Protein AF-A0A936U2J5-F1 (afdb_monomer_lite)

Structure (mmCIF, N/CA/C/O backbone):
data_AF-A0A936U2J5-F1
#
_entry.id   AF-A0A936U2J5-F1
#
loop_
_atom_site.group_PDB
_atom_site.id
_atom_site.type_symbol
_atom_site.label_atom_id
_atom_site.label_alt_id
_atom_site.label_comp_id
_atom_site.label_asym_id
_atom_site.label_entity_id
_atom_site.label_seq_id
_atom_site.pdbx_PDB_ins_code
_atom_site.Cartn_x
_atom_site.Cartn_y
_atom_site.Cartn_z
_atom_site.occupancy
_atom_site.B_iso_or_equiv
_atom_site.auth_seq_id
_atom_site.auth_comp_id
_atom_site.auth_asym_id
_atom_site.auth_atom_id
_atom_site.pdbx_PDB_model_num
ATOM 1 N N . MET A 1 1 ? 7.258 -0.743 5.551 1.00 61.66 1 MET A N 1
ATOM 2 C CA . MET A 1 1 ? 6.603 -1.350 4.375 1.00 61.66 1 MET A CA 1
ATOM 3 C C . MET A 1 1 ? 5.078 -1.242 4.466 1.00 61.66 1 MET A C 1
ATOM 5 O O . MET A 1 1 ? 4.486 -0.438 3.789 1.00 61.66 1 MET A O 1
ATOM 9 N N . LEU A 1 2 ? 4.370 -1.919 5.357 1.00 78.00 2 LEU A N 1
ATOM 10 C CA . LEU A 1 2 ? 2.898 -1.901 5.252 1.00 78.00 2 LEU A CA 1
ATOM 11 C C . LEU A 1 2 ? 2.200 -0.564 5.620 1.00 78.00 2 LEU A C 1
ATOM 13 O O . LEU A 1 2 ? 1.021 -0.391 5.336 1.00 78.00 2 LEU A O 1
ATOM 17 N N . ARG A 1 3 ? 2.942 0.425 6.136 1.00 79.19 3 ARG A N 1
ATOM 18 C CA . ARG A 1 3 ? 2.444 1.774 6.451 1.00 79.19 3 ARG A CA 1
ATOM 19 C C . ARG A 1 3 ? 1.804 2.507 5.264 1.00 79.19 3 ARG A C 1
ATOM 21 O O . ARG A 1 3 ? 0.824 3.202 5.474 1.00 79.19 3 ARG A O 1
ATOM 28 N N . ALA A 1 4 ? 2.287 2.332 4.033 1.00 77.31 4 ALA A N 1
ATOM 29 C CA . ALA A 1 4 ? 1.689 2.993 2.863 1.00 77.31 4 ALA A CA 1
ATOM 30 C C . ALA A 1 4 ? 0.232 2.555 2.614 1.00 77.31 4 ALA A C 1
ATOM 32 O O . ALA A 1 4 ? -0.601 3.350 2.179 1.00 77.31 4 ALA A O 1
ATOM 33 N N . LEU A 1 5 ? -0.087 1.295 2.933 1.00 83.44 5 LEU A N 1
ATOM 34 C CA . LEU A 1 5 ? -1.456 0.787 2.906 1.00 83.44 5 LEU A CA 1
ATOM 35 C C . LEU A 1 5 ? -2.307 1.474 3.982 1.00 83.44 5 LEU A C 1
ATOM 37 O O . LEU A 1 5 ? -3.429 1.887 3.708 1.00 83.44 5 LEU A O 1
ATOM 41 N N . GLU A 1 6 ? -1.757 1.665 5.183 1.00 88.31 6 GLU A N 1
ATOM 42 C CA . GLU A 1 6 ? -2.421 2.425 6.245 1.00 88.31 6 GLU A CA 1
ATOM 43 C C . GLU A 1 6 ? -2.659 3.882 5.805 1.00 88.31 6 GLU A C 1
ATOM 45 O O . GLU A 1 6 ? -3.770 4.381 5.948 1.00 88.31 6 GLU A O 1
ATOM 50 N N . THR A 1 7 ? -1.665 4.550 5.203 1.00 85.38 7 THR A N 1
ATOM 51 C CA . THR A 1 7 ? -1.770 5.917 4.648 1.00 85.38 7 THR A CA 1
ATOM 52 C C . THR A 1 7 ? -2.916 6.057 3.647 1.00 85.38 7 THR A C 1
ATOM 54 O O . THR A 1 7 ? -3.620 7.063 3.663 1.00 85.38 7 THR A O 1
ATOM 57 N N . ARG A 1 8 ? -3.146 5.041 2.808 1.00 83.62 8 ARG A N 1
ATOM 58 C CA . ARG A 1 8 ? -4.253 5.025 1.837 1.00 83.62 8 ARG A CA 1
ATOM 59 C C . ARG A 1 8 ? -5.622 4.822 2.489 1.00 83.62 8 ARG A C 1
ATOM 61 O O . ARG A 1 8 ? -6.599 5.395 2.024 1.00 83.62 8 ARG A O 1
ATOM 68 N N . LEU A 1 9 ? -5.696 4.018 3.546 1.00 89.12 9 LEU A N 1
ATOM 69 C CA . LEU A 1 9 ? -6.964 3.589 4.147 1.00 89.12 9 LEU A CA 1
ATOM 70 C C . LEU A 1 9 ? -7.451 4.498 5.288 1.00 89.12 9 LEU A C 1
ATOM 72 O O . LEU A 1 9 ? -8.656 4.630 5.501 1.00 89.12 9 LEU A O 1
ATOM 76 N N . ILE A 1 10 ? -6.542 5.156 6.013 1.00 91.81 10 ILE A N 1
ATOM 77 C CA . ILE A 1 10 ? -6.892 6.048 7.130 1.00 91.81 10 ILE A CA 1
ATOM 78 C C . ILE A 1 10 ? -7.828 7.200 6.740 1.00 91.81 10 ILE A C 1
ATOM 80 O O . ILE A 1 10 ? -8.755 7.450 7.512 1.00 91.81 10 ILE A O 1
ATOM 84 N N . PRO A 1 11 ? -7.669 7.882 5.589 1.00 92.00 11 PRO A N 1
ATOM 85 C CA . PRO A 1 11 ? -8.572 8.964 5.203 1.00 92.00 11 PRO A CA 1
ATOM 86 C C . PRO A 1 11 ? -10.046 8.542 5.141 1.00 92.00 11 PRO A C 1
ATOM 88 O O . PRO A 1 11 ? -10.913 9.299 5.570 1.00 92.00 11 PRO A O 1
ATOM 91 N N . ALA A 1 12 ? -10.341 7.316 4.693 1.00 91.94 12 ALA A N 1
ATOM 92 C CA . ALA A 1 12 ? -11.707 6.793 4.672 1.00 91.94 12 ALA A CA 1
ATOM 93 C C . ALA A 1 12 ? -12.268 6.604 6.092 1.00 91.94 12 ALA A C 1
ATOM 95 O O . ALA A 1 12 ? -13.398 6.999 6.385 1.00 91.94 12 ALA A O 1
ATOM 96 N N . VAL A 1 13 ? -11.450 6.072 7.007 1.00 93.88 13 VAL A N 1
ATOM 97 C CA . VAL A 1 13 ? -11.816 5.919 8.425 1.00 93.88 13 VAL A CA 1
ATOM 98 C C . VAL A 1 13 ? -12.013 7.287 9.090 1.00 93.88 13 VAL A C 1
ATOM 100 O O . VAL A 1 13 ? -12.988 7.492 9.810 1.00 93.88 13 VAL A O 1
ATOM 103 N N . GLN A 1 14 ? -11.130 8.249 8.819 1.00 94.56 14 GLN A N 1
ATOM 104 C CA . GLN A 1 14 ? -11.243 9.621 9.317 1.00 94.56 14 GLN A CA 1
ATOM 105 C C . GLN A 1 14 ? -12.514 10.305 8.812 1.00 94.56 14 GLN A C 1
ATOM 107 O O . GLN A 1 14 ? -13.239 10.886 9.614 1.00 94.56 14 GLN A O 1
ATOM 112 N N . ALA A 1 15 ? -12.827 10.195 7.520 1.00 92.31 15 ALA A N 1
ATOM 113 C CA . ALA A 1 15 ? -14.041 10.767 6.943 1.00 92.31 15 ALA A CA 1
ATOM 114 C C . ALA A 1 15 ? -15.308 10.186 7.590 1.00 92.31 15 ALA A C 1
ATOM 116 O O . ALA A 1 15 ? -16.239 10.920 7.919 1.00 92.31 15 ALA A O 1
ATOM 117 N N . ALA A 1 16 ? -15.324 8.876 7.846 1.00 93.12 16 ALA A N 1
ATOM 118 C CA . A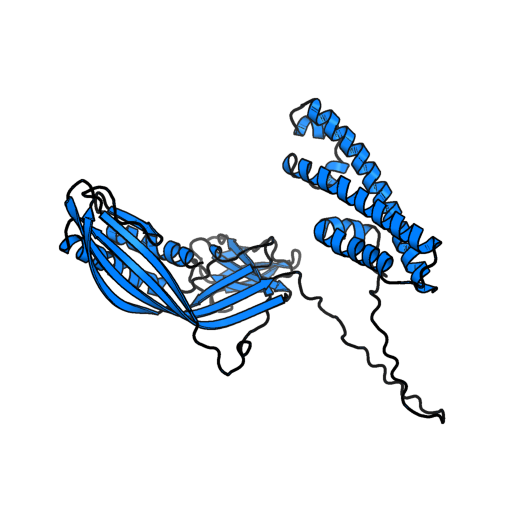LA A 1 16 ? -16.466 8.213 8.459 1.00 93.12 16 ALA A CA 1
ATOM 119 C C . ALA A 1 16 ? -16.661 8.550 9.942 1.00 93.12 16 ALA A C 1
ATOM 121 O O . ALA A 1 16 ? -17.785 8.445 10.437 1.00 93.12 16 ALA A O 1
ATOM 122 N N . LEU A 1 17 ? -15.600 8.934 10.657 1.00 93.06 17 LEU A N 1
ATOM 123 C CA . LEU A 1 17 ? -15.629 9.175 12.102 1.00 93.06 17 LEU A CA 1
ATOM 124 C C . LEU A 1 17 ? -15.472 10.653 12.507 1.00 93.06 17 LEU A C 1
ATOM 126 O O . LEU A 1 17 ? -15.708 10.987 13.667 1.00 93.06 17 LEU A O 1
ATOM 130 N N . GLY A 1 18 ? -15.103 11.538 11.576 1.00 78.06 18 GLY A N 1
ATOM 131 C CA . GLY A 1 18 ? -14.568 12.886 11.827 1.00 78.06 18 GLY A CA 1
ATOM 132 C C . GLY A 1 18 ? -15.481 13.885 12.545 1.00 78.06 18 GLY A C 1
ATOM 133 O O . GLY A 1 18 ? -15.035 14.971 12.893 1.00 78.06 18 GLY A O 1
ATOM 134 N N . ALA A 1 19 ? -16.737 13.525 12.809 1.00 79.25 19 ALA A N 1
ATOM 135 C CA . ALA A 1 19 ? -17.663 14.334 13.598 1.00 79.25 19 ALA A CA 1
ATOM 136 C C . ALA A 1 19 ? -17.594 14.059 15.118 1.00 79.25 19 ALA A C 1
ATOM 138 O O . ALA A 1 19 ? -18.282 14.729 15.886 1.00 79.25 19 ALA A O 1
ATOM 139 N N . GLU A 1 20 ? -16.818 13.072 15.582 1.00 84.12 20 GLU A N 1
ATOM 140 C CA . GLU A 1 20 ? -16.783 12.709 17.005 1.00 84.12 20 GLU A CA 1
ATOM 141 C C . GLU A 1 20 ? -15.757 13.506 17.815 1.00 84.12 20 GLU A C 1
ATOM 143 O O . GLU A 1 20 ? -14.547 13.396 17.625 1.00 84.12 20 GLU A O 1
ATOM 148 N N . SER A 1 21 ? -16.244 14.261 18.801 1.00 81.50 21 SER A N 1
ATOM 149 C CA . SER A 1 21 ? -15.398 14.986 19.750 1.00 81.50 21 SER A CA 1
ATOM 150 C C . SER A 1 21 ? -14.511 14.036 20.563 1.00 81.50 21 SER A C 1
ATOM 152 O O . SER A 1 21 ? -14.977 13.014 21.072 1.00 81.50 21 SER A O 1
ATOM 154 N N . GLY A 1 22 ? -13.233 14.396 20.712 1.00 84.12 22 GLY A N 1
ATOM 155 C CA . GLY A 1 22 ? -12.261 13.634 21.506 1.00 84.12 22 GLY A CA 1
ATOM 156 C C . GLY A 1 22 ? -11.799 12.317 20.871 1.00 84.12 22 GLY A C 1
ATOM 157 O O . GLY A 1 22 ? -11.138 11.527 21.545 1.00 84.12 22 GLY A O 1
ATOM 158 N N . LEU A 1 23 ? -12.143 12.067 19.602 1.00 91.62 23 LEU A N 1
ATOM 159 C CA . LEU A 1 23 ? -11.671 10.918 18.838 1.00 91.62 23 LEU A CA 1
ATOM 160 C C . LEU A 1 23 ? -10.401 11.252 18.058 1.00 91.62 23 LEU A C 1
ATOM 162 O O . LEU A 1 23 ? -10.350 12.218 17.303 1.00 91.62 23 LEU A O 1
ATOM 166 N N . THR A 1 24 ? -9.402 10.384 18.186 1.00 92.62 24 THR A N 1
ATOM 167 C CA . THR A 1 24 ? -8.207 10.391 17.338 1.00 92.62 24 THR A CA 1
ATOM 168 C C . THR A 1 24 ? -8.192 9.144 16.458 1.00 92.62 24 THR A C 1
ATOM 170 O O . THR A 1 24 ? -8.465 8.048 16.945 1.00 92.62 24 THR A O 1
ATOM 173 N N . VAL A 1 25 ? -7.843 9.293 15.179 1.00 93.25 25 VAL A N 1
ATOM 174 C CA . VAL A 1 25 ? -7.602 8.171 14.255 1.00 93.25 25 VAL A CA 1
ATOM 175 C C . VAL A 1 25 ? -6.116 8.139 13.899 1.00 93.25 25 VAL A C 1
ATOM 177 O O . VAL A 1 25 ? -5.580 9.163 13.477 1.00 93.25 25 VAL A O 1
ATOM 180 N N . GLN A 1 26 ? -5.449 6.998 14.089 1.00 92.31 26 GLN A N 1
ATOM 181 C CA . GLN A 1 26 ? -3.988 6.872 13.973 1.00 92.31 26 GLN A CA 1
ATOM 182 C C . GLN A 1 26 ? -3.540 5.629 13.193 1.00 92.31 26 GLN A C 1
ATOM 184 O O . GLN A 1 26 ? -4.261 4.635 13.099 1.00 92.31 26 GLN A O 1
ATOM 189 N N . HIS A 1 27 ? -2.310 5.689 12.680 1.00 90.38 27 HIS A N 1
ATOM 190 C CA . HIS A 1 27 ? -1.595 4.568 12.062 1.00 90.38 27 HIS A CA 1
ATOM 191 C C . HIS A 1 27 ? -0.941 3.653 13.103 1.00 90.38 27 HIS A C 1
ATOM 193 O O . HIS A 1 27 ? -0.571 4.107 14.187 1.00 90.38 27 HIS A O 1
ATOM 199 N N . GLY A 1 28 ? -0.676 2.409 12.700 1.00 80.19 28 GLY A N 1
ATOM 200 C CA . GLY A 1 28 ? 0.221 1.487 13.390 1.00 80.19 28 GLY A CA 1
ATOM 201 C C . GLY A 1 28 ? -0.322 0.887 14.691 1.00 80.19 28 GLY A C 1
ATOM 202 O O . GLY A 1 28 ? -1.467 1.133 15.084 1.00 80.19 28 GLY A O 1
ATOM 203 N N . PRO A 1 29 ? 0.494 0.062 15.371 1.00 78.94 29 PRO A N 1
ATOM 204 C CA . PRO A 1 29 ? 0.170 -0.369 16.716 1.00 78.94 29 PRO A CA 1
ATOM 205 C C . PRO A 1 29 ? 0.333 0.843 17.636 1.00 78.94 29 PRO A C 1
ATOM 207 O O . PRO A 1 29 ? 1.451 1.304 17.864 1.00 78.94 29 PRO A O 1
ATOM 210 N N . ALA A 1 30 ? -0.772 1.379 18.149 1.00 81.38 30 ALA A N 1
ATOM 211 C CA . ALA A 1 30 ? -0.722 2.429 19.158 1.00 81.38 30 ALA A CA 1
ATOM 212 C C . ALA A 1 30 ? -0.971 1.849 20.547 1.00 81.38 30 ALA A C 1
ATOM 214 O O . ALA A 1 30 ? -1.666 0.843 20.716 1.00 81.38 30 ALA A O 1
ATOM 215 N N . LEU A 1 31 ? -0.404 2.519 21.547 1.00 83.69 31 LEU A N 1
ATOM 216 C CA . LEU A 1 31 ? -0.754 2.254 22.930 1.00 83.69 31 LEU A CA 1
ATOM 217 C C . LEU A 1 31 ? -2.197 2.713 23.198 1.00 83.69 31 LEU A C 1
ATOM 219 O O . LEU A 1 31 ? -2.652 3.689 22.590 1.00 83.69 31 LEU A O 1
ATOM 223 N N . PRO A 1 32 ? -2.900 2.051 24.130 1.00 83.62 32 PRO A N 1
ATOM 224 C CA . PRO A 1 32 ? -4.188 2.521 24.611 1.00 83.62 32 PRO A CA 1
ATOM 225 C C . PRO A 1 32 ? -4.098 3.984 25.086 1.00 83.62 32 PRO A C 1
ATOM 227 O O . PRO A 1 32 ? -3.075 4.383 25.657 1.00 83.62 32 PRO A O 1
ATOM 230 N N . PRO A 1 33 ? -5.142 4.806 24.878 1.00 85.12 33 PRO A N 1
ATOM 231 C CA . PRO A 1 33 ? -5.169 6.173 25.384 1.00 85.12 33 PRO 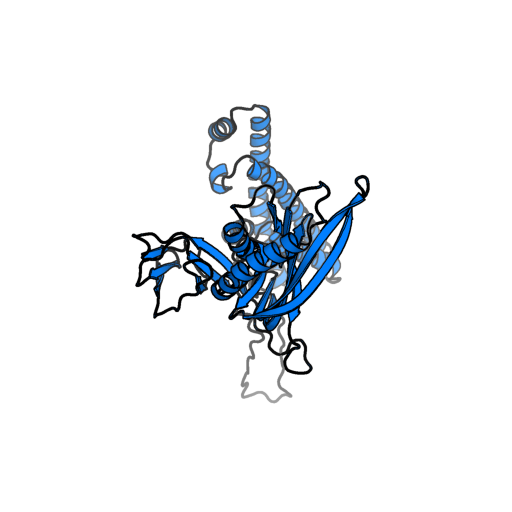A CA 1
ATOM 232 C C . PRO A 1 33 ? -4.962 6.210 26.903 1.00 85.12 33 PRO A C 1
ATOM 234 O O . PRO A 1 33 ? -5.636 5.508 27.652 1.00 85.12 33 PRO A O 1
ATOM 237 N N . THR A 1 34 ? -4.048 7.065 27.364 1.00 78.62 34 THR A N 1
ATOM 238 C CA . THR A 1 34 ? -3.687 7.195 28.788 1.00 78.62 34 THR A CA 1
ATOM 239 C C . THR A 1 34 ? -4.592 8.157 29.557 1.00 78.62 34 THR A C 1
ATOM 241 O O . THR A 1 34 ? -4.623 8.137 30.786 1.00 78.62 34 THR A O 1
ATOM 244 N N . THR A 1 35 ? -5.343 9.005 28.852 1.00 75.44 35 THR A N 1
ATOM 245 C CA . THR A 1 35 ? -6.268 9.976 29.443 1.00 75.44 35 THR A CA 1
ATOM 246 C C . THR A 1 35 ? -7.697 9.451 29.389 1.00 75.44 35 THR A C 1
ATOM 248 O O . THR A 1 35 ? -8.185 9.040 28.335 1.00 75.44 35 THR A O 1
ATOM 251 N N . ALA A 1 36 ? -8.389 9.491 30.529 1.00 68.31 36 ALA A N 1
ATOM 252 C CA . ALA A 1 36 ? -9.800 9.131 30.598 1.00 68.31 36 ALA A CA 1
ATOM 253 C C . ALA A 1 36 ? -10.637 10.034 29.672 1.00 68.31 36 ALA A C 1
ATOM 255 O O . ALA A 1 36 ? -10.463 11.250 29.661 1.00 68.31 36 ALA A O 1
ATOM 256 N N . GLY A 1 37 ? -11.548 9.434 28.903 1.00 72.19 37 GLY A N 1
ATOM 257 C CA . GLY A 1 37 ? -12.419 10.149 27.961 1.00 72.19 37 GLY A CA 1
ATOM 258 C C . GLY A 1 37 ? -11.856 10.308 26.544 1.00 72.19 37 GLY A C 1
ATOM 259 O O . GLY A 1 37 ? -12.614 10.665 25.644 1.00 72.19 37 GLY A O 1
ATOM 260 N N . THR A 1 38 ? -10.581 9.986 26.310 1.00 83.56 38 THR A N 1
ATOM 261 C CA . THR A 1 38 ? -10.006 9.977 24.958 1.00 83.56 38 THR A CA 1
ATOM 262 C C . THR A 1 38 ? -10.451 8.729 24.201 1.00 83.56 38 THR A C 1
ATOM 264 O O . THR A 1 38 ? -10.247 7.603 24.660 1.00 83.56 38 THR A O 1
ATOM 267 N N . LYS A 1 39 ? -11.037 8.928 23.017 1.00 91.81 39 LYS A N 1
ATOM 268 C CA . LYS A 1 39 ? -11.366 7.851 22.081 1.00 91.81 39 LYS A CA 1
ATOM 269 C C . LYS A 1 39 ? -10.232 7.702 21.076 1.00 91.81 39 LYS A C 1
ATOM 271 O O . LYS A 1 39 ? -9.684 8.691 20.585 1.00 91.81 39 LYS A O 1
ATOM 276 N N . LEU A 1 40 ? -9.911 6.465 20.732 1.00 93.62 40 LEU A N 1
ATOM 277 C CA . LEU A 1 40 ? -8.856 6.160 19.774 1.00 93.62 40 LEU A CA 1
ATOM 278 C C . LEU A 1 40 ? -9.346 5.106 18.791 1.00 93.62 40 LEU A C 1
ATOM 280 O O . LEU A 1 40 ? -9.939 4.118 19.205 1.00 93.62 40 LEU A O 1
ATOM 284 N N . VAL A 1 41 ? -9.075 5.295 17.506 1.00 95.25 41 VAL A N 1
ATOM 285 C CA . VAL A 1 41 ? -9.170 4.244 16.493 1.00 95.25 41 VAL A CA 1
ATOM 286 C C . VAL A 1 41 ? -7.818 4.113 15.804 1.00 95.25 41 VAL A C 1
ATOM 288 O O . VAL A 1 41 ? -7.266 5.098 15.320 1.00 95.25 41 VAL A O 1
ATOM 291 N N . THR A 1 42 ? -7.276 2.902 15.749 1.00 95.19 42 THR A N 1
ATOM 292 C CA . THR A 1 42 ? -6.021 2.609 15.048 1.00 95.19 42 THR A CA 1
ATOM 293 C C . THR A 1 42 ? -6.251 1.633 13.920 1.00 95.19 42 THR A C 1
ATOM 295 O O . THR A 1 42 ? -6.951 0.635 14.108 1.00 95.19 42 THR A O 1
ATOM 298 N N . LEU A 1 43 ? -5.586 1.875 12.795 1.00 95.06 43 LEU A N 1
ATOM 299 C CA . LEU A 1 43 ? -5.460 0.918 11.708 1.00 95.06 43 LEU A CA 1
ATOM 300 C C . LEU A 1 43 ? -3.992 0.525 11.549 1.00 95.06 43 LEU A C 1
ATOM 302 O O . LEU A 1 43 ? -3.137 1.375 11.301 1.00 95.06 43 LEU A O 1
ATOM 306 N N . TRP A 1 44 ? -3.720 -0.772 11.659 1.00 93.50 44 TRP A N 1
ATOM 307 C CA . TRP A 1 44 ? -2.373 -1.323 11.600 1.00 93.50 44 TRP A CA 1
ATOM 308 C C . TRP A 1 44 ? -2.295 -2.501 10.636 1.00 93.50 44 TRP A C 1
ATOM 310 O O . TRP A 1 44 ? -3.048 -3.462 10.768 1.00 93.50 44 TRP A O 1
ATOM 320 N N . ALA A 1 45 ? -1.340 -2.472 9.713 1.00 91.62 45 ALA A N 1
ATOM 321 C CA . ALA A 1 45 ? -0.980 -3.622 8.906 1.00 91.62 45 ALA A CA 1
ATOM 322 C C . ALA A 1 45 ? 0.109 -4.460 9.603 1.00 91.62 45 ALA A C 1
ATOM 324 O O . ALA A 1 45 ? 1.276 -4.070 9.698 1.00 91.62 45 ALA A O 1
ATOM 325 N N . ARG A 1 46 ? -0.302 -5.624 10.113 1.00 90.38 46 ARG A N 1
ATOM 326 C CA . ARG A 1 46 ? 0.452 -6.481 11.040 1.00 90.38 46 ARG A CA 1
ATOM 327 C C . ARG A 1 46 ? 1.487 -7.349 10.356 1.00 90.38 46 ARG A C 1
ATOM 329 O O . ARG A 1 46 ? 2.597 -7.496 10.860 1.00 90.38 46 ARG A O 1
ATOM 336 N N . ALA A 1 47 ? 1.098 -7.956 9.246 1.00 90.25 47 ALA A N 1
ATOM 337 C CA . ALA A 1 47 ? 1.886 -8.987 8.600 1.00 90.25 47 ALA A CA 1
ATOM 338 C C . ALA A 1 47 ? 1.619 -9.014 7.098 1.00 90.25 47 ALA A C 1
ATOM 340 O O . ALA A 1 47 ? 0.522 -8.698 6.643 1.00 90.25 47 ALA A O 1
ATOM 341 N N . LEU A 1 48 ? 2.640 -9.423 6.352 1.00 89.62 48 LEU A N 1
ATOM 342 C CA . LEU A 1 48 ? 2.562 -9.801 4.950 1.00 89.62 48 LEU A CA 1
ATOM 343 C C . LEU A 1 48 ? 2.981 -11.264 4.857 1.00 89.62 48 LEU A C 1
ATOM 345 O O . LEU A 1 48 ? 4.054 -11.632 5.333 1.00 89.62 48 LEU A O 1
ATOM 349 N N . THR A 1 49 ? 2.147 -12.088 4.240 1.00 90.62 49 THR A N 1
ATOM 350 C CA . THR A 1 49 ? 2.433 -13.500 3.990 1.00 90.62 49 THR A CA 1
ATOM 351 C C . THR A 1 49 ? 2.252 -13.766 2.507 1.00 90.62 49 THR A C 1
ATOM 353 O O . THR A 1 49 ? 1.218 -13.416 1.940 1.00 90.62 49 THR A O 1
ATOM 356 N N . LEU A 1 50 ? 3.263 -14.356 1.880 1.00 88.56 50 LEU A N 1
ATOM 357 C CA . LEU A 1 50 ? 3.193 -14.819 0.498 1.00 88.56 50 LEU A CA 1
ATOM 358 C C . LEU A 1 50 ? 2.890 -16.312 0.501 1.00 88.56 50 LEU A C 1
ATOM 360 O O . LEU A 1 50 ? 3.390 -17.041 1.361 1.00 88.56 50 LEU A O 1
ATOM 364 N N . ASP A 1 51 ? 2.098 -16.750 -0.467 1.00 87.88 51 ASP A N 1
ATOM 365 C CA . ASP A 1 51 ? 1.909 -18.170 -0.718 1.00 87.88 51 ASP A CA 1
ATOM 366 C C . ASP A 1 51 ? 3.257 -18.795 -1.134 1.00 87.88 51 ASP A C 1
ATOM 368 O O . ASP A 1 51 ? 4.121 -18.112 -1.712 1.00 87.88 51 ASP A O 1
ATOM 372 N N . PRO A 1 52 ? 3.476 -20.083 -0.815 1.00 83.75 52 PRO A N 1
ATOM 373 C CA . PRO A 1 52 ? 4.686 -20.776 -1.229 1.00 83.75 52 PRO A CA 1
ATOM 374 C C . PRO A 1 52 ? 4.837 -20.749 -2.762 1.00 83.75 52 PRO A C 1
ATOM 376 O O . PRO A 1 52 ? 3.837 -20.653 -3.479 1.00 83.75 52 PRO A O 1
ATOM 379 N N . PRO A 1 53 ? 6.081 -20.805 -3.274 1.00 81.69 53 PRO A N 1
ATOM 380 C CA . PRO A 1 53 ? 6.320 -20.895 -4.710 1.00 81.69 53 PRO A CA 1
ATOM 381 C C . PRO A 1 53 ? 5.682 -22.156 -5.294 1.00 81.69 53 PRO A C 1
ATOM 383 O O . PRO A 1 53 ? 5.479 -23.150 -4.597 1.00 81.69 53 PRO A O 1
ATOM 386 N N . GLU A 1 54 ? 5.408 -22.126 -6.595 1.00 75.44 54 GLU A N 1
ATOM 387 C CA . GLU A 1 54 ? 5.063 -23.342 -7.322 1.00 75.44 54 GLU A CA 1
ATOM 388 C C . GLU A 1 54 ? 6.330 -24.201 -7.503 1.00 75.44 54 GLU A C 1
ATOM 390 O O . GLU A 1 54 ? 7.264 -23.818 -8.214 1.00 75.44 54 GLU A O 1
ATOM 395 N N . GLY A 1 55 ? 6.354 -25.364 -6.843 1.00 77.00 55 GLY A N 1
ATOM 396 C CA . GLY A 1 55 ? 7.462 -26.325 -6.870 1.00 77.00 55 GLY A CA 1
ATOM 397 C C . GLY A 1 55 ? 8.428 -26.217 -5.684 1.00 77.00 55 GLY A C 1
ATOM 398 O O . GLY A 1 55 ? 8.268 -25.382 -4.797 1.00 77.00 55 GLY A O 1
ATOM 399 N N . ASP A 1 56 ? 9.439 -27.090 -5.674 1.00 73.31 56 ASP A N 1
ATOM 400 C CA . ASP A 1 56 ? 10.409 -27.198 -4.571 1.00 73.31 56 ASP A CA 1
ATOM 401 C C . ASP A 1 56 ? 11.533 -26.151 -4.646 1.00 73.31 56 ASP A C 1
ATOM 403 O O . ASP A 1 56 ? 12.225 -25.899 -3.658 1.00 73.31 56 ASP A O 1
ATOM 407 N N . ASP A 1 57 ? 11.724 -25.527 -5.812 1.00 75.88 57 ASP A N 1
ATOM 408 C CA . ASP A 1 57 ? 12.733 -24.490 -6.004 1.00 75.88 57 ASP A CA 1
ATOM 409 C C . ASP A 1 57 ? 12.177 -23.115 -5.584 1.00 75.88 57 ASP A C 1
ATOM 411 O O . ASP A 1 57 ? 11.274 -22.581 -6.236 1.00 75.88 57 ASP A O 1
ATOM 415 N N . PRO A 1 58 ? 12.732 -22.475 -4.537 1.00 69.62 58 PRO A N 1
ATOM 416 C CA . PRO A 1 58 ? 12.273 -21.168 -4.076 1.00 69.62 58 PRO A CA 1
ATOM 417 C C . PRO A 1 58 ? 12.498 -20.029 -5.086 1.00 69.62 58 PRO A C 1
ATOM 419 O O . PRO A 1 58 ? 11.940 -18.934 -4.907 1.00 69.62 58 PRO A O 1
ATOM 422 N N . SER A 1 59 ? 13.323 -20.265 -6.111 1.00 75.06 59 SER A N 1
ATOM 423 C CA . SER A 1 59 ? 13.591 -19.348 -7.218 1.00 75.06 59 SER A CA 1
ATOM 424 C C . SER A 1 59 ? 12.708 -19.583 -8.449 1.00 75.06 59 SER A C 1
ATOM 426 O O . SER A 1 59 ? 12.631 -18.700 -9.305 1.00 75.06 59 SER A O 1
ATOM 428 N N . SER A 1 60 ? 11.971 -20.699 -8.491 1.00 74.06 60 SER A N 1
ATOM 429 C CA . SER A 1 60 ? 10.979 -20.985 -9.530 1.00 74.06 60 SER A CA 1
ATOM 430 C C . SER A 1 60 ? 9.939 -19.860 -9.605 1.00 74.06 60 SER A C 1
ATOM 432 O O . SER A 1 60 ? 9.380 -19.437 -8.590 1.00 74.06 60 SER A O 1
ATOM 434 N N . GLY A 1 61 ? 9.716 -19.332 -10.811 1.00 74.06 61 GLY A N 1
ATOM 435 C CA . GLY A 1 61 ? 8.762 -18.247 -11.070 1.00 74.06 61 GLY A CA 1
ATOM 436 C C . GLY A 1 61 ? 9.290 -16.823 -10.851 1.00 74.06 61 GLY A C 1
ATOM 437 O O . GLY A 1 61 ? 8.538 -15.870 -11.059 1.00 74.06 61 GLY A O 1
ATOM 438 N N . ARG A 1 62 ? 10.565 -16.645 -10.474 1.00 86.38 62 ARG A N 1
ATOM 439 C CA . ARG A 1 62 ? 11.190 -15.314 -10.416 1.00 86.38 62 ARG A CA 1
ATOM 440 C C . ARG A 1 62 ? 11.540 -14.808 -11.817 1.00 86.38 62 ARG A C 1
ATOM 442 O O . ARG A 1 62 ? 12.209 -15.493 -12.584 1.00 86.38 62 ARG A O 1
ATOM 449 N N . GLY A 1 63 ? 11.102 -13.594 -12.129 1.00 85.88 63 GLY A N 1
ATOM 450 C CA . GLY A 1 63 ? 11.452 -12.853 -13.336 1.00 85.88 63 GLY A CA 1
ATOM 451 C C . GLY A 1 63 ? 12.685 -11.961 -13.166 1.00 85.88 63 GLY A C 1
ATOM 452 O O . GLY A 1 63 ? 13.190 -11.758 -12.059 1.00 85.88 63 GLY A O 1
ATOM 453 N N . GLU A 1 64 ? 13.135 -11.403 -14.289 1.00 88.25 64 GLU A N 1
ATOM 454 C CA . GLU A 1 64 ? 14.229 -10.430 -14.370 1.00 88.25 64 GLU A CA 1
ATOM 455 C C . GLU A 1 64 ? 13.902 -9.153 -13.579 1.00 88.25 64 GLU A C 1
ATOM 457 O O . GLU A 1 64 ? 12.810 -8.595 -13.708 1.00 88.25 64 GLU A O 1
ATOM 462 N N . ALA A 1 65 ? 14.864 -8.656 -12.797 1.00 88.50 65 ALA A N 1
ATOM 463 C CA . ALA A 1 65 ? 14.760 -7.343 -12.172 1.00 88.50 65 ALA A CA 1
ATOM 464 C C . ALA A 1 65 ? 15.253 -6.237 -13.105 1.00 88.50 65 ALA A C 1
ATOM 466 O O . ALA A 1 65 ? 16.281 -6.355 -13.771 1.00 88.50 65 ALA A O 1
ATOM 467 N N . ARG A 1 66 ? 14.544 -5.109 -13.095 1.00 87.50 66 ARG A N 1
ATOM 468 C CA . ARG A 1 66 ? 14.924 -3.902 -13.834 1.00 87.50 66 ARG A CA 1
ATOM 469 C C . ARG A 1 66 ? 14.937 -2.698 -12.915 1.00 87.50 66 ARG A C 1
ATOM 471 O O . ARG A 1 66 ? 14.100 -2.582 -12.016 1.00 87.50 66 ARG A O 1
ATOM 478 N N . LEU A 1 67 ? 15.868 -1.779 -13.162 1.00 84.56 67 LEU A N 1
ATOM 479 C CA . LEU A 1 67 ? 15.843 -0.475 -12.502 1.00 84.56 67 LEU A CA 1
ATOM 480 C C . LEU A 1 67 ? 14.538 0.232 -12.865 1.00 84.56 67 LEU A C 1
ATOM 482 O O . LEU A 1 67 ? 14.095 0.166 -14.011 1.00 84.56 67 LEU A O 1
ATOM 486 N N . SER A 1 68 ? 13.915 0.912 -11.907 1.00 84.19 68 SER A N 1
ATOM 487 C CA . SER A 1 68 ? 12.626 1.562 -12.142 1.00 84.19 68 SER A CA 1
ATOM 488 C C . SER A 1 68 ? 12.567 2.965 -11.552 1.00 84.19 68 SER A C 1
ATOM 490 O O . SER A 1 68 ? 13.323 3.334 -10.650 1.00 84.19 68 SER A O 1
ATOM 492 N N . ALA A 1 69 ? 11.673 3.771 -12.111 1.00 80.25 69 ALA A N 1
ATOM 493 C CA . ALA A 1 69 ? 11.326 5.094 -11.639 1.00 80.25 69 ALA A CA 1
ATOM 494 C C . ALA A 1 69 ? 9.810 5.244 -11.632 1.00 80.25 69 ALA A C 1
ATOM 496 O O . ALA A 1 69 ? 9.139 4.877 -12.592 1.00 80.25 69 ALA A O 1
ATOM 497 N N . THR A 1 70 ? 9.292 5.861 -10.577 1.00 83.00 70 THR A N 1
ATOM 498 C CA . THR A 1 70 ? 7.911 6.341 -10.562 1.00 83.00 70 THR A CA 1
ATOM 499 C C . THR A 1 70 ? 7.910 7.855 -10.660 1.00 83.00 70 THR A C 1
ATOM 501 O O . THR A 1 70 ? 8.582 8.522 -9.865 1.00 83.00 70 THR A O 1
ATOM 504 N N . LEU A 1 71 ? 7.162 8.392 -11.620 1.00 83.94 71 LEU A N 1
ATOM 505 C CA . LEU A 1 71 ? 6.943 9.821 -11.796 1.00 83.94 71 LEU A CA 1
ATOM 506 C C . LEU A 1 71 ? 5.484 10.158 -11.507 1.00 83.94 71 LEU A C 1
ATOM 508 O O . LEU A 1 71 ? 4.583 9.583 -12.107 1.00 83.94 71 LEU A O 1
ATOM 512 N N . THR A 1 72 ? 5.260 11.141 -10.641 1.00 87.50 72 THR A N 1
ATOM 513 C CA . THR A 1 72 ? 3.934 11.735 -10.437 1.00 87.50 72 THR A CA 1
ATOM 514 C C . THR A 1 72 ? 3.887 13.082 -11.139 1.00 87.50 72 THR A C 1
ATOM 516 O O . THR A 1 72 ? 4.745 13.948 -10.914 1.00 87.50 72 THR A O 1
ATOM 519 N N . ARG A 1 73 ? 2.918 13.249 -12.037 1.00 88.75 73 ARG A N 1
ATOM 520 C CA . ARG A 1 73 ? 2.791 14.419 -12.907 1.00 88.75 73 ARG A CA 1
ATOM 521 C C . ARG A 1 73 ? 1.321 14.737 -13.148 1.00 88.75 73 ARG A C 1
ATOM 523 O O . ARG A 1 73 ? 0.510 13.841 -13.347 1.00 88.75 73 ARG A O 1
ATOM 530 N N . THR A 1 74 ? 0.981 16.018 -13.139 1.00 92.19 74 THR A N 1
ATOM 531 C CA . THR A 1 74 ? -0.370 16.470 -13.482 1.00 92.19 74 THR A CA 1
ATOM 532 C C . THR A 1 74 ? -0.490 16.576 -15.001 1.00 92.19 74 THR A C 1
ATOM 534 O O . THR A 1 74 ? 0.339 17.265 -15.603 1.00 92.19 74 THR A O 1
ATOM 537 N N . PRO A 1 75 ? -1.485 15.926 -15.627 1.00 92.56 75 PRO A N 1
ATOM 538 C CA . PRO A 1 75 ? -1.740 16.090 -17.051 1.00 92.56 75 PRO A CA 1
ATOM 539 C C . PRO A 1 75 ? -2.079 17.550 -17.389 1.00 92.56 75 PRO A C 1
ATOM 541 O O . PRO A 1 75 ? -2.819 18.226 -16.673 1.00 92.56 75 PRO A O 1
ATOM 544 N N . SER A 1 76 ? -1.503 18.048 -18.476 1.00 91.56 76 SER A N 1
ATOM 545 C CA . SER A 1 76 ? -1.726 19.367 -19.054 1.00 91.56 76 SER A CA 1
ATOM 546 C C . SER A 1 76 ? -2.837 19.321 -20.114 1.00 91.56 76 SER A C 1
ATOM 548 O O . SER A 1 76 ? -3.532 18.314 -20.277 1.00 91.56 76 SER A O 1
ATOM 550 N N . ASN A 1 77 ? -3.063 20.447 -20.801 1.00 90.12 77 ASN A N 1
ATOM 551 C CA . ASN A 1 77 ? -4.049 20.570 -21.880 1.00 90.12 77 ASN A CA 1
ATOM 552 C C . ASN A 1 77 ? -5.462 20.098 -21.474 1.00 90.12 77 ASN A C 1
ATOM 554 O O . ASN A 1 77 ? -6.067 19.226 -22.096 1.00 90.12 77 ASN A O 1
ATOM 558 N N . GLY A 1 78 ? -5.958 20.625 -20.348 1.00 87.69 78 GLY A N 1
ATOM 559 C CA . GLY A 1 78 ? -7.268 20.246 -19.809 1.00 87.69 78 GLY A CA 1
ATOM 560 C C . GLY A 1 78 ? -7.354 18.790 -19.340 1.00 87.69 78 GLY A C 1
ATOM 561 O O . GLY A 1 78 ? -8.446 18.233 -19.314 1.00 87.69 78 GLY A O 1
ATOM 562 N N . GLY A 1 79 ? -6.222 18.168 -19.003 1.00 89.75 79 GLY A N 1
ATOM 563 C CA . GLY A 1 79 ? -6.164 16.794 -18.512 1.00 89.75 79 GLY A CA 1
ATOM 564 C C . GLY A 1 79 ? -5.876 15.742 -19.589 1.00 89.75 79 GLY A C 1
ATOM 565 O O . GLY A 1 79 ? -5.974 14.553 -19.297 1.00 89.75 79 GLY A O 1
ATOM 566 N N . LYS A 1 80 ? -5.581 16.145 -20.833 1.00 94.00 80 LYS A N 1
ATOM 567 C CA . LYS A 1 80 ? -5.429 15.222 -21.972 1.00 94.00 80 LYS A CA 1
ATOM 568 C C . LYS A 1 80 ? -3.998 14.825 -22.291 1.00 94.00 80 LYS A C 1
ATOM 570 O O . LYS A 1 80 ? -3.801 13.722 -22.786 1.00 94.00 80 LYS A O 1
ATOM 575 N N . ASP A 1 81 ? -3.022 15.668 -21.985 1.00 93.75 81 ASP A N 1
ATOM 576 C CA . ASP A 1 81 ? -1.636 15.416 -22.376 1.00 93.75 81 ASP A CA 1
ATOM 577 C C . ASP A 1 81 ? -0.745 15.313 -21.142 1.00 93.75 81 ASP A C 1
ATOM 579 O O . ASP A 1 81 ? -0.905 16.049 -20.175 1.00 93.75 81 ASP A O 1
ATOM 583 N N . LEU A 1 82 ? 0.218 14.401 -21.152 1.00 94.19 82 LEU A N 1
ATOM 584 C CA . LEU A 1 82 ? 1.156 14.217 -20.053 1.00 94.19 82 LEU A CA 1
ATOM 585 C C . LEU A 1 82 ? 2.554 13.981 -20.614 1.00 94.19 82 LEU A C 1
ATOM 587 O O . LEU A 1 82 ? 2.842 12.931 -21.184 1.00 94.19 82 LEU A O 1
ATOM 591 N N . THR A 1 83 ? 3.434 14.962 -20.436 1.00 92.44 83 THR A N 1
ATOM 592 C CA . THR A 1 83 ? 4.838 14.869 -20.848 1.00 92.44 83 THR A CA 1
ATOM 593 C C . THR A 1 83 ? 5.701 14.367 -19.696 1.00 92.44 83 THR A C 1
ATOM 595 O O . THR A 1 83 ? 5.648 14.895 -18.581 1.00 92.44 83 THR A O 1
ATOM 598 N N . LEU A 1 84 ? 6.533 13.367 -19.973 1.00 89.69 84 LEU A N 1
ATOM 599 C CA . LEU A 1 84 ? 7.428 12.739 -19.008 1.00 89.69 84 LEU A CA 1
ATOM 600 C C . LEU A 1 84 ? 8.873 13.156 -19.287 1.00 89.69 84 LEU A C 1
ATOM 602 O O . LEU A 1 84 ? 9.661 12.389 -19.829 1.00 89.69 84 LEU A O 1
ATOM 606 N N . SER A 1 85 ? 9.229 14.388 -18.928 1.00 86.19 85 SER A N 1
ATOM 607 C CA . SER A 1 85 ? 10.592 14.899 -19.119 1.00 86.19 85 SER A CA 1
ATOM 608 C C . SER A 1 85 ? 11.627 14.093 -18.324 1.00 86.19 85 SER A C 1
ATOM 610 O O . SER A 1 85 ? 11.423 13.829 -17.136 1.00 86.19 85 SER A O 1
ATOM 612 N N . GLY A 1 86 ? 12.747 13.749 -18.965 1.00 80.12 86 GLY A N 1
ATOM 613 C CA . GLY A 1 86 ? 13.805 12.917 -18.384 1.00 80.12 86 GLY A CA 1
ATOM 614 C C . GLY A 1 86 ? 13.515 11.417 -18.468 1.00 80.12 86 GLY A C 1
ATOM 615 O O . GLY A 1 86 ? 14.069 10.649 -17.686 1.00 80.12 86 GLY A O 1
ATOM 616 N N . SER A 1 87 ? 12.632 10.998 -19.381 1.00 81.69 87 SER A N 1
ATOM 617 C CA . SER A 1 87 ? 12.297 9.583 -19.601 1.00 81.69 87 SER A CA 1
ATOM 618 C C . SER A 1 87 ? 13.000 8.965 -20.811 1.00 81.69 87 SER A C 1
ATOM 620 O O . SER A 1 87 ? 12.760 7.801 -21.135 1.00 81.69 87 SER A O 1
ATOM 622 N N . ALA A 1 88 ? 13.898 9.721 -21.446 1.00 82.50 88 ALA A N 1
ATOM 623 C CA . ALA A 1 88 ? 14.736 9.262 -22.544 1.00 82.50 88 ALA A CA 1
ATOM 624 C C . ALA A 1 88 ? 15.453 7.939 -22.221 1.00 82.50 88 ALA A C 1
ATOM 626 O O . ALA A 1 88 ? 16.124 7.807 -21.197 1.00 82.50 88 ALA A O 1
ATOM 627 N N . GLY A 1 89 ? 15.307 6.951 -23.109 1.00 78.44 89 GLY A N 1
ATOM 628 C CA . GLY A 1 89 ? 15.910 5.621 -22.952 1.00 78.44 89 GLY A CA 1
ATOM 629 C C . GLY A 1 89 ? 15.214 4.708 -21.935 1.00 78.44 89 GLY A C 1
ATOM 630 O O . GLY A 1 89 ? 15.670 3.587 -21.720 1.00 78.44 89 GLY A O 1
ATOM 631 N N . LEU A 1 90 ? 14.109 5.150 -21.326 1.00 85.88 90 LEU A N 1
ATOM 632 C CA . LEU A 1 90 ? 13.295 4.337 -20.425 1.00 85.88 90 LEU A CA 1
ATOM 633 C C . LEU A 1 90 ? 12.060 3.812 -21.142 1.00 85.88 90 LEU A C 1
ATOM 635 O O . LEU A 1 90 ? 11.536 4.420 -22.073 1.00 85.88 90 LEU A O 1
ATOM 639 N N . THR A 1 91 ? 11.571 2.669 -20.682 1.00 89.00 91 THR A N 1
ATOM 640 C CA . THR A 1 91 ? 10.323 2.084 -21.167 1.00 89.00 91 THR A CA 1
ATOM 641 C C . THR A 1 91 ? 9.209 2.437 -20.201 1.00 89.00 91 THR A C 1
ATOM 643 O O . THR A 1 91 ? 9.330 2.180 -19.006 1.00 89.00 91 THR A O 1
ATOM 646 N N . MET A 1 92 ? 8.123 3.021 -20.703 1.00 89.06 92 MET A N 1
ATOM 647 C CA . MET A 1 92 ? 6.923 3.203 -19.898 1.00 89.06 92 MET A CA 1
ATOM 648 C C . MET A 1 92 ? 6.191 1.873 -19.773 1.00 89.06 92 MET A C 1
ATOM 650 O O . MET A 1 92 ? 5.825 1.275 -20.782 1.00 89.06 92 MET A O 1
ATOM 654 N N . THR A 1 93 ? 5.987 1.410 -18.543 1.00 87.75 93 THR A N 1
ATOM 655 C CA . THR A 1 93 ? 5.348 0.115 -18.286 1.00 87.75 93 THR A CA 1
ATOM 656 C C . THR A 1 93 ? 3.936 0.262 -17.754 1.00 87.75 93 THR A C 1
ATOM 658 O O . THR A 1 93 ? 3.084 -0.558 -18.076 1.00 87.75 93 THR A O 1
ATOM 661 N N . GLU A 1 94 ? 3.674 1.285 -16.936 1.00 88.94 94 GLU A N 1
ATOM 662 C CA . GLU A 1 94 ? 2.382 1.444 -16.266 1.00 88.94 94 GLU A CA 1
ATOM 663 C C . GLU A 1 94 ? 1.992 2.908 -16.125 1.00 88.94 94 GLU A C 1
ATOM 665 O O . GLU A 1 94 ? 2.845 3.779 -15.944 1.00 88.94 94 GLU A O 1
ATOM 670 N N . LEU A 1 95 ? 0.685 3.152 -16.150 1.00 90.62 95 LEU A N 1
ATOM 671 C CA . LEU A 1 95 ? 0.086 4.461 -15.956 1.00 90.62 95 LEU A CA 1
ATOM 672 C C . LEU A 1 95 ? -1.134 4.335 -15.045 1.00 90.62 95 LEU A C 1
ATOM 674 O O . LEU A 1 95 ? -2.071 3.609 -15.366 1.00 90.62 95 LEU A O 1
ATOM 678 N N . GLU A 1 96 ? -1.141 5.068 -13.938 1.00 90.00 96 GLU A N 1
ATOM 679 C CA . GLU A 1 96 ? -2.291 5.206 -13.049 1.00 90.00 96 GLU A CA 1
ATOM 680 C C . GLU A 1 96 ? -2.861 6.625 -13.144 1.00 90.00 96 GLU A C 1
ATOM 682 O O . GLU A 1 96 ? -2.127 7.607 -12.993 1.00 90.00 96 GLU A O 1
ATOM 687 N N . SER A 1 97 ? -4.169 6.755 -13.371 1.00 88.56 97 SER A N 1
ATOM 688 C CA . SER A 1 97 ? -4.846 8.055 -13.343 1.00 88.56 97 SER A CA 1
ATOM 689 C C . SER A 1 97 ? -6.357 7.905 -13.096 1.00 88.56 97 SER A C 1
ATOM 691 O O . SER A 1 97 ? -7.039 7.349 -13.951 1.00 88.56 97 SER A O 1
ATOM 693 N N . PRO A 1 98 ? -6.918 8.385 -11.970 1.00 82.81 98 PRO A N 1
ATOM 694 C CA . PRO A 1 98 ? -6.202 8.887 -10.796 1.00 82.81 98 PRO A CA 1
ATOM 695 C C . PRO A 1 98 ? -5.349 7.782 -10.140 1.00 82.81 98 PRO A C 1
ATOM 697 O O . PRO A 1 98 ? -5.431 6.611 -10.510 1.00 82.81 98 PRO A O 1
ATOM 700 N N . ALA A 1 99 ? -4.498 8.145 -9.178 1.00 75.88 99 ALA A N 1
ATOM 701 C CA . ALA A 1 99 ? -3.622 7.191 -8.491 1.00 75.88 99 ALA A CA 1
ATOM 702 C C . ALA A 1 99 ? -4.400 5.977 -7.936 1.00 75.88 99 ALA A C 1
ATOM 704 O O . ALA A 1 99 ? -5.410 6.141 -7.258 1.00 75.88 99 ALA A O 1
ATOM 705 N N . GLY A 1 100 ? -3.902 4.760 -8.176 1.00 73.50 100 GLY A N 1
ATOM 706 C CA . GLY A 1 100 ? -4.589 3.496 -7.872 1.00 73.50 100 GLY A CA 1
ATOM 707 C C . GLY A 1 100 ? -5.420 2.915 -9.025 1.00 73.50 100 GLY A C 1
ATOM 708 O O . GLY A 1 100 ? -5.667 1.709 -9.029 1.00 73.50 100 GLY A O 1
ATOM 709 N N . VAL A 1 101 ? -5.791 3.713 -10.033 1.00 81.69 101 VAL A N 1
ATOM 710 C CA . VAL A 1 101 ? -6.570 3.255 -11.197 1.00 81.69 101 VAL A CA 1
ATOM 711 C C . VAL A 1 101 ? -5.650 3.058 -12.396 1.00 81.69 101 VAL A C 1
ATOM 713 O O . VAL A 1 101 ? -5.252 4.026 -13.045 1.00 81.69 101 VAL A O 1
ATOM 716 N N . LEU A 1 102 ? -5.314 1.801 -12.693 1.00 87.06 102 LEU A N 1
ATOM 717 C CA . LEU A 1 102 ? -4.458 1.447 -13.826 1.00 87.06 102 LEU A CA 1
ATOM 718 C C . LEU A 1 102 ? -5.178 1.698 -15.159 1.00 87.06 102 LEU A C 1
ATOM 720 O O . LEU A 1 102 ? -6.309 1.251 -15.349 1.00 87.06 102 LEU A O 1
ATOM 724 N N . ARG A 1 103 ? -4.495 2.371 -16.085 1.00 90.56 103 ARG A N 1
ATOM 725 C CA . ARG A 1 103 ? -4.970 2.667 -17.438 1.00 90.56 103 ARG A CA 1
ATOM 726 C C . ARG A 1 103 ? -4.403 1.683 -18.451 1.00 90.56 103 ARG A C 1
ATOM 728 O O . ARG A 1 103 ? -3.220 1.342 -18.395 1.00 90.56 103 ARG A O 1
ATOM 735 N N . GLN A 1 104 ? -5.239 1.267 -19.393 1.00 91.00 104 GLN A N 1
ATOM 736 C CA . GLN A 1 104 ? -4.877 0.351 -20.465 1.00 91.00 104 GLN A CA 1
ATOM 737 C C . GLN A 1 104 ? -4.327 1.121 -21.677 1.00 91.00 104 GLN A C 1
ATOM 739 O O . GLN A 1 104 ? -5.009 2.006 -22.203 1.00 91.00 104 GLN A O 1
ATOM 744 N N . PRO A 1 105 ? -3.103 0.813 -22.143 1.00 92.56 105 PRO A N 1
ATOM 745 C CA . PRO A 1 105 ? -2.586 1.396 -23.376 1.00 92.56 105 PRO A CA 1
ATOM 746 C C . PRO A 1 105 ? -3.459 0.981 -24.568 1.00 92.56 105 PRO A C 1
ATOM 748 O O . PRO A 1 105 ? -3.905 -0.160 -24.648 1.00 92.56 105 PRO A O 1
ATOM 751 N N . GLY A 1 106 ? -3.695 1.901 -25.504 1.00 91.94 106 GLY A N 1
ATOM 752 C CA . GLY A 1 106 ? -4.533 1.679 -26.687 1.00 91.94 106 GLY A CA 1
ATOM 753 C C . GLY A 1 106 ? -6.019 1.965 -26.462 1.00 91.94 106 GLY A C 1
ATOM 754 O O . GLY A 1 106 ? -6.640 2.537 -27.358 1.00 91.94 106 GLY A O 1
ATOM 755 N N . ASP A 1 107 ? -6.542 1.676 -25.266 1.00 93.88 107 ASP A N 1
ATOM 756 C CA . ASP A 1 107 ? -7.954 1.890 -24.904 1.00 93.88 107 ASP A CA 1
ATOM 757 C C . ASP A 1 107 ? -8.188 3.196 -24.134 1.00 93.88 107 ASP A C 1
ATOM 759 O O . ASP A 1 107 ? -9.151 3.912 -24.404 1.00 93.88 107 ASP A O 1
ATOM 763 N N . ASP A 1 108 ? -7.308 3.529 -23.183 1.00 94.75 108 ASP A N 1
ATOM 764 C CA . ASP A 1 108 ? -7.420 4.739 -22.355 1.00 94.75 108 ASP A CA 1
ATOM 765 C C . ASP A 1 108 ? -6.514 5.877 -22.851 1.00 94.75 108 ASP A C 1
ATOM 767 O O . ASP A 1 108 ? -6.816 7.063 -22.663 1.00 94.75 108 ASP A O 1
ATOM 771 N N . TYR A 1 109 ? -5.385 5.527 -23.470 1.00 95.88 109 TYR A N 1
ATOM 772 C CA . TYR A 1 109 ? -4.381 6.483 -23.921 1.00 95.88 109 TYR A CA 1
ATOM 773 C C . TYR A 1 109 ? -3.499 5.940 -25.049 1.00 95.88 109 TYR A C 1
ATOM 775 O O . TYR A 1 109 ? -3.388 4.731 -25.262 1.00 95.88 109 TYR A O 1
ATOM 783 N N . LEU A 1 110 ? -2.805 6.862 -25.715 1.00 95.88 110 LEU A N 1
ATOM 784 C CA . LEU A 1 110 ? -1.706 6.599 -26.641 1.00 95.88 110 LEU A CA 1
ATOM 785 C C . LEU A 1 110 ? -0.389 7.119 -26.074 1.00 95.88 110 LEU A C 1
ATOM 787 O O . LEU A 1 110 ? -0.365 8.089 -25.314 1.00 95.88 110 LEU A O 1
ATOM 791 N N . THR A 1 111 ? 0.707 6.483 -26.469 1.00 93.12 111 THR A N 1
ATOM 792 C CA . THR A 1 111 ? 2.065 6.899 -26.125 1.00 93.12 111 THR A CA 1
ATOM 793 C C . THR A 1 111 ? 2.867 7.210 -27.373 1.00 93.12 111 THR A C 1
ATOM 795 O O . THR A 1 111 ? 2.869 6.456 -28.342 1.00 93.12 111 THR A O 1
ATOM 798 N N . GLU A 1 112 ? 3.597 8.315 -27.323 1.00 91.19 112 GLU A N 1
ATOM 799 C CA . GLU A 1 112 ? 4.525 8.739 -28.365 1.00 91.19 112 GLU A CA 1
ATOM 800 C C . GLU A 1 112 ? 5.853 9.107 -27.703 1.00 91.19 112 GLU A C 1
ATOM 802 O O . GLU A 1 112 ? 5.864 9.727 -26.641 1.00 91.19 112 GLU A O 1
ATOM 807 N N . GLN A 1 113 ? 6.980 8.741 -28.312 1.00 88.50 113 GLN A N 1
ATOM 808 C CA . GLN A 1 113 ? 8.275 9.282 -27.901 1.00 88.50 113 GLN A CA 1
ATOM 809 C C . GLN A 1 113 ? 8.583 10.530 -28.717 1.00 88.50 113 GLN A C 1
ATOM 811 O O . GLN A 1 113 ? 8.529 10.525 -29.949 1.00 88.50 113 GLN A O 1
ATOM 816 N N . HIS A 1 114 ? 8.931 11.607 -28.025 1.00 87.00 114 HIS A N 1
ATOM 817 C CA . HIS A 1 114 ? 9.360 12.838 -28.652 1.00 87.00 114 HIS A CA 1
ATOM 818 C C . HIS A 1 114 ? 10.720 12.616 -29.320 1.00 87.00 114 HIS A C 1
ATOM 820 O O . HIS A 1 114 ? 11.723 12.414 -28.642 1.00 87.00 114 HIS A O 1
ATOM 826 N N . LEU A 1 115 ? 10.772 12.673 -30.651 1.00 82.31 115 LEU A N 1
ATOM 827 C CA . LEU A 1 115 ? 11.959 12.286 -31.426 1.00 82.31 115 LEU A CA 1
ATOM 828 C C . LEU A 1 115 ? 13.234 13.058 -31.050 1.00 82.31 115 LEU A C 1
ATOM 830 O O . LEU A 1 115 ? 14.325 12.507 -31.146 1.00 82.31 115 LEU A O 1
ATOM 834 N N . SER A 1 116 ? 13.115 14.324 -30.633 1.00 83.06 116 SER A N 1
ATOM 835 C CA . SER A 1 116 ? 14.286 15.153 -30.314 1.00 83.06 116 SER A CA 1
ATOM 836 C C . SER A 1 116 ? 14.797 15.010 -28.880 1.00 83.06 116 SER A C 1
ATOM 838 O O . SER A 1 116 ? 15.975 15.264 -28.650 1.00 83.06 116 SER A O 1
ATOM 840 N N . SER A 1 117 ? 13.946 14.632 -27.919 1.00 85.44 117 SER A N 1
ATOM 841 C CA . SER A 1 117 ? 14.348 14.488 -26.510 1.00 85.44 117 SER A CA 1
ATOM 842 C C . SER A 1 117 ? 14.364 13.039 -26.033 1.00 85.44 117 SER A C 1
ATOM 844 O O . SER A 1 117 ? 14.983 12.747 -25.018 1.00 85.44 117 SER A O 1
ATOM 846 N N . GLY A 1 118 ? 13.707 12.127 -26.752 1.00 84.50 118 GLY A N 1
ATOM 847 C CA . GLY A 1 118 ? 13.472 10.746 -26.334 1.00 84.50 118 GLY A CA 1
ATOM 848 C C . GLY A 1 118 ? 12.418 10.602 -25.232 1.00 84.50 118 GLY A C 1
ATOM 849 O O . GLY A 1 118 ? 12.174 9.485 -24.783 1.00 84.50 118 GLY A O 1
ATOM 850 N N . ASP A 1 119 ? 11.799 11.698 -24.786 1.00 88.38 119 ASP A N 1
ATOM 851 C CA . ASP A 1 119 ? 10.820 11.669 -23.701 1.00 88.38 119 ASP A CA 1
ATOM 852 C C . ASP A 1 119 ? 9.475 11.105 -24.157 1.00 88.38 119 ASP A C 1
ATOM 854 O O . ASP A 1 119 ? 9.010 11.368 -25.265 1.00 88.38 119 ASP A O 1
ATOM 858 N N . TRP A 1 120 ? 8.795 10.402 -23.261 1.00 90.06 120 TRP A N 1
ATOM 859 C CA . TRP A 1 120 ? 7.427 9.957 -23.477 1.00 90.06 120 TRP A CA 1
ATOM 860 C C . TRP A 1 120 ? 6.419 11.106 -23.365 1.00 90.06 120 TRP A C 1
ATOM 862 O O . TRP A 1 120 ? 6.449 11.922 -22.439 1.00 90.06 120 TRP A O 1
ATOM 872 N N . VAL A 1 121 ? 5.463 11.104 -24.286 1.00 93.38 121 VAL A N 1
ATOM 873 C CA . VAL A 1 121 ? 4.231 11.886 -24.255 1.00 93.38 121 VAL A CA 1
ATOM 874 C C . VAL A 1 121 ? 3.068 10.906 -24.228 1.00 93.38 121 VAL A C 1
ATOM 876 O O . VAL A 1 121 ? 2.930 10.059 -25.110 1.00 93.38 121 VAL A O 1
ATOM 879 N N . VAL A 1 122 ? 2.230 11.025 -23.207 1.00 95.06 122 VAL A N 1
ATOM 880 C CA . VAL A 1 122 ? 0.996 10.255 -23.071 1.00 95.06 122 VAL A CA 1
ATOM 881 C C . VAL A 1 122 ? -0.178 11.149 -23.447 1.00 95.06 122 VAL A C 1
ATOM 883 O O . VAL A 1 122 ? -0.299 12.258 -22.926 1.00 95.06 122 VAL A O 1
ATOM 886 N N . ARG A 1 123 ? -1.048 10.662 -24.330 1.00 96.06 123 ARG A N 1
ATOM 887 C CA . ARG A 1 123 ? -2.274 11.344 -24.754 1.00 96.06 123 ARG A CA 1
ATOM 888 C C . ARG A 1 123 ? -3.481 10.524 -24.337 1.00 96.06 123 ARG A C 1
ATOM 890 O O . ARG A 1 123 ? -3.697 9.433 -24.859 1.00 96.06 123 ARG A O 1
ATOM 897 N N . PHE A 1 124 ? -4.270 11.041 -23.410 1.00 96.25 124 PHE A N 1
ATOM 898 C CA . PHE A 1 124 ? -5.490 10.394 -22.950 1.00 96.25 124 PHE A CA 1
ATOM 899 C C . PHE A 1 124 ? -6.654 10.680 -23.900 1.00 96.25 124 PHE A C 1
ATOM 901 O O . PHE A 1 124 ? -6.861 11.819 -24.330 1.00 96.25 124 PHE A O 1
ATOM 908 N N . TYR A 1 125 ? -7.483 9.670 -24.170 1.00 94.88 125 TYR A N 1
ATOM 909 C CA . TYR A 1 125 ? -8.711 9.884 -24.946 1.00 94.88 125 TYR A CA 1
ATOM 910 C C . TYR A 1 125 ? -9.767 10.658 -24.150 1.00 94.88 125 TYR A C 1
ATOM 912 O O . TYR A 1 125 ? -10.539 11.436 -24.717 1.00 94.88 125 TYR A O 1
ATOM 920 N N . GLN A 1 126 ? -9.770 10.486 -22.826 1.00 93.50 126 GLN A N 1
ATOM 921 C CA . GLN A 1 126 ? -10.608 11.232 -21.891 1.00 93.50 126 GLN A CA 1
ATOM 922 C C . GLN A 1 126 ? -9.751 12.102 -20.972 1.00 93.50 126 GLN A C 1
ATOM 924 O O . GLN A 1 126 ? -8.668 11.698 -20.555 1.00 93.50 126 GLN A O 1
ATOM 929 N N . ALA A 1 127 ? -10.244 13.296 -20.641 1.00 93.31 127 ALA A N 1
ATOM 930 C CA . ALA A 1 127 ? -9.557 14.194 -19.721 1.00 93.31 127 ALA A CA 1
ATOM 931 C C . ALA A 1 127 ? -9.423 13.550 -18.334 1.00 93.31 127 ALA A C 1
ATOM 933 O O . ALA A 1 127 ? -10.409 13.089 -17.757 1.00 93.31 127 ALA A O 1
ATOM 934 N N . GLN A 1 128 ? -8.203 13.531 -17.805 1.00 91.50 128 GLN A N 1
ATOM 935 C CA . GLN A 1 128 ? -7.908 12.990 -16.487 1.00 91.50 128 GLN A CA 1
ATOM 936 C C . GLN A 1 128 ? -8.006 14.063 -15.405 1.00 91.50 128 GLN A C 1
ATOM 938 O O . GLN A 1 128 ? -7.664 15.228 -15.620 1.00 91.50 128 GLN A O 1
ATOM 943 N N . VAL A 1 129 ? -8.439 13.646 -14.215 1.00 87.69 129 VAL A N 1
ATOM 944 C CA . VAL A 1 129 ? -8.551 14.510 -13.037 1.00 87.69 129 VAL A CA 1
ATOM 945 C C . VAL A 1 129 ? -7.433 14.178 -12.054 1.00 87.69 129 VAL A C 1
ATOM 947 O O . VAL A 1 129 ? -7.284 13.034 -11.626 1.00 87.69 129 VAL A O 1
ATOM 950 N N . GLY A 1 130 ? -6.678 15.201 -11.655 1.00 87.31 130 GLY A N 1
ATOM 951 C CA . GLY A 1 130 ? -5.601 15.073 -10.674 1.00 87.31 130 GLY A CA 1
ATOM 952 C C . GLY A 1 130 ? -4.284 14.567 -11.262 1.00 87.31 130 GLY A C 1
ATOM 953 O O . GLY A 1 130 ? -4.074 14.561 -12.472 1.00 87.31 130 GLY A O 1
ATOM 954 N N . ALA A 1 131 ? -3.357 14.195 -10.380 1.00 89.38 131 ALA A N 1
ATOM 955 C CA . ALA A 1 131 ? -2.045 13.716 -10.790 1.00 89.38 131 ALA A CA 1
ATOM 956 C C . ALA A 1 131 ? -2.116 12.278 -11.325 1.00 89.38 131 ALA A C 1
ATOM 958 O O . ALA A 1 131 ? -2.743 11.405 -10.723 1.00 89.38 131 ALA A O 1
ATOM 959 N N . ALA A 1 132 ? -1.424 12.038 -12.435 1.00 89.19 132 ALA A N 1
ATOM 960 C CA . ALA A 1 132 ? -1.140 10.713 -12.952 1.00 89.19 132 ALA A CA 1
ATOM 961 C C . ALA A 1 132 ? 0.194 10.208 -12.388 1.00 89.19 132 ALA A C 1
ATOM 963 O O . ALA A 1 132 ? 1.135 10.983 -12.177 1.00 89.19 132 ALA A O 1
ATOM 964 N N . ARG A 1 133 ? 0.278 8.901 -12.160 1.00 88.56 133 ARG A N 1
ATOM 965 C CA . ARG A 1 133 ? 1.491 8.218 -11.714 1.00 88.56 133 ARG A CA 1
ATOM 966 C C . ARG A 1 133 ? 1.957 7.284 -12.818 1.00 88.56 133 ARG A C 1
ATOM 968 O O . ARG A 1 133 ? 1.183 6.463 -13.293 1.00 88.56 133 ARG A O 1
ATOM 975 N N . VAL A 1 134 ? 3.209 7.420 -13.231 1.00 88.50 134 VAL A N 1
ATOM 976 C CA . VAL A 1 134 ? 3.791 6.640 -14.323 1.00 88.50 134 VAL A CA 1
ATOM 977 C C . VAL A 1 134 ? 4.964 5.834 -13.811 1.00 88.50 134 VAL A C 1
ATOM 979 O O . VAL A 1 134 ? 5.871 6.395 -13.194 1.00 88.50 134 VAL A O 1
ATOM 982 N N . THR A 1 135 ? 4.971 4.539 -14.109 1.00 87.19 135 THR A N 1
ATOM 983 C CA . THR A 1 135 ? 6.123 3.673 -13.872 1.00 87.19 135 THR A CA 1
ATOM 984 C C . THR A 1 135 ? 6.936 3.541 -15.153 1.00 87.19 135 THR A C 1
ATOM 986 O O . THR A 1 135 ? 6.422 3.173 -16.212 1.00 87.19 135 THR A O 1
ATOM 989 N N . LEU A 1 136 ? 8.223 3.845 -15.030 1.00 87.06 136 LEU A N 1
ATOM 990 C CA . LEU A 1 136 ? 9.234 3.721 -16.065 1.00 87.06 136 LEU A CA 1
ATOM 991 C C . LEU A 1 136 ? 10.246 2.652 -15.643 1.00 87.06 136 LEU A C 1
ATOM 993 O O . LEU A 1 136 ? 10.699 2.650 -14.497 1.00 87.06 136 LEU A O 1
ATOM 997 N N . THR A 1 137 ? 10.646 1.780 -16.562 1.00 87.31 137 THR A N 1
ATOM 998 C CA . THR A 1 137 ? 11.712 0.791 -16.355 1.00 87.31 137 THR A CA 1
ATOM 999 C C . THR A 1 137 ? 12.908 1.088 -17.246 1.00 87.31 137 THR A C 1
ATOM 1001 O O . THR A 1 137 ? 12.750 1.383 -18.431 1.00 87.31 137 THR A O 1
ATOM 1004 N N . GLY A 1 138 ? 14.101 0.985 -16.673 1.00 84.94 138 GLY A N 1
ATOM 1005 C CA . GLY A 1 138 ? 15.374 1.056 -17.374 1.00 84.94 138 GLY A CA 1
ATOM 1006 C C . GLY A 1 138 ? 15.937 -0.330 -17.687 1.00 84.94 138 GLY A C 1
ATOM 1007 O O . GLY A 1 138 ? 15.203 -1.285 -17.947 1.00 84.94 138 GLY A O 1
ATOM 1008 N N . ALA A 1 139 ? 17.265 -0.418 -17.664 1.00 84.88 139 ALA A N 1
ATOM 1009 C CA . ALA A 1 139 ? 18.005 -1.638 -17.946 1.00 84.88 139 ALA A CA 1
ATOM 1010 C C . ALA A 1 139 ? 17.791 -2.739 -16.889 1.00 84.88 139 ALA A C 1
ATOM 1012 O O . ALA A 1 139 ? 17.424 -2.469 -15.738 1.00 84.88 139 ALA A O 1
ATOM 1013 N N . ALA A 1 140 ? 18.067 -3.976 -17.311 1.00 86.88 140 ALA A N 1
ATOM 1014 C CA . ALA A 1 140 ? 18.204 -5.134 -16.438 1.00 86.88 140 ALA A CA 1
ATOM 1015 C C . ALA A 1 140 ? 19.237 -4.864 -15.344 1.00 86.88 140 ALA A C 1
ATOM 1017 O O . ALA A 1 140 ? 20.242 -4.194 -15.585 1.00 86.88 140 ALA A O 1
ATOM 1018 N N . ALA A 1 141 ? 18.978 -5.360 -14.144 1.00 86.50 141 ALA A N 1
ATOM 1019 C CA . ALA A 1 141 ? 19.870 -5.250 -13.003 1.00 86.50 141 ALA A CA 1
ATOM 1020 C C . ALA A 1 141 ? 19.810 -6.538 -12.186 1.00 86.50 141 ALA A C 1
ATOM 1022 O O . ALA A 1 141 ? 18.880 -7.337 -12.312 1.00 86.50 141 ALA A O 1
ATOM 1023 N N . ARG A 1 142 ? 20.777 -6.712 -11.284 1.00 86.19 142 ARG A N 1
ATOM 1024 C CA . ARG A 1 142 ? 20.751 -7.849 -10.366 1.00 86.19 142 ARG A CA 1
ATOM 1025 C C . ARG A 1 142 ? 19.523 -7.779 -9.464 1.00 86.19 142 ARG A C 1
ATOM 1027 O O . ARG A 1 142 ? 19.147 -6.709 -8.979 1.00 86.19 142 ARG A O 1
ATOM 1034 N N . GLY A 1 143 ? 18.943 -8.943 -9.195 1.00 89.19 143 GLY A N 1
ATOM 1035 C CA . GLY A 1 143 ? 17.796 -9.096 -8.312 1.00 89.19 143 GLY A CA 1
ATOM 1036 C C . GLY A 1 143 ? 16.725 -9.989 -8.917 1.00 89.19 143 GLY A C 1
ATOM 1037 O O . GLY A 1 143 ? 17.044 -10.915 -9.657 1.00 89.19 143 GLY A O 1
ATOM 1038 N N . PHE A 1 144 ? 15.469 -9.755 -8.551 1.00 89.81 144 PHE A N 1
ATOM 1039 C CA . PHE A 1 144 ? 14.343 -10.524 -9.069 1.00 89.81 144 PHE A CA 1
ATOM 1040 C C . PHE A 1 144 ? 13.022 -9.754 -8.997 1.00 89.81 144 PHE A C 1
ATOM 1042 O O . PHE A 1 144 ? 12.830 -8.898 -8.131 1.00 89.81 144 PHE A O 1
ATOM 1049 N N . THR A 1 145 ? 12.083 -10.137 -9.854 1.00 88.94 145 THR A N 1
ATOM 1050 C CA . THR A 1 145 ? 10.658 -9.838 -9.691 1.00 88.94 145 THR A CA 1
ATOM 1051 C C . THR A 1 145 ? 9.919 -11.125 -9.359 1.00 88.94 145 THR A C 1
ATOM 1053 O O . THR A 1 145 ? 10.084 -12.134 -10.031 1.00 88.94 145 THR A O 1
ATOM 1056 N N . ASP A 1 146 ? 9.110 -11.111 -8.311 1.00 88.94 146 ASP A N 1
ATOM 1057 C CA . ASP A 1 146 ? 8.361 -12.268 -7.837 1.00 88.94 146 ASP A CA 1
ATOM 1058 C C . ASP A 1 146 ? 6.890 -11.898 -7.690 1.00 88.94 146 ASP A C 1
ATOM 1060 O O . ASP A 1 146 ? 6.551 -10.941 -6.992 1.00 88.94 146 ASP A O 1
ATOM 1064 N N . ARG A 1 147 ? 6.009 -12.640 -8.361 1.00 89.12 147 ARG A N 1
ATOM 1065 C CA . ARG A 1 147 ? 4.569 -12.390 -8.347 1.00 89.12 147 ARG A CA 1
ATOM 1066 C C . ARG A 1 147 ? 3.847 -13.612 -7.813 1.00 89.12 147 ARG A C 1
ATOM 1068 O O . ARG A 1 147 ? 3.757 -14.631 -8.489 1.00 89.12 147 ARG A O 1
ATOM 1075 N N . ARG A 1 148 ? 3.280 -13.484 -6.616 1.00 88.50 148 ARG A N 1
ATOM 1076 C CA . ARG A 1 148 ? 2.587 -14.573 -5.921 1.00 88.50 148 ARG A CA 1
ATOM 1077 C C . ARG A 1 148 ? 1.274 -14.101 -5.343 1.00 88.50 148 ARG A C 1
ATOM 1079 O O . ARG A 1 148 ? 1.049 -12.913 -5.129 1.00 88.50 148 ARG A O 1
ATOM 1086 N N . LYS A 1 149 ? 0.384 -15.045 -5.072 1.00 89.25 149 LYS A N 1
ATOM 1087 C CA . LYS A 1 149 ? -0.741 -14.767 -4.184 1.00 89.25 149 LYS A CA 1
ATOM 1088 C C . LYS A 1 149 ? -0.203 -14.533 -2.774 1.00 89.25 149 LYS A C 1
ATOM 1090 O O . LYS A 1 149 ? 0.842 -15.058 -2.395 1.00 89.25 149 LYS A O 1
ATOM 1095 N N . GLY A 1 150 ? -0.896 -13.705 -2.014 1.00 89.50 150 GLY A N 1
ATOM 1096 C CA . GLY A 1 150 ? -0.543 -13.473 -0.627 1.00 89.50 150 GLY A CA 1
ATOM 1097 C C . GLY A 1 150 ? -1.647 -12.761 0.126 1.00 89.50 150 GLY A C 1
ATOM 1098 O O . GLY A 1 150 ? -2.691 -12.405 -0.433 1.00 89.50 150 GLY A O 1
ATOM 1099 N N . ARG A 1 151 ? -1.398 -12.559 1.416 1.00 91.38 151 ARG A N 1
ATOM 1100 C CA . ARG A 1 151 ? -2.296 -11.858 2.324 1.00 91.38 151 ARG A CA 1
ATOM 1101 C C . ARG A 1 151 ? -1.560 -10.802 3.138 1.00 91.38 151 ARG A C 1
ATOM 1103 O O . ARG A 1 151 ? -0.436 -11.025 3.588 1.00 91.38 151 ARG A O 1
ATOM 1110 N N . ILE A 1 152 ? -2.224 -9.676 3.359 1.00 91.69 152 ILE A N 1
ATOM 1111 C CA . ILE A 1 152 ? -1.822 -8.660 4.329 1.00 91.69 152 ILE A CA 1
ATOM 1112 C C . ILE A 1 152 ? -2.836 -8.676 5.465 1.00 91.69 152 ILE A C 1
ATOM 1114 O O . ILE A 1 152 ? -4.030 -8.499 5.237 1.00 91.69 152 ILE A O 1
ATOM 1118 N N . GLU A 1 153 ? -2.373 -8.894 6.687 1.00 94.31 153 GLU A N 1
ATOM 1119 C CA . GLU A 1 153 ? -3.228 -8.864 7.872 1.00 94.31 153 GLU A CA 1
ATOM 1120 C C . GLU A 1 153 ? -3.343 -7.428 8.384 1.00 94.31 153 GLU A C 1
ATOM 1122 O O . GLU A 1 153 ? -2.337 -6.785 8.686 1.00 94.31 153 GLU A O 1
ATOM 1127 N N . LEU A 1 154 ? -4.569 -6.928 8.496 1.00 94.88 154 LEU A N 1
ATOM 1128 C CA . LEU A 1 154 ? -4.897 -5.639 9.086 1.00 94.88 154 LEU A CA 1
ATOM 1129 C C . LEU A 1 154 ? -5.569 -5.838 10.445 1.00 94.88 154 LEU A C 1
ATOM 1131 O O . LEU A 1 154 ? -6.358 -6.759 10.649 1.00 94.88 154 LEU A O 1
ATOM 1135 N N . SER A 1 155 ? -5.293 -4.929 11.369 1.00 95.81 155 SER A N 1
ATOM 1136 C CA . SER A 1 155 ? -5.974 -4.815 12.649 1.00 95.81 155 SER A CA 1
ATOM 1137 C C . SER A 1 155 ? -6.547 -3.423 12.788 1.00 95.81 155 SER A C 1
ATOM 1139 O O . SER A 1 155 ? -5.822 -2.429 12.752 1.00 95.81 155 SER A O 1
ATOM 1141 N N . LEU A 1 156 ? -7.856 -3.383 12.977 1.00 96.38 156 LEU A N 1
ATOM 1142 C CA . LEU A 1 156 ? -8.612 -2.198 13.320 1.00 96.38 156 LEU A CA 1
ATOM 1143 C C . LEU A 1 156 ? -8.971 -2.295 14.799 1.00 96.38 156 LEU A C 1
ATOM 1145 O O . LEU A 1 156 ? -9.679 -3.216 15.191 1.00 96.38 156 LEU A O 1
ATOM 1149 N N . THR A 1 157 ? -8.508 -1.356 15.612 1.00 95.81 157 THR A N 1
ATOM 1150 C CA . THR A 1 157 ? -8.799 -1.351 17.051 1.00 95.81 157 THR A CA 1
ATOM 1151 C C . THR A 1 157 ? -9.424 -0.026 17.437 1.00 95.81 157 THR A C 1
ATOM 1153 O O . THR A 1 157 ? -8.898 1.026 17.087 1.00 95.81 157 THR A O 1
ATOM 1156 N N . ALA A 1 158 ? -10.542 -0.073 18.154 1.00 95.56 158 ALA A N 1
ATOM 1157 C CA . ALA A 1 158 ? -11.194 1.089 18.734 1.00 95.56 158 ALA A CA 1
ATOM 1158 C C . ALA A 1 158 ? -11.147 1.009 20.261 1.00 95.56 158 ALA A C 1
ATOM 1160 O O . ALA A 1 158 ? -11.516 -0.019 20.824 1.00 95.56 158 ALA A O 1
ATOM 1161 N N . TRP A 1 159 ? -10.746 2.093 20.922 1.00 94.44 159 TRP A N 1
ATOM 1162 C CA . TRP A 1 159 ? -10.766 2.250 22.374 1.00 94.44 159 TRP A CA 1
ATOM 1163 C C . TRP A 1 159 ? -11.757 3.334 22.786 1.00 94.44 159 TRP A C 1
ATOM 1165 O O . TRP A 1 159 ? -11.800 4.416 22.191 1.00 94.44 159 TRP A O 1
ATOM 1175 N N . ALA A 1 160 ? -12.516 3.053 23.843 1.00 93.62 160 ALA A N 1
ATOM 1176 C CA . ALA A 1 160 ? -13.453 3.988 24.450 1.00 93.62 160 ALA A CA 1
ATOM 1177 C C . ALA A 1 160 ? -13.670 3.682 25.941 1.00 93.62 160 ALA A C 1
ATOM 1179 O O . ALA A 1 160 ? -13.288 2.631 26.452 1.00 93.62 160 ALA A O 1
ATOM 1180 N N . THR A 1 161 ? -14.333 4.593 26.652 1.00 91.69 161 THR A N 1
ATOM 1181 C CA . THR A 1 161 ? -14.703 4.423 28.069 1.00 91.69 161 THR A CA 1
ATOM 1182 C C . THR A 1 161 ? -15.896 3.486 28.283 1.00 91.69 161 THR A C 1
ATOM 1184 O O . THR A 1 161 ? -16.184 3.110 29.417 1.00 91.69 161 THR A O 1
ATOM 1187 N N . SER A 1 162 ? -16.583 3.080 27.211 1.00 92.31 162 SER A N 1
ATOM 1188 C CA . SER A 1 162 ? -17.656 2.087 27.236 1.00 92.31 162 SER A CA 1
ATOM 1189 C C . SER A 1 162 ? -17.464 1.060 26.119 1.00 92.31 162 SER A C 1
ATOM 1191 O O . SER A 1 162 ? -16.999 1.395 25.027 1.00 92.31 162 SER A O 1
ATOM 1193 N N . LEU A 1 163 ? -17.845 -0.196 26.373 1.00 93.56 163 LEU A N 1
ATOM 1194 C CA . LEU A 1 163 ? -17.775 -1.248 25.355 1.00 93.56 163 LEU A CA 1
ATOM 1195 C C . LEU A 1 163 ? -18.689 -0.946 24.158 1.00 93.56 163 LEU A C 1
ATOM 1197 O O . LEU A 1 163 ? -18.302 -1.177 23.018 1.00 93.56 163 LEU A O 1
ATOM 1201 N N . ALA A 1 164 ? -19.874 -0.386 24.414 1.00 95.31 164 ALA A N 1
ATOM 1202 C CA . ALA A 1 164 ? -20.819 -0.014 23.366 1.00 95.31 164 ALA A CA 1
ATOM 1203 C C . ALA A 1 164 ? -20.233 1.045 22.417 1.00 95.31 164 ALA A C 1
ATOM 1205 O O . ALA A 1 164 ? -20.402 0.941 21.204 1.00 95.31 164 ALA A O 1
ATOM 1206 N N . ASP A 1 165 ? -19.502 2.034 22.944 1.00 94.44 165 ASP A N 1
ATOM 1207 C CA . ASP A 1 165 ? -18.809 3.012 22.104 1.00 94.44 165 ASP A CA 1
ATOM 1208 C C . ASP A 1 165 ? -17.642 2.401 21.336 1.00 94.44 165 ASP A C 1
ATOM 1210 O O . ASP A 1 165 ? -17.473 2.723 20.161 1.00 94.44 165 ASP A O 1
ATOM 1214 N N . ALA A 1 166 ? -16.857 1.518 21.962 1.00 94.69 166 ALA A N 1
ATOM 1215 C CA . ALA A 1 166 ? -15.758 0.838 21.283 1.00 94.69 166 ALA A CA 1
ATOM 1216 C C . ALA A 1 166 ? -16.275 0.002 20.099 1.00 94.69 166 ALA A C 1
ATOM 1218 O O . ALA A 1 166 ? -15.771 0.137 18.985 1.00 94.69 166 ALA A O 1
ATOM 1219 N N . ASP A 1 167 ? -17.335 -0.786 20.304 1.00 96.81 167 ASP A N 1
ATOM 1220 C CA . ASP A 1 167 ? -17.976 -1.577 19.247 1.00 96.81 167 ASP A CA 1
ATOM 1221 C C . ASP A 1 167 ? -18.579 -0.691 18.147 1.00 96.81 167 ASP A C 1
ATOM 1223 O O . ASP A 1 167 ? -18.421 -0.975 16.959 1.00 96.81 167 ASP A O 1
ATOM 1227 N N . ARG A 1 168 ? -19.235 0.416 18.515 1.00 96.38 168 ARG A N 1
ATOM 1228 C CA . ARG A 1 168 ? -19.814 1.369 17.556 1.00 96.38 168 ARG A CA 1
ATOM 1229 C C . ARG A 1 168 ? -18.738 2.025 16.689 1.00 96.38 168 ARG A C 1
ATOM 1231 O O . ARG A 1 168 ? -18.924 2.151 15.479 1.00 96.38 168 ARG A O 1
ATOM 1238 N N . LEU A 1 169 ? -17.622 2.438 17.290 1.00 96.19 169 LEU A N 1
ATOM 1239 C CA . LEU A 1 169 ? -16.480 3.019 16.582 1.00 96.19 169 LEU A CA 1
ATOM 1240 C C . LEU A 1 169 ? -15.824 1.996 15.650 1.00 96.19 169 LEU A C 1
ATOM 1242 O O . LEU A 1 169 ? -15.615 2.302 14.477 1.00 96.19 169 LEU A O 1
ATOM 1246 N N . ALA A 1 170 ? -15.556 0.782 16.141 1.00 96.19 170 ALA A N 1
ATOM 1247 C CA . ALA A 1 170 ? -14.988 -0.300 15.342 1.00 96.19 170 ALA A CA 1
ATOM 1248 C C . ALA A 1 170 ? -15.904 -0.677 14.166 1.00 96.19 170 ALA A C 1
ATOM 1250 O O . ALA A 1 170 ? -15.435 -0.796 13.037 1.00 96.19 170 ALA A O 1
ATOM 1251 N N . GLY A 1 171 ? -17.217 -0.779 14.396 1.00 96.19 171 GLY A N 1
ATOM 1252 C CA . GLY A 1 171 ? -18.203 -1.065 13.352 1.00 96.19 171 GLY A CA 1
ATOM 1253 C C . GLY A 1 171 ? -18.271 0.021 12.275 1.00 96.19 171 GLY A C 1
ATOM 1254 O O . GLY A 1 171 ? -18.253 -0.293 11.087 1.00 96.19 171 GLY A O 1
ATOM 1255 N N . ARG A 1 172 ? -18.284 1.304 12.665 1.00 96.69 172 ARG A N 1
ATOM 1256 C CA . ARG A 1 172 ? -18.255 2.428 11.709 1.00 96.69 172 ARG A CA 1
ATOM 1257 C C . ARG A 1 172 ? -16.955 2.477 10.914 1.00 96.69 172 ARG A C 1
ATOM 1259 O O . ARG A 1 172 ? -16.990 2.692 9.706 1.00 96.69 172 ARG A O 1
ATOM 1266 N N . ALA A 1 173 ? -15.823 2.272 11.582 1.00 96.25 173 ALA A N 1
ATOM 1267 C CA . ALA A 1 173 ? -14.526 2.235 10.927 1.00 96.25 173 ALA A CA 1
ATOM 1268 C C . ALA A 1 173 ? -14.429 1.065 9.939 1.00 96.25 173 ALA A C 1
ATOM 1270 O O . ALA A 1 173 ? -13.978 1.266 8.816 1.00 96.25 173 ALA A O 1
ATOM 1271 N N . LEU A 1 174 ? -14.920 -0.125 10.307 1.00 96.25 174 LEU A N 1
ATOM 1272 C CA . LEU A 1 174 ? -14.994 -1.278 9.409 1.00 96.25 174 LEU A CA 1
ATOM 1273 C C . LEU A 1 174 ? -15.881 -0.984 8.191 1.00 96.25 174 LEU A C 1
ATOM 1275 O O . LEU A 1 174 ? -15.470 -1.242 7.063 1.00 96.25 174 LEU A O 1
ATOM 1279 N N . ALA A 1 175 ? -17.071 -0.418 8.407 1.00 94.50 175 ALA A N 1
ATOM 1280 C CA . ALA A 1 175 ? -18.002 -0.085 7.329 1.00 94.50 175 ALA A CA 1
ATOM 1281 C C . ALA A 1 175 ? -17.412 0.916 6.321 1.00 94.50 175 ALA A C 1
ATOM 1283 O O . ALA A 1 175 ? -17.739 0.852 5.142 1.00 94.50 175 ALA A O 1
ATOM 1284 N N . ALA A 1 176 ? -16.529 1.811 6.769 1.00 93.94 176 ALA A N 1
ATOM 1285 C CA . ALA A 1 176 ? -15.800 2.735 5.902 1.00 93.94 176 ALA A CA 1
ATOM 1286 C C . ALA A 1 176 ? -14.595 2.087 5.210 1.00 93.94 176 ALA A C 1
ATOM 1288 O O . ALA A 1 176 ? -14.247 2.444 4.087 1.00 93.94 176 ALA A O 1
ATOM 1289 N N . LEU A 1 177 ? -13.952 1.134 5.885 1.00 93.06 177 LEU A N 1
ATOM 1290 C CA . LEU A 1 177 ? -12.755 0.467 5.397 1.00 93.06 177 LEU A CA 1
ATOM 1291 C C . LEU A 1 177 ? -13.056 -0.498 4.247 1.00 93.06 177 LEU A C 1
ATOM 1293 O O . LEU A 1 177 ? -12.263 -0.581 3.318 1.00 93.06 177 LEU A O 1
ATOM 1297 N N . LEU A 1 178 ? -14.180 -1.222 4.297 1.00 91.62 178 LEU A N 1
ATOM 1298 C CA . LEU A 1 178 ? -14.512 -2.224 3.278 1.00 91.62 178 LEU A CA 1
ATOM 1299 C C . LEU A 1 178 ? -14.658 -1.619 1.865 1.00 91.62 178 LEU A C 1
ATOM 1301 O O . LEU A 1 178 ? -13.985 -2.123 0.968 1.00 91.62 178 LEU A O 1
ATOM 1305 N N . PRO A 1 179 ? -15.424 -0.528 1.645 1.00 89.06 179 PRO A N 1
ATOM 1306 C CA . PRO A 1 179 ? -15.461 0.144 0.345 1.00 89.06 179 PRO A CA 1
ATOM 1307 C C . PRO A 1 179 ? -14.101 0.724 -0.050 1.00 89.06 179 PRO A C 1
ATOM 1309 O O . PRO A 1 179 ? -13.672 0.575 -1.185 1.00 89.06 179 PRO A O 1
ATOM 1312 N N . ALA A 1 180 ? -13.371 1.310 0.906 1.00 88.88 180 ALA A N 1
ATOM 1313 C CA . ALA A 1 180 ? -12.054 1.876 0.629 1.00 88.88 180 ALA A CA 1
ATOM 1314 C C . ALA A 1 180 ? -11.040 0.822 0.161 1.00 88.88 180 ALA A C 1
ATOM 1316 O O . ALA A 1 180 ? -10.148 1.148 -0.616 1.00 88.88 180 ALA A O 1
ATOM 1317 N N . VAL A 1 181 ? -11.161 -0.427 0.630 1.00 86.69 181 VAL A N 1
ATOM 1318 C CA . VAL A 1 181 ? -10.349 -1.552 0.150 1.00 86.69 181 VAL A CA 1
ATOM 1319 C C . VAL A 1 181 ? -10.728 -1.950 -1.272 1.00 86.69 181 VAL A C 1
ATOM 1321 O O . VAL A 1 181 ? -9.828 -2.218 -2.064 1.00 86.69 181 VAL A O 1
ATOM 1324 N N . ASP A 1 182 ? -12.021 -1.996 -1.589 1.00 82.19 182 ASP A N 1
ATOM 1325 C CA . ASP A 1 182 ? -12.504 -2.290 -2.945 1.00 82.19 182 ASP A CA 1
ATOM 1326 C C . ASP A 1 182 ? -11.976 -1.245 -3.949 1.00 82.19 182 ASP A C 1
ATOM 1328 O O . ASP A 1 182 ? -11.462 -1.581 -5.017 1.00 82.19 182 ASP A O 1
ATOM 1332 N N . ASP A 1 183 ? -11.944 0.019 -3.519 1.00 80.69 183 ASP A N 1
ATOM 1333 C CA . ASP A 1 183 ? -11.434 1.157 -4.287 1.00 80.69 183 ASP A CA 1
ATOM 1334 C C . ASP A 1 183 ? -9.892 1.255 -4.343 1.00 80.69 183 ASP A C 1
ATOM 1336 O O . ASP A 1 183 ? -9.357 2.110 -5.054 1.00 80.69 183 ASP A O 1
ATOM 1340 N N . LEU A 1 184 ? -9.132 0.409 -3.625 1.00 75.88 184 LEU A N 1
ATOM 1341 C CA . LEU A 1 184 ? -7.659 0.506 -3.591 1.00 75.88 184 LEU A CA 1
ATOM 1342 C C . LEU A 1 184 ? -7.016 0.323 -4.972 1.00 75.88 184 LEU A C 1
ATOM 1344 O O . LEU A 1 184 ? -5.907 0.820 -5.191 1.00 75.88 184 LEU A O 1
ATOM 1348 N N . GLY A 1 185 ? -7.676 -0.415 -5.872 1.00 73.31 185 GLY A N 1
ATOM 1349 C CA . GLY A 1 185 ? -7.158 -0.747 -7.195 1.00 73.31 185 GLY A CA 1
ATOM 1350 C C . GLY A 1 185 ? -5.776 -1.405 -7.115 1.00 73.31 185 GLY A C 1
ATOM 1351 O O . GLY A 1 185 ? -5.630 -2.527 -6.620 1.00 73.31 185 GLY A O 1
ATOM 1352 N N . VAL A 1 186 ? -4.755 -0.713 -7.623 1.00 70.88 186 VAL A N 1
ATOM 1353 C CA . VAL A 1 186 ? -3.346 -1.091 -7.460 1.00 70.88 186 VAL A CA 1
ATOM 1354 C C . VAL A 1 186 ? -2.719 -0.276 -6.331 1.00 70.88 186 VAL A C 1
ATOM 1356 O O . VAL A 1 186 ? -2.549 0.940 -6.432 1.00 70.88 186 VAL A O 1
ATOM 1359 N N . VAL A 1 187 ? -2.289 -0.961 -5.270 1.00 68.44 187 VAL A N 1
ATOM 1360 C CA . VAL A 1 187 ? -1.462 -0.343 -4.231 1.00 68.44 187 VAL A CA 1
ATOM 1361 C C . VAL A 1 187 ? -0.019 -0.587 -4.592 1.00 68.44 187 VAL A C 1
ATOM 1363 O O . VAL A 1 187 ? 0.552 -1.617 -4.242 1.00 68.44 187 VAL A O 1
ATOM 1366 N N . ASP A 1 188 ? 0.555 0.364 -5.311 1.00 67.25 188 ASP A N 1
ATOM 1367 C CA . ASP A 1 188 ? 1.995 0.473 -5.406 1.00 67.25 188 ASP A CA 1
ATOM 1368 C C . ASP A 1 188 ? 2.480 1.466 -4.366 1.00 67.25 188 ASP A C 1
ATOM 1370 O O . ASP A 1 188 ? 1.918 2.548 -4.169 1.00 67.25 188 ASP A O 1
ATOM 1374 N N . ALA A 1 189 ? 3.523 1.072 -3.679 1.00 58.91 189 ALA A N 1
ATOM 1375 C CA . ALA A 1 189 ? 3.911 1.713 -2.468 1.00 58.91 189 ALA A CA 1
ATOM 1376 C C . ALA A 1 189 ? 5.318 2.277 -2.677 1.00 58.91 189 ALA A C 1
ATOM 1378 O O . ALA A 1 189 ? 6.327 1.670 -2.324 1.00 58.91 189 ALA A O 1
ATOM 1379 N N . ASP A 1 190 ? 5.361 3.463 -3.297 1.00 52.38 190 ASP A N 1
ATOM 1380 C CA . ASP A 1 190 ? 6.594 4.231 -3.540 1.00 52.38 190 ASP A CA 1
ATOM 1381 C C . ASP A 1 190 ? 7.377 4.473 -2.241 1.00 52.38 190 ASP A C 1
ATOM 1383 O O . ASP A 1 190 ? 8.603 4.507 -2.254 1.00 52.38 190 ASP A O 1
ATOM 1387 N N . GLU A 1 191 ? 6.686 4.572 -1.101 1.00 46.78 191 GLU A N 1
ATOM 1388 C CA . GLU A 1 191 ? 7.289 4.699 0.235 1.00 46.78 191 GLU A CA 1
ATOM 1389 C C . GLU A 1 191 ? 7.997 3.417 0.714 1.00 46.78 191 GLU A C 1
ATOM 1391 O O . GLU A 1 191 ? 8.632 3.402 1.768 1.00 46.78 191 GLU A O 1
ATOM 1396 N N . LEU A 1 192 ? 7.823 2.302 -0.003 1.00 47.09 192 LEU A N 1
ATOM 1397 C CA . LEU A 1 192 ? 8.368 0.985 0.351 1.00 47.09 192 LEU A CA 1
ATOM 1398 C C . LEU A 1 192 ? 9.587 0.649 -0.496 1.00 47.09 192 LEU A C 1
ATOM 1400 O O . LEU A 1 192 ? 10.291 -0.319 -0.212 1.00 47.09 192 LEU A O 1
ATOM 1404 N N . SER A 1 193 ? 9.845 1.488 -1.499 1.00 49.91 193 SER A N 1
ATOM 1405 C CA . SER A 1 193 ? 11.085 1.518 -2.244 1.00 49.91 193 SER A CA 1
ATOM 1406 C C . SER A 1 193 ? 12.188 2.090 -1.381 1.00 49.91 193 SER A C 1
ATOM 1408 O O . SER A 1 193 ? 12.298 3.297 -1.189 1.00 49.91 193 SER A O 1
ATOM 1410 N N . PHE A 1 194 ? 13.067 1.206 -0.914 1.00 49.47 194 PHE A N 1
ATOM 1411 C CA . PHE A 1 194 ? 14.411 1.589 -0.503 1.00 49.47 194 PHE A CA 1
ATOM 1412 C C . PHE A 1 194 ? 15.183 2.058 -1.736 1.00 49.47 194 PHE A C 1
ATOM 1414 O O . PHE A 1 194 ? 15.925 1.293 -2.345 1.00 49.47 194 PHE A O 1
ATOM 1421 N N . ARG A 1 195 ? 14.964 3.309 -2.146 1.00 56.03 195 ARG A N 1
ATOM 1422 C CA . ARG A 1 195 ? 15.721 3.915 -3.239 1.00 56.03 195 ARG A CA 1
ATOM 1423 C C . ARG A 1 195 ? 17.124 4.200 -2.728 1.00 56.03 195 ARG A C 1
ATOM 1425 O O . ARG A 1 195 ? 17.330 5.121 -1.945 1.00 56.03 195 ARG A O 1
ATOM 1432 N N . THR A 1 196 ? 18.086 3.393 -3.152 1.00 47.41 196 THR A N 1
ATOM 1433 C CA . THR A 1 196 ? 19.507 3.623 -2.846 1.00 47.41 196 THR A CA 1
ATOM 1434 C C . THR A 1 196 ? 20.175 4.537 -3.876 1.00 47.41 196 THR A C 1
ATOM 1436 O O . THR A 1 196 ? 21.336 4.901 -3.719 1.00 47.41 196 THR A O 1
ATOM 1439 N N . SER A 1 197 ? 19.444 4.924 -4.926 1.00 54.47 197 SER A N 1
ATOM 1440 C CA . SER A 1 197 ? 19.921 5.752 -6.037 1.00 54.47 197 SER A CA 1
ATOM 1441 C C . SER A 1 197 ? 18.802 6.626 -6.615 1.00 54.47 197 SER A C 1
ATOM 1443 O O . SER A 1 197 ? 17.614 6.402 -6.361 1.00 54.47 197 SER A O 1
ATOM 1445 N N . LEU A 1 198 ? 19.196 7.659 -7.367 1.00 56.16 198 LEU A N 1
ATOM 1446 C CA . LEU A 1 198 ? 18.266 8.515 -8.101 1.00 56.16 198 LEU A CA 1
ATOM 1447 C C . LEU A 1 198 ? 17.500 7.683 -9.146 1.00 56.16 198 LEU A C 1
ATOM 1449 O O . LEU A 1 198 ? 18.112 6.839 -9.798 1.00 56.16 198 LEU A O 1
ATOM 1453 N N . PRO A 1 199 ? 16.185 7.896 -9.323 1.00 63.84 199 PRO A N 1
ATOM 1454 C CA . PRO A 1 199 ? 15.410 7.179 -10.327 1.00 63.84 199 PRO A CA 1
ATOM 1455 C C . PRO A 1 199 ? 15.869 7.529 -11.751 1.00 63.84 199 PRO A C 1
ATOM 1457 O O . PRO A 1 199 ? 16.112 8.708 -12.017 1.00 63.84 199 PRO A O 1
ATOM 1460 N N . PRO A 1 200 ? 15.897 6.558 -12.678 1.00 68.50 200 PRO A N 1
ATOM 1461 C CA . PRO A 1 200 ? 15.670 5.127 -12.465 1.00 68.50 200 PRO A CA 1
ATOM 1462 C C . PRO A 1 200 ? 16.830 4.488 -11.701 1.00 68.50 200 PRO A C 1
ATOM 1464 O O . PRO A 1 200 ? 17.993 4.653 -12.058 1.00 68.50 200 PRO A O 1
ATOM 1467 N N . GLY A 1 201 ? 16.501 3.746 -10.646 1.00 66.50 201 GLY A N 1
ATOM 1468 C CA . GLY A 1 201 ? 17.502 3.293 -9.691 1.00 66.50 201 GLY A CA 1
ATOM 1469 C C . GLY A 1 201 ? 17.118 2.006 -8.982 1.00 66.50 201 GLY A C 1
ATOM 1470 O O . GLY A 1 201 ? 15.995 1.510 -9.096 1.00 66.50 201 GLY A O 1
ATOM 1471 N N . ALA A 1 202 ? 18.091 1.462 -8.260 1.00 65.06 202 ALA A N 1
ATOM 1472 C CA . ALA A 1 202 ? 17.917 0.304 -7.401 1.00 65.06 202 ALA A CA 1
ATOM 1473 C C . ALA A 1 202 ? 16.832 0.569 -6.344 1.00 65.06 202 ALA A C 1
ATOM 1475 O O . ALA A 1 202 ? 16.757 1.663 -5.771 1.00 65.06 202 ALA A O 1
ATOM 1476 N N . GLY A 1 203 ? 15.998 -0.436 -6.083 1.00 74.19 203 GLY A N 1
ATOM 1477 C CA . GLY A 1 203 ? 14.866 -0.313 -5.177 1.00 74.19 203 GLY A CA 1
ATOM 1478 C C . GLY A 1 203 ? 14.100 -1.609 -4.936 1.00 74.19 203 GLY A C 1
ATOM 1479 O O . GLY A 1 203 ? 14.288 -2.618 -5.616 1.00 74.19 203 GLY A O 1
ATOM 1480 N N . THR A 1 204 ? 13.212 -1.553 -3.942 1.00 73.56 204 THR A N 1
ATOM 1481 C CA . THR A 1 204 ? 12.264 -2.623 -3.612 1.00 73.56 204 THR A CA 1
ATOM 1482 C C . THR A 1 204 ? 10.832 -2.148 -3.839 1.00 73.56 204 THR A C 1
ATOM 1484 O O . THR A 1 204 ? 10.349 -1.269 -3.139 1.00 73.56 204 THR A O 1
ATOM 1487 N N . ARG A 1 205 ? 10.112 -2.721 -4.795 1.00 77.94 205 ARG A N 1
ATOM 1488 C CA . ARG A 1 205 ? 8.713 -2.372 -5.062 1.00 77.94 205 ARG A CA 1
ATOM 1489 C C . ARG A 1 205 ? 7.813 -3.476 -4.535 1.00 77.94 205 ARG A C 1
ATOM 1491 O O . ARG A 1 205 ? 8.043 -4.637 -4.854 1.00 77.94 205 ARG A O 1
ATOM 1498 N N . LEU A 1 206 ? 6.796 -3.116 -3.757 1.00 79.19 206 LEU A N 1
ATOM 1499 C CA . LEU A 1 206 ? 5.714 -4.020 -3.381 1.00 79.19 206 LEU A CA 1
ATOM 1500 C C . LEU A 1 206 ? 4.421 -3.495 -3.988 1.00 79.19 206 LEU A C 1
ATOM 1502 O O . LEU A 1 206 ? 4.045 -2.346 -3.751 1.00 79.19 206 LEU A O 1
ATOM 1506 N N . ARG A 1 207 ? 3.728 -4.368 -4.709 1.00 81.44 207 ARG A N 1
ATOM 1507 C CA . ARG A 1 207 ? 2.457 -4.062 -5.343 1.00 81.44 207 ARG A CA 1
ATOM 1508 C C . ARG A 1 207 ? 1.395 -5.062 -4.919 1.00 81.44 207 ARG A C 1
ATOM 1510 O O . ARG A 1 207 ? 1.613 -6.262 -5.037 1.00 81.44 207 ARG A O 1
ATOM 1517 N N . LEU A 1 208 ? 0.236 -4.569 -4.490 1.00 84.56 208 LEU A N 1
ATOM 1518 C CA . LEU A 1 208 ? -0.973 -5.370 -4.280 1.00 84.56 208 LEU A CA 1
ATOM 1519 C C . LEU A 1 208 ? -1.985 -5.064 -5.388 1.00 84.56 208 LEU A C 1
ATOM 1521 O O . LEU A 1 208 ? -2.245 -3.899 -5.687 1.00 84.56 208 LEU A O 1
ATOM 1525 N N . SER A 1 209 ? -2.565 -6.104 -5.985 1.00 82.12 209 SER A N 1
ATOM 1526 C CA . SER A 1 209 ? -3.598 -5.980 -7.019 1.00 82.12 209 SER A CA 1
ATOM 1527 C C . SER A 1 209 ? -4.751 -6.954 -6.789 1.00 82.12 209 SER A C 1
ATOM 1529 O O . SER A 1 209 ? -4.544 -8.052 -6.260 1.00 82.12 209 SER A O 1
ATOM 1531 N N . ARG A 1 210 ? -5.960 -6.551 -7.217 1.00 81.31 210 ARG A N 1
ATOM 1532 C CA . ARG A 1 210 ? -7.212 -7.319 -7.051 1.00 81.31 210 ARG A CA 1
ATOM 1533 C C . ARG A 1 210 ? -7.432 -7.729 -5.590 1.00 81.31 210 ARG A C 1
ATOM 1535 O O . ARG A 1 210 ? -7.627 -8.907 -5.295 1.00 81.31 210 ARG A O 1
ATOM 1542 N N . ALA A 1 211 ? -7.291 -6.760 -4.688 1.00 85.44 211 ALA A N 1
ATOM 1543 C CA . ALA A 1 211 ? -7.415 -6.994 -3.260 1.00 85.44 211 ALA A CA 1
ATOM 1544 C C . ALA A 1 211 ? -8.861 -7.358 -2.893 1.00 85.44 211 ALA A C 1
ATOM 1546 O O . ALA A 1 211 ? -9.800 -6.715 -3.346 1.00 85.44 211 ALA A O 1
ATOM 1547 N N . VAL A 1 212 ? -9.027 -8.366 -2.043 1.00 88.25 212 VAL A N 1
ATOM 1548 C CA . VAL A 1 212 ? -10.303 -8.742 -1.428 1.00 88.25 212 VAL A CA 1
ATOM 1549 C C . VAL A 1 212 ? -10.121 -8.702 0.083 1.00 88.25 212 VAL A C 1
ATOM 1551 O O . VAL A 1 212 ? -9.208 -9.346 0.607 1.00 88.25 212 VAL A O 1
ATOM 1554 N N . ALA A 1 213 ? -10.977 -7.956 0.783 1.00 91.44 213 ALA A N 1
ATOM 1555 C CA . ALA A 1 213 ? -11.021 -7.949 2.242 1.00 91.44 213 ALA A CA 1
ATOM 1556 C C . ALA A 1 213 ? -11.864 -9.110 2.778 1.00 91.44 213 ALA A C 1
ATOM 1558 O O . ALA A 1 213 ? -12.994 -9.328 2.345 1.00 91.44 213 ALA A O 1
ATOM 1559 N N . LEU A 1 214 ? -11.339 -9.803 3.784 1.00 92.94 214 LEU A N 1
ATOM 1560 C CA . LEU A 1 214 ? -12.054 -10.802 4.570 1.00 92.94 214 LEU A CA 1
ATOM 1561 C C . LEU A 1 214 ? -11.964 -10.426 6.047 1.00 92.94 214 LEU A C 1
ATOM 1563 O O . LEU A 1 214 ? -10.888 -10.086 6.534 1.00 92.94 214 LEU A O 1
ATOM 1567 N N . VAL A 1 215 ? -13.080 -10.494 6.769 1.00 95.12 215 VAL A N 1
ATOM 1568 C CA . VAL A 1 215 ? -13.082 -10.343 8.230 1.00 95.12 215 VAL A CA 1
ATOM 1569 C C . VAL A 1 215 ? -12.720 -11.695 8.838 1.00 95.12 215 VAL A C 1
ATOM 1571 O O . VAL A 1 215 ? -13.471 -12.655 8.698 1.00 95.12 215 VAL A O 1
ATOM 1574 N N . GLU A 1 216 ? -11.570 -11.768 9.500 1.00 94.19 216 GLU A N 1
ATOM 1575 C CA . GLU A 1 216 ? -11.043 -13.012 10.081 1.00 94.19 216 GLU A CA 1
ATOM 1576 C C . GLU A 1 216 ? -11.524 -13.209 11.526 1.00 94.19 216 GLU A C 1
ATOM 1578 O O . GLU A 1 216 ? -11.668 -14.334 11.998 1.00 94.19 216 GLU A O 1
ATOM 1583 N N . GLY A 1 217 ? -11.802 -12.121 12.248 1.00 93.44 217 GLY A N 1
ATOM 1584 C CA . GLY A 1 217 ? -12.323 -12.216 13.607 1.00 93.44 217 GLY A CA 1
ATOM 1585 C C . GLY A 1 217 ? -12.483 -10.876 14.307 1.00 93.44 217 GLY A C 1
ATOM 1586 O O . GLY A 1 217 ? -12.008 -9.842 13.835 1.00 93.44 217 GLY A O 1
ATOM 1587 N N . ALA A 1 218 ? -13.138 -10.917 15.465 1.00 95.56 218 ALA A N 1
ATOM 1588 C CA . ALA A 1 218 ? -13.287 -9.780 16.358 1.00 95.56 218 ALA A CA 1
ATOM 1589 C C . ALA A 1 218 ? -12.990 -10.191 17.805 1.00 95.56 218 ALA A C 1
ATOM 1591 O O . ALA A 1 218 ? -13.339 -11.292 18.233 1.00 95.56 218 ALA A O 1
ATOM 1592 N N . ALA A 1 219 ? -12.354 -9.300 18.554 1.00 95.50 219 ALA A N 1
ATOM 1593 C CA . ALA A 1 219 ? -12.010 -9.487 19.953 1.00 95.50 219 ALA A CA 1
ATOM 1594 C C . ALA A 1 219 ? -12.379 -8.238 20.751 1.00 95.50 219 ALA A C 1
ATOM 1596 O O . ALA A 1 219 ? -12.352 -7.121 20.240 1.00 95.50 219 ALA A O 1
ATOM 1597 N N . ARG A 1 220 ? -12.715 -8.433 22.024 1.00 95.50 220 ARG A N 1
ATOM 1598 C CA . ARG A 1 220 ? -13.004 -7.353 22.967 1.00 95.50 220 ARG A CA 1
ATOM 1599 C C . ARG A 1 220 ? -12.086 -7.500 24.165 1.00 95.50 220 ARG A C 1
ATOM 1601 O O . ARG A 1 220 ? -11.879 -8.621 24.628 1.00 95.50 220 ARG A O 1
ATOM 1608 N N . ALA A 1 221 ? -11.578 -6.392 24.684 1.00 92.81 221 ALA A N 1
ATOM 1609 C CA . ALA A 1 221 ? -10.805 -6.400 25.918 1.00 92.81 221 ALA A CA 1
ATOM 1610 C C . ALA A 1 221 ? -11.193 -5.233 26.826 1.00 92.81 221 ALA A C 1
ATOM 1612 O O . ALA A 1 221 ? -11.827 -4.263 26.407 1.00 92.81 221 ALA A O 1
ATOM 1613 N N . VAL A 1 222 ? -10.820 -5.361 28.097 1.00 91.75 222 VAL A N 1
ATOM 1614 C CA . VAL A 1 222 ? -10.945 -4.305 29.095 1.00 91.75 222 VAL A CA 1
ATOM 1615 C C . VAL A 1 222 ? -9.612 -4.149 29.807 1.00 91.75 222 VAL A C 1
ATOM 1617 O O . VAL A 1 222 ? -9.031 -5.119 30.291 1.00 91.75 222 VAL A O 1
ATOM 1620 N N . GLU A 1 223 ? -9.142 -2.915 29.881 1.00 85.50 223 GLU A N 1
ATOM 1621 C CA . GLU A 1 223 ? -7.932 -2.531 30.589 1.00 85.50 223 GLU A CA 1
ATOM 1622 C C . GLU A 1 223 ? -8.286 -1.515 31.670 1.00 85.50 223 GLU A C 1
ATOM 1624 O O . GLU A 1 223 ? -9.194 -0.698 31.512 1.00 85.50 223 GLU A O 1
ATOM 1629 N N . ARG A 1 224 ? -7.585 -1.565 32.802 1.00 82.62 224 ARG A N 1
ATOM 1630 C CA . ARG A 1 224 ? -7.735 -0.558 33.856 1.00 82.62 224 ARG A CA 1
ATOM 1631 C C . ARG A 1 224 ? -6.580 0.423 33.770 1.00 82.62 224 ARG A C 1
ATOM 1633 O O . ARG A 1 224 ? -5.425 0.019 33.878 1.00 82.62 224 ARG A O 1
ATOM 1640 N N . LEU A 1 225 ? -6.897 1.706 33.615 1.00 78.12 225 LEU A N 1
ATOM 1641 C CA . LEU A 1 225 ? -5.891 2.762 33.584 1.00 78.12 225 LEU A CA 1
ATOM 1642 C C . LEU A 1 225 ? -5.256 2.917 34.972 1.00 78.12 225 LEU A C 1
ATOM 1644 O O . LEU A 1 225 ? -5.938 3.198 35.964 1.00 78.12 225 LEU A O 1
ATOM 1648 N N . GLY A 1 226 ? -3.936 2.729 35.036 1.00 67.25 226 GLY A N 1
ATOM 1649 C CA . GLY A 1 226 ? -3.156 2.946 36.251 1.00 67.25 226 GLY A CA 1
ATOM 1650 C C . GLY A 1 226 ? -3.296 4.393 36.728 1.00 67.25 226 GLY A C 1
ATOM 1651 O O . GLY A 1 226 ? -3.104 5.325 35.954 1.00 67.25 226 GLY A O 1
ATOM 1652 N N . GLY A 1 227 ? -3.668 4.583 37.994 1.00 69.00 227 GLY A N 1
ATOM 1653 C CA . GLY A 1 227 ? -3.834 5.899 38.623 1.00 69.00 227 GLY A CA 1
ATOM 1654 C C . GLY A 1 227 ? -5.285 6.367 38.780 1.00 69.00 227 GLY A C 1
ATOM 1655 O O . GLY A 1 227 ? -5.616 6.905 39.830 1.00 69.00 227 GLY A O 1
ATOM 1656 N N . SER A 1 228 ? -6.172 6.124 37.806 1.00 69.44 228 SER A N 1
ATOM 1657 C CA . SER A 1 228 ? -7.593 6.527 37.899 1.00 69.44 228 SER A CA 1
ATOM 1658 C C . SER A 1 228 ? -8.548 5.372 38.207 1.00 69.44 228 SER A C 1
ATOM 1660 O O . SER A 1 228 ? -9.673 5.606 38.641 1.00 69.44 228 SER A O 1
ATOM 1662 N N . GLY A 1 229 ? -8.134 4.125 37.947 1.00 73.31 229 GLY A N 1
ATOM 1663 C CA . GLY A 1 229 ? -9.003 2.949 38.059 1.00 73.31 229 GLY A CA 1
ATOM 1664 C C . GLY A 1 229 ? -10.119 2.896 37.008 1.00 73.31 229 GLY A C 1
ATOM 1665 O O . GLY A 1 229 ? -10.918 1.959 37.024 1.00 73.31 229 GLY A O 1
ATOM 1666 N N . ALA A 1 230 ? -10.171 3.867 36.088 1.00 82.19 230 ALA A N 1
ATOM 1667 C CA . ALA A 1 230 ? -11.149 3.901 35.014 1.00 82.19 230 ALA A CA 1
ATOM 1668 C C . ALA A 1 230 ? -10.938 2.716 34.062 1.00 82.19 230 ALA A C 1
ATOM 1670 O O . ALA A 1 230 ? -9.806 2.390 33.691 1.00 82.19 230 ALA A O 1
ATOM 1671 N N . ALA A 1 231 ? -12.042 2.076 33.678 1.00 87.06 231 ALA A N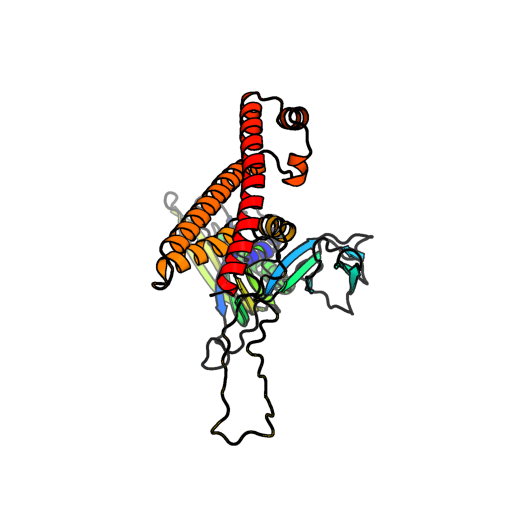 1
ATOM 1672 C CA . ALA A 1 231 ? -12.035 1.019 32.680 1.00 87.06 231 ALA A CA 1
ATOM 1673 C C . ALA A 1 231 ? -11.969 1.628 31.276 1.00 87.06 231 ALA A C 1
ATOM 1675 O O . ALA A 1 231 ? -12.742 2.525 30.933 1.00 87.06 231 ALA A O 1
ATOM 1676 N N . LEU A 1 232 ? -11.058 1.104 30.470 1.00 90.56 232 LEU A N 1
ATOM 1677 C CA . LEU A 1 232 ? -10.950 1.365 29.050 1.00 90.56 232 LEU A CA 1
ATOM 1678 C C . LEU A 1 232 ? -11.310 0.078 28.313 1.00 90.56 232 LEU A C 1
ATOM 1680 O O . LEU A 1 232 ? -10.754 -0.982 28.590 1.00 90.56 232 LEU A O 1
ATOM 1684 N N . TYR A 1 233 ? -12.257 0.166 27.392 1.00 93.44 233 TYR A N 1
ATOM 1685 C CA . TYR A 1 233 ? -12.716 -0.961 26.593 1.00 93.44 233 TYR A CA 1
ATOM 1686 C C . TYR A 1 233 ? -12.126 -0.859 25.198 1.00 93.44 233 TYR A C 1
ATOM 1688 O O . TYR A 1 233 ? -12.079 0.234 24.629 1.00 93.44 233 TYR A O 1
ATOM 1696 N N . SER A 1 234 ? -11.721 -1.995 24.640 1.00 94.12 234 SER A N 1
ATOM 1697 C CA . SER A 1 234 ? -11.301 -2.095 23.251 1.00 94.12 234 SER A CA 1
ATOM 1698 C C . SER A 1 234 ? -12.170 -3.074 22.470 1.00 94.12 234 SER A C 1
ATOM 1700 O O . SER A 1 234 ? -12.600 -4.106 22.989 1.00 94.12 234 SER A O 1
ATOM 1702 N N . SER A 1 235 ? -12.424 -2.728 21.211 1.00 96.88 235 SER A N 1
ATOM 1703 C CA . SER A 1 235 ? -13.026 -3.597 20.206 1.00 96.88 235 SER A CA 1
ATOM 1704 C C . SER A 1 235 ? -12.061 -3.678 19.030 1.00 96.88 235 SER A C 1
ATOM 1706 O O . SER A 1 235 ? -11.727 -2.664 18.414 1.00 96.88 235 SER A O 1
ATOM 1708 N N . GLN A 1 236 ? -11.542 -4.874 18.778 1.00 95.94 236 GLN A N 1
ATOM 1709 C CA . GLN A 1 236 ? -10.553 -5.158 17.750 1.00 95.94 236 GLN A CA 1
ATOM 1710 C C . GLN A 1 236 ? -11.177 -6.027 16.665 1.00 95.94 236 GLN A C 1
ATOM 1712 O O . GLN A 1 236 ? -11.794 -7.046 16.959 1.00 95.94 236 GLN A O 1
ATOM 1717 N N . ILE A 1 237 ? -10.958 -5.662 15.409 1.00 97.12 237 ILE A N 1
ATOM 1718 C CA . ILE A 1 237 ? -11.376 -6.402 14.223 1.00 97.12 237 ILE A CA 1
ATOM 1719 C C . ILE A 1 237 ? -10.118 -6.743 13.427 1.00 97.12 237 ILE A C 1
ATOM 1721 O O . ILE A 1 237 ? -9.324 -5.864 13.088 1.00 97.12 237 ILE A O 1
ATOM 1725 N N . THR A 1 238 ? -9.935 -8.028 13.138 1.00 96.12 238 THR A N 1
ATOM 1726 C CA . THR A 1 238 ? -8.856 -8.516 12.275 1.00 96.12 238 THR A CA 1
ATOM 1727 C C . THR A 1 238 ? -9.403 -8.753 10.877 1.00 96.12 238 THR A C 1
ATOM 1729 O O . THR A 1 238 ? -10.424 -9.419 10.701 1.00 96.12 238 THR A O 1
ATOM 1732 N N . LEU A 1 239 ? -8.709 -8.210 9.885 1.00 95.31 239 LEU A N 1
ATOM 1733 C CA . LEU A 1 239 ? -9.034 -8.340 8.471 1.00 95.31 239 LEU A CA 1
ATOM 1734 C C . LEU A 1 239 ? -7.846 -8.952 7.733 1.00 95.31 239 LEU A C 1
ATOM 1736 O O . LEU A 1 239 ? -6.698 -8.655 8.058 1.00 95.31 239 LEU A O 1
ATOM 1740 N N . SER A 1 240 ? -8.103 -9.746 6.701 1.00 93.69 240 SER A N 1
ATOM 1741 C CA . SER A 1 240 ? -7.084 -10.136 5.732 1.00 93.69 240 SER A CA 1
ATOM 1742 C C . SER A 1 240 ? -7.391 -9.517 4.373 1.00 93.69 240 SER A C 1
ATOM 1744 O O . SER A 1 240 ? -8.505 -9.613 3.867 1.00 93.69 240 SER A O 1
ATOM 1746 N N . LEU A 1 241 ? -6.398 -8.850 3.785 1.00 92.00 241 LEU A N 1
ATOM 1747 C CA . LEU A 1 241 ? -6.431 -8.420 2.393 1.00 92.00 241 LEU A CA 1
ATOM 1748 C C . LEU A 1 241 ? -5.723 -9.469 1.552 1.00 92.00 241 LEU A C 1
ATOM 1750 O O . LEU A 1 241 ? -4.508 -9.621 1.670 1.00 92.00 241 LEU A O 1
ATOM 1754 N N . ARG A 1 242 ? -6.462 -10.188 0.711 1.00 91.06 242 ARG A N 1
ATOM 1755 C CA . ARG A 1 242 ? -5.901 -11.196 -0.196 1.00 91.06 242 ARG A CA 1
ATOM 1756 C C . ARG A 1 242 ? -5.820 -10.648 -1.605 1.00 91.06 242 ARG A C 1
ATOM 1758 O O . ARG A 1 242 ? -6.751 -9.997 -2.058 1.00 91.06 242 ARG A O 1
ATOM 1765 N N . GLY A 1 243 ? -4.734 -10.929 -2.308 1.00 88.12 243 GLY A N 1
ATOM 1766 C CA . GLY A 1 243 ? -4.575 -10.482 -3.687 1.00 88.12 243 GLY A CA 1
ATOM 1767 C C . GLY A 1 243 ? -3.312 -11.025 -4.333 1.00 88.12 243 GLY A C 1
ATOM 1768 O O . GLY A 1 243 ? -2.585 -11.830 -3.745 1.00 88.12 243 GLY A O 1
ATOM 1769 N N . ALA A 1 244 ? -3.057 -10.578 -5.559 1.00 87.75 244 ALA A N 1
ATOM 1770 C CA . ALA A 1 244 ? -1.776 -10.817 -6.206 1.00 87.75 244 ALA A CA 1
ATOM 1771 C C . ALA A 1 244 ? -0.775 -9.767 -5.718 1.00 87.75 244 ALA A C 1
ATOM 1773 O O . ALA A 1 244 ? -1.015 -8.562 -5.847 1.00 87.75 244 ALA A O 1
ATOM 1774 N N . ILE A 1 245 ? 0.327 -10.256 -5.160 1.00 87.56 245 ILE A N 1
ATOM 1775 C CA . ILE A 1 245 ? 1.423 -9.480 -4.605 1.00 87.56 245 ILE A CA 1
ATOM 1776 C C . ILE A 1 245 ? 2.628 -9.630 -5.522 1.00 87.56 245 ILE A C 1
ATOM 1778 O O . ILE A 1 245 ? 3.081 -10.740 -5.792 1.00 87.56 245 ILE A O 1
ATOM 1782 N N . GLU A 1 246 ? 3.133 -8.507 -6.007 1.00 87.69 246 GLU A N 1
ATOM 1783 C CA . GLU A 1 246 ? 4.344 -8.448 -6.815 1.00 87.69 246 GLU A CA 1
ATOM 1784 C C . GLU A 1 246 ? 5.434 -7.730 -6.017 1.00 87.69 246 GLU A C 1
ATOM 1786 O O . GLU A 1 246 ? 5.260 -6.586 -5.591 1.00 87.69 246 GLU A O 1
ATOM 1791 N N . LEU A 1 247 ? 6.538 -8.433 -5.781 1.00 86.56 247 LEU A N 1
ATOM 1792 C CA . LEU A 1 247 ? 7.742 -7.939 -5.134 1.00 86.56 247 LEU A CA 1
ATOM 1793 C C . LEU A 1 247 ? 8.840 -7.830 -6.190 1.00 86.56 247 LEU A C 1
ATOM 1795 O O . LEU A 1 247 ? 9.297 -8.838 -6.715 1.00 86.56 247 LEU A O 1
ATOM 1799 N N . THR A 1 248 ? 9.297 -6.618 -6.470 1.00 85.81 248 THR A N 1
ATOM 1800 C CA . THR A 1 248 ? 10.482 -6.395 -7.302 1.00 85.81 248 THR A CA 1
ATOM 1801 C C . THR A 1 248 ? 11.629 -5.933 -6.424 1.00 85.81 248 THR A C 1
ATOM 1803 O O . THR A 1 248 ? 11.476 -4.987 -5.658 1.00 85.81 248 THR A O 1
ATOM 1806 N N . VAL A 1 249 ? 12.782 -6.579 -6.545 1.00 87.19 249 VAL A N 1
ATOM 1807 C CA . VAL A 1 249 ? 14.039 -6.182 -5.913 1.00 87.19 249 VAL A CA 1
ATOM 1808 C C . VAL A 1 249 ? 15.059 -5.997 -7.025 1.00 87.19 249 VAL A C 1
ATOM 1810 O O . VAL A 1 249 ? 15.437 -6.973 -7.660 1.00 87.19 249 VAL A O 1
ATOM 1813 N N . ALA A 1 250 ? 15.509 -4.765 -7.247 1.00 86.56 250 ALA A N 1
ATOM 1814 C CA . ALA A 1 250 ? 16.560 -4.443 -8.209 1.00 86.56 250 ALA A CA 1
ATOM 1815 C C . ALA A 1 250 ? 17.709 -3.730 -7.489 1.00 86.56 250 ALA A C 1
ATOM 1817 O O . ALA A 1 250 ? 17.467 -2.781 -6.739 1.00 86.56 250 ALA A O 1
ATOM 1818 N N . TYR A 1 251 ? 18.950 -4.167 -7.695 1.00 83.31 251 TYR A N 1
ATOM 1819 C CA . TYR A 1 251 ? 20.126 -3.575 -7.061 1.00 83.31 251 TYR A CA 1
ATOM 1820 C C . TYR A 1 251 ? 21.368 -3.583 -7.956 1.00 83.31 251 TYR A C 1
ATOM 1822 O O . TYR A 1 251 ? 21.494 -4.374 -8.888 1.00 83.31 251 TYR A O 1
ATOM 1830 N N . GLY A 1 252 ? 22.317 -2.704 -7.623 1.00 79.62 252 GLY A N 1
ATOM 1831 C CA . GLY A 1 252 ? 23.571 -2.545 -8.358 1.00 79.62 252 GLY A CA 1
ATOM 1832 C C . GLY A 1 252 ? 23.439 -1.694 -9.621 1.00 79.62 252 GLY A C 1
ATOM 1833 O O . GLY A 1 252 ? 22.462 -0.965 -9.803 1.00 79.62 252 GLY A O 1
ATOM 1834 N N . ALA A 1 253 ? 24.468 -1.764 -10.465 1.00 75.75 253 ALA A N 1
ATOM 1835 C CA . ALA A 1 253 ? 24.479 -1.140 -11.782 1.00 75.75 253 ALA A CA 1
ATOM 1836 C C . ALA A 1 253 ? 23.679 -1.983 -12.795 1.00 75.75 253 ALA A C 1
ATOM 1838 O O . ALA A 1 253 ? 23.502 -3.186 -12.571 1.00 75.75 253 ALA A O 1
ATOM 1839 N N . PRO A 1 254 ? 23.225 -1.377 -13.909 1.00 78.62 254 PRO A N 1
ATOM 1840 C CA . PRO A 1 254 ? 22.717 -2.117 -15.055 1.00 78.62 254 PRO A CA 1
ATOM 1841 C C . PRO A 1 254 ? 23.626 -3.284 -15.436 1.00 78.62 254 PRO A C 1
ATOM 1843 O O . PRO A 1 254 ? 24.851 -3.132 -15.462 1.00 78.62 254 PRO A O 1
ATOM 1846 N N . GLU A 1 255 ? 23.039 -4.430 -15.765 1.00 70.62 255 GLU A N 1
ATOM 1847 C CA . GLU A 1 255 ? 23.808 -5.525 -16.338 1.00 70.62 255 GLU A CA 1
ATOM 1848 C C . GLU A 1 255 ? 24.388 -5.088 -17.692 1.00 70.62 255 GLU A C 1
ATOM 1850 O O . GLU A 1 255 ? 23.691 -4.450 -18.492 1.00 70.62 255 GLU A O 1
ATOM 1855 N N . PRO A 1 256 ? 25.672 -5.382 -17.959 1.00 62.75 256 PRO A N 1
ATOM 1856 C CA . PRO A 1 256 ? 26.298 -5.007 -19.215 1.00 62.75 256 PRO A CA 1
ATOM 1857 C C . PRO A 1 256 ? 25.599 -5.728 -20.372 1.00 62.75 256 PRO A C 1
ATOM 1859 O O . PRO A 1 256 ? 25.667 -6.948 -20.505 1.00 62.75 256 PRO A O 1
ATOM 1862 N N . GLN A 1 257 ? 24.926 -4.964 -21.230 1.00 55.59 257 GLN A N 1
ATOM 1863 C CA . GLN A 1 257 ? 24.314 -5.491 -22.445 1.00 55.59 257 GLN A CA 1
ATOM 1864 C C . GLN A 1 257 ? 25.397 -5.763 -23.498 1.00 55.59 257 GLN A C 1
ATOM 1866 O O . GLN A 1 257 ? 26.253 -4.916 -23.746 1.00 55.59 257 GLN A O 1
ATOM 1871 N N . GLY A 1 258 ? 25.341 -6.930 -24.147 1.00 52.59 258 GLY A N 1
ATOM 1872 C CA . GLY A 1 258 ? 26.199 -7.241 -25.296 1.00 52.59 258 GLY A CA 1
ATOM 1873 C C . GLY A 1 258 ? 27.549 -7.886 -24.974 1.00 52.59 258 GLY A C 1
ATOM 1874 O O . GLY A 1 258 ? 28.448 -7.842 -25.814 1.00 52.59 258 GLY A O 1
ATOM 1875 N N . VAL A 1 259 ? 27.714 -8.519 -23.808 1.00 43.78 259 VAL A N 1
ATOM 1876 C CA . VAL A 1 259 ? 28.854 -9.424 -23.603 1.00 43.78 259 VAL A CA 1
ATOM 1877 C C . VAL A 1 259 ? 28.635 -10.655 -24.480 1.00 43.78 259 VAL A C 1
ATOM 1879 O O . VAL A 1 259 ? 27.812 -11.514 -24.179 1.00 43.78 259 VAL A O 1
ATOM 1882 N N . ILE A 1 260 ? 29.349 -10.728 -25.602 1.00 48.75 260 ILE A N 1
ATOM 1883 C CA . ILE A 1 260 ? 29.443 -11.956 -26.390 1.00 48.75 260 ILE A CA 1
ATOM 1884 C C . ILE A 1 260 ? 30.170 -12.974 -25.506 1.00 48.75 260 ILE A C 1
ATOM 1886 O O . ILE A 1 260 ? 31.382 -12.875 -25.328 1.00 48.75 260 ILE A O 1
ATOM 1890 N N . GLU A 1 261 ? 29.435 -13.934 -24.940 1.00 43.31 261 GLU A N 1
ATOM 1891 C CA . GLU A 1 261 ? 29.989 -14.955 -24.033 1.00 43.31 261 GLU A CA 1
ATOM 1892 C C . GLU A 1 261 ? 31.069 -15.828 -24.700 1.00 43.31 261 GLU A C 1
ATOM 1894 O O . GLU A 1 261 ? 31.895 -16.434 -24.022 1.00 43.31 261 GLU A O 1
ATOM 1899 N N . GLY A 1 262 ? 31.126 -15.839 -26.035 1.00 40.34 262 GLY A N 1
ATOM 1900 C CA . GLY A 1 262 ? 32.244 -16.384 -26.792 1.00 40.34 262 GLY A CA 1
ATOM 1901 C C . GLY A 1 262 ? 32.064 -16.220 -28.298 1.00 40.34 262 GLY A C 1
ATOM 1902 O O . GLY A 1 262 ? 31.001 -16.503 -28.847 1.00 40.34 262 GLY A O 1
ATOM 1903 N N . VAL A 1 263 ? 33.120 -15.790 -28.987 1.00 39.66 263 VAL A N 1
ATOM 1904 C CA . VAL A 1 263 ? 33.204 -15.881 -30.450 1.00 39.66 263 VAL A CA 1
ATOM 1905 C C . VAL A 1 263 ? 33.847 -17.226 -30.782 1.00 39.66 263 VAL A C 1
ATOM 1907 O O . VAL A 1 263 ? 35.050 -17.402 -30.594 1.00 39.66 263 VAL A O 1
ATOM 1910 N N . ARG A 1 264 ? 33.060 -18.194 -31.267 1.00 34.75 264 ARG A N 1
ATOM 1911 C CA . ARG A 1 264 ? 33.611 -19.427 -31.848 1.00 34.75 264 ARG A CA 1
ATOM 1912 C C . ARG A 1 264 ? 34.020 -19.158 -33.289 1.00 34.75 264 ARG A C 1
ATOM 1914 O O . ARG A 1 264 ? 33.172 -19.014 -34.163 1.00 34.75 264 ARG A O 1
ATOM 1921 N N . LEU A 1 265 ? 35.325 -19.099 -33.528 1.00 38.53 265 LEU A N 1
ATOM 1922 C CA . LEU A 1 265 ? 35.882 -19.149 -34.874 1.00 38.53 265 LEU A CA 1
ATOM 1923 C C . LEU A 1 265 ? 36.064 -20.619 -35.261 1.00 38.53 265 LEU A C 1
ATOM 1925 O O . LEU A 1 265 ? 37.022 -21.267 -34.842 1.00 38.53 265 LEU A O 1
ATOM 1929 N N . GLU A 1 266 ? 35.140 -21.153 -36.057 1.00 35.00 266 GLU A N 1
ATOM 1930 C CA . GLU A 1 266 ? 35.374 -22.406 -36.772 1.00 35.00 266 GLU A CA 1
ATOM 1931 C C . GLU A 1 266 ? 36.295 -22.108 -37.955 1.00 35.00 266 GLU A C 1
ATOM 1933 O O . GLU A 1 266 ? 35.896 -21.513 -38.955 1.00 35.00 266 GLU A O 1
ATOM 1938 N N . SER A 1 267 ? 37.568 -22.472 -37.817 1.00 45.25 267 SER A N 1
ATOM 1939 C CA . SER A 1 267 ? 38.491 -22.459 -38.949 1.00 45.25 267 SER A CA 1
ATOM 1940 C C . SER A 1 267 ? 38.354 -23.780 -39.701 1.00 45.25 267 SER A C 1
ATOM 1942 O O . SER A 1 267 ? 38.823 -24.819 -39.239 1.00 45.25 267 SER A O 1
ATOM 1944 N N . ASP A 1 268 ? 37.698 -23.754 -40.862 1.00 39.44 268 ASP A N 1
ATOM 1945 C CA . ASP A 1 268 ? 37.724 -24.877 -41.801 1.00 39.44 268 ASP A CA 1
ATOM 1946 C C . ASP A 1 268 ? 39.082 -24.866 -42.519 1.00 39.44 268 ASP A C 1
ATOM 1948 O O . ASP A 1 268 ? 39.242 -24.369 -43.636 1.00 39.44 268 ASP A O 1
ATOM 1952 N N . VAL A 1 269 ? 40.120 -25.338 -41.824 1.00 45.00 269 VAL A N 1
ATOM 1953 C CA . VAL A 1 269 ? 41.441 -25.534 -42.427 1.00 45.00 269 VAL A CA 1
ATOM 1954 C C . VAL A 1 269 ? 41.388 -26.820 -43.245 1.00 45.00 269 VAL A C 1
ATOM 1956 O O . VAL A 1 269 ? 41.832 -27.888 -42.819 1.00 45.00 269 VAL A O 1
ATOM 1959 N N . ARG A 1 270 ? 40.861 -26.722 -44.468 1.00 41.81 270 ARG A N 1
ATOM 1960 C CA . ARG A 1 270 ? 41.131 -27.732 -45.492 1.00 41.81 270 ARG A CA 1
ATOM 1961 C C . ARG A 1 270 ? 42.597 -27.640 -45.896 1.00 41.81 270 ARG A C 1
ATOM 1963 O O . ARG A 1 270 ? 42.969 -26.847 -46.754 1.00 41.81 270 ARG A O 1
ATOM 1970 N N . GLY A 1 271 ? 43.405 -28.502 -45.291 1.00 48.47 271 GLY A N 1
ATOM 1971 C CA . GLY A 1 271 ? 44.732 -28.844 -45.791 1.00 48.47 271 GLY A CA 1
ATOM 1972 C C . GLY A 1 271 ? 45.866 -28.563 -44.817 1.00 48.47 271 GLY A C 1
ATOM 1973 O O . GLY A 1 271 ? 46.645 -27.647 -45.033 1.00 48.47 271 GLY A O 1
ATOM 1974 N N . ALA A 1 272 ? 46.012 -29.404 -43.795 1.00 40.69 272 ALA A N 1
ATOM 1975 C CA . ALA A 1 272 ? 47.322 -29.797 -43.279 1.00 40.69 272 ALA A CA 1
ATOM 1976 C C . ALA A 1 272 ? 47.161 -31.051 -42.412 1.00 40.69 272 ALA A C 1
ATOM 1978 O O . ALA A 1 272 ? 46.451 -31.058 -41.412 1.00 40.69 272 ALA A O 1
ATOM 1979 N N . THR A 1 273 ? 47.815 -32.132 -42.817 1.00 47.94 273 THR A N 1
ATOM 1980 C CA . THR A 1 273 ? 47.950 -33.380 -42.063 1.00 47.94 273 THR A CA 1
ATOM 1981 C C . THR A 1 273 ? 48.674 -33.130 -40.732 1.00 47.94 273 THR A C 1
ATOM 1983 O O . THR A 1 273 ? 49.890 -32.950 -40.719 1.00 47.94 273 THR A O 1
ATOM 1986 N N . GLY A 1 274 ? 47.936 -33.122 -39.618 1.00 41.72 274 GLY A N 1
ATOM 1987 C CA . GLY A 1 274 ? 48.449 -33.022 -38.243 1.00 41.72 274 GLY A CA 1
ATOM 1988 C C . GLY A 1 274 ? 47.305 -33.077 -37.213 1.00 41.72 274 GLY A C 1
ATOM 1989 O O . GLY A 1 274 ? 46.173 -32.757 -37.573 1.00 41.72 274 GLY A O 1
ATOM 1990 N N . PRO A 1 275 ? 47.530 -33.543 -35.966 1.00 39.19 275 PRO A N 1
ATOM 1991 C CA . PRO A 1 275 ? 46.448 -34.051 -35.129 1.00 39.19 275 PRO A CA 1
ATOM 1992 C C . PRO A 1 275 ? 45.673 -32.938 -34.406 1.00 39.19 275 PRO A C 1
ATOM 1994 O O . PRO A 1 275 ? 46.237 -32.201 -33.602 1.00 39.19 275 PRO A O 1
ATOM 1997 N N . GLY A 1 276 ? 44.357 -32.924 -34.635 1.00 40.25 276 GLY A N 1
ATOM 1998 C CA . GLY A 1 276 ? 43.330 -32.432 -33.712 1.00 40.25 276 GLY A CA 1
ATOM 1999 C C . GLY A 1 276 ? 42.987 -30.932 -33.774 1.00 40.25 276 GLY A C 1
ATOM 2000 O O . GLY A 1 276 ? 43.873 -30.096 -33.958 1.00 40.25 276 GLY A O 1
ATOM 2001 N N . PRO A 1 277 ? 41.701 -30.565 -33.581 1.00 34.81 277 PRO A N 1
ATOM 2002 C CA . PRO A 1 277 ? 41.276 -29.171 -33.490 1.00 34.81 277 PRO A CA 1
ATOM 2003 C C . PRO A 1 277 ? 41.923 -28.504 -32.269 1.00 34.81 277 PRO A C 1
ATOM 2005 O O . PRO A 1 277 ? 41.747 -28.945 -31.134 1.00 34.81 277 PRO A O 1
ATOM 2008 N N . ARG A 1 278 ? 42.678 -27.424 -32.493 1.00 37.31 278 ARG A N 1
ATOM 2009 C CA . ARG A 1 278 ? 43.168 -26.562 -31.413 1.00 37.31 278 ARG A CA 1
ATOM 2010 C C . ARG A 1 278 ? 42.070 -25.573 -31.038 1.00 37.31 278 ARG A C 1
ATOM 2012 O O . ARG A 1 278 ? 41.801 -24.638 -31.785 1.00 37.31 278 ARG A O 1
ATOM 2019 N N . VAL A 1 279 ? 41.459 -25.770 -29.874 1.00 34.66 279 VAL A N 1
ATOM 2020 C CA . VAL A 1 279 ? 40.631 -24.745 -29.232 1.00 34.66 279 VAL A CA 1
ATOM 2021 C C . VAL A 1 279 ? 41.581 -23.703 -28.644 1.00 34.66 279 VAL A C 1
ATOM 2023 O O . VAL A 1 279 ? 42.330 -23.998 -27.717 1.00 34.66 279 VAL A O 1
ATOM 2026 N N . ILE A 1 280 ? 41.596 -22.500 -29.216 1.00 34.38 280 ILE A N 1
ATOM 2027 C CA . ILE A 1 280 ? 42.281 -21.348 -28.626 1.00 34.38 280 ILE A CA 1
ATOM 2028 C C . ILE A 1 280 ? 41.222 -20.583 -27.828 1.00 34.38 280 ILE A C 1
ATOM 2030 O O . ILE A 1 280 ? 40.433 -19.836 -28.400 1.00 34.38 280 ILE A O 1
ATOM 2034 N N . GLU A 1 281 ? 41.169 -20.800 -26.514 1.00 28.08 281 GLU A N 1
ATOM 2035 C CA . GLU A 1 281 ? 40.386 -19.955 -25.608 1.00 28.08 281 GLU A CA 1
ATOM 2036 C C . GLU A 1 281 ? 41.132 -18.634 -25.388 1.00 28.08 281 GLU A C 1
ATOM 2038 O O . GLU A 1 281 ? 42.164 -18.591 -24.718 1.00 28.08 281 GLU A O 1
ATOM 2043 N N . ALA A 1 282 ? 40.620 -17.541 -25.953 1.00 31.39 282 ALA A N 1
ATOM 2044 C CA . ALA A 1 282 ? 41.074 -16.197 -25.616 1.00 31.39 282 ALA A CA 1
ATOM 2045 C C . ALA A 1 282 ? 40.208 -15.639 -24.473 1.00 31.39 282 ALA A C 1
ATOM 2047 O O . ALA A 1 282 ? 38.989 -15.541 -24.605 1.00 31.39 282 ALA A O 1
ATOM 2048 N N . ARG A 1 283 ? 40.836 -15.270 -23.347 1.00 27.22 283 ARG A N 1
ATOM 2049 C CA . ARG A 1 283 ? 40.188 -14.544 -22.236 1.00 27.22 283 ARG A CA 1
ATOM 2050 C C . ARG A 1 283 ? 40.027 -13.055 -22.590 1.00 27.22 283 ARG A C 1
ATOM 2052 O O . ARG A 1 283 ? 40.873 -12.527 -23.312 1.00 27.22 283 ARG A O 1
ATOM 2059 N N . PRO A 1 284 ? 38.978 -12.362 -22.109 1.00 34.47 284 PRO A N 1
ATOM 2060 C CA . PRO A 1 284 ? 38.606 -11.065 -22.661 1.00 34.47 284 PRO A CA 1
ATOM 2061 C C . PRO A 1 284 ? 39.510 -9.930 -22.158 1.00 34.47 284 PRO A C 1
ATOM 2063 O O . PRO A 1 284 ? 39.640 -9.708 -20.956 1.00 34.47 284 PRO A O 1
ATOM 2066 N N . LEU A 1 285 ? 40.079 -9.175 -23.103 1.00 29.69 285 LEU A N 1
ATOM 2067 C CA . LEU A 1 285 ? 40.596 -7.822 -22.897 1.00 29.69 285 LEU A CA 1
ATOM 2068 C C . LEU A 1 285 ? 39.458 -6.830 -23.182 1.00 29.69 285 LEU A C 1
ATOM 2070 O O . LEU A 1 285 ? 38.832 -6.896 -24.240 1.00 29.69 285 LEU A O 1
ATOM 2074 N N . VAL A 1 286 ? 39.214 -5.896 -22.263 1.00 36.00 286 VAL A N 1
ATOM 2075 C CA . VAL A 1 286 ? 38.371 -4.713 -22.500 1.00 36.00 286 VAL A CA 1
ATOM 2076 C C . VAL A 1 286 ? 38.941 -3.926 -23.686 1.00 36.00 286 VAL A C 1
ATOM 2078 O O . VAL A 1 286 ? 40.124 -3.578 -23.685 1.00 36.00 286 VAL A O 1
ATOM 2081 N N . ASP A 1 287 ? 38.115 -3.622 -24.691 1.00 35.50 287 ASP A N 1
ATOM 2082 C CA . ASP A 1 287 ? 38.530 -2.779 -25.814 1.00 35.50 287 ASP A CA 1
ATOM 2083 C C . ASP A 1 287 ? 38.542 -1.295 -25.400 1.00 35.50 287 ASP A C 1
ATOM 2085 O O . ASP A 1 287 ? 37.562 -0.565 -25.534 1.00 35.50 287 ASP A O 1
ATOM 2089 N N . LEU A 1 288 ? 39.683 -0.850 -24.869 1.00 31.28 288 LEU A N 1
ATOM 2090 C CA . LEU A 1 288 ? 39.959 0.533 -24.453 1.00 31.28 288 LEU A CA 1
ATOM 2091 C C . LEU A 1 288 ? 40.055 1.534 -25.626 1.00 31.28 288 LEU A C 1
ATOM 2093 O O . LEU A 1 288 ? 40.340 2.711 -25.401 1.00 31.28 288 LEU A O 1
ATOM 2097 N N . ARG A 1 289 ? 39.828 1.112 -26.880 1.00 32.41 289 ARG A N 1
ATOM 2098 C CA . ARG A 1 289 ? 39.960 1.965 -28.080 1.00 32.41 289 ARG A CA 1
ATOM 2099 C C . ARG A 1 289 ? 38.994 3.157 -28.130 1.00 32.41 289 ARG A C 1
ATOM 2101 O O . ARG A 1 289 ? 39.214 4.055 -28.937 1.00 32.41 289 ARG A O 1
ATOM 2108 N N . SER A 1 290 ? 37.947 3.193 -27.305 1.00 35.00 290 SER A N 1
ATOM 2109 C CA . SER A 1 290 ? 36.908 4.236 -27.338 1.00 35.00 290 SER A CA 1
ATOM 2110 C C . SER A 1 290 ? 37.043 5.330 -26.269 1.00 35.00 290 SER A C 1
ATOM 2112 O O . SER A 1 290 ? 36.267 6.289 -26.281 1.00 35.00 290 SER A O 1
ATOM 2114 N N . VAL A 1 291 ? 38.025 5.246 -25.363 1.00 33.41 291 VAL A N 1
ATOM 2115 C CA . VAL A 1 291 ? 38.187 6.233 -24.282 1.00 33.41 291 VAL A CA 1
ATOM 2116 C C . VAL A 1 291 ? 39.105 7.368 -24.736 1.00 33.41 291 VAL A C 1
ATOM 2118 O O . VAL A 1 291 ? 40.324 7.314 -24.592 1.00 33.41 291 VAL A O 1
ATOM 2121 N N . THR A 1 292 ? 38.517 8.425 -25.294 1.00 33.84 292 THR A N 1
ATOM 2122 C CA . THR A 1 292 ? 39.204 9.714 -25.466 1.00 33.84 292 THR A CA 1
ATOM 2123 C C . THR A 1 292 ? 39.231 10.493 -24.137 1.00 33.84 292 THR A C 1
ATOM 2125 O O . THR A 1 292 ? 38.401 10.232 -23.262 1.00 33.84 292 THR A O 1
ATOM 2128 N N . PRO A 1 293 ? 40.133 11.479 -23.948 1.00 33.03 293 PRO A N 1
ATOM 2129 C CA . PRO A 1 293 ? 40.202 12.285 -22.715 1.00 33.03 293 PRO A CA 1
ATOM 2130 C C . PRO A 1 293 ? 38.861 12.943 -22.341 1.00 33.03 293 PRO A C 1
ATOM 2132 O O . PRO A 1 293 ? 38.495 13.042 -21.172 1.00 33.03 293 PRO A O 1
ATOM 2135 N N . THR A 1 294 ? 38.064 13.293 -23.353 1.00 33.81 294 THR A N 1
ATOM 2136 C CA . THR A 1 294 ? 36.703 13.831 -23.218 1.00 33.81 294 THR A CA 1
ATOM 2137 C C . THR A 1 294 ? 35.695 12.802 -22.684 1.00 33.81 294 THR A C 1
ATOM 2139 O O . THR A 1 294 ? 34.736 13.167 -22.009 1.00 33.81 294 THR A O 1
ATOM 2142 N N . VAL A 1 295 ? 35.901 11.508 -22.953 1.00 35.56 295 VAL A N 1
ATOM 2143 C CA . VAL A 1 295 ? 35.083 10.404 -22.420 1.00 35.56 295 VAL A CA 1
ATOM 2144 C C . VAL A 1 295 ? 35.458 10.110 -20.968 1.00 35.56 295 VAL A C 1
ATOM 2146 O O . VAL A 1 295 ? 34.568 9.861 -20.163 1.00 35.56 295 VAL A O 1
ATOM 2149 N N . ALA A 1 296 ? 36.737 10.230 -20.598 1.00 33.75 296 ALA A N 1
ATOM 2150 C CA . ALA A 1 296 ? 37.179 10.084 -19.211 1.00 33.75 296 ALA A CA 1
ATOM 2151 C C . ALA A 1 296 ? 36.637 11.209 -18.304 1.00 33.75 296 ALA A C 1
ATOM 2153 O O . ALA A 1 296 ? 36.113 10.920 -17.228 1.00 33.75 296 ALA A O 1
ATOM 2154 N N . SER A 1 297 ? 36.657 12.473 -18.755 1.00 36.22 297 SER A N 1
ATOM 2155 C CA . SER A 1 297 ? 36.090 13.586 -17.969 1.00 36.22 297 SER A CA 1
ATOM 2156 C C . SER A 1 297 ? 34.556 13.512 -17.853 1.00 36.22 297 SER A C 1
ATOM 2158 O O . SER A 1 297 ? 33.985 13.817 -16.802 1.00 36.22 297 SER A O 1
ATOM 2160 N N . ARG A 1 298 ? 33.873 13.009 -18.895 1.00 35.88 298 ARG A N 1
ATOM 2161 C CA . ARG A 1 298 ? 32.426 12.730 -18.860 1.00 35.88 298 ARG A CA 1
ATOM 2162 C C . ARG A 1 298 ? 32.074 11.516 -18.004 1.00 35.88 298 ARG A C 1
ATOM 2164 O O . ARG A 1 298 ? 31.040 11.542 -17.348 1.00 35.88 298 ARG A O 1
ATOM 2171 N N . ALA A 1 299 ? 32.924 10.492 -17.955 1.00 35.69 299 ALA A N 1
ATOM 2172 C CA . ALA A 1 299 ? 32.719 9.322 -17.107 1.00 35.69 299 ALA A CA 1
ATOM 2173 C C . ALA A 1 299 ? 32.817 9.676 -15.612 1.00 35.69 299 ALA A C 1
ATOM 2175 O O . ALA A 1 299 ? 31.988 9.227 -14.825 1.00 35.69 299 ALA A O 1
ATOM 2176 N N . VAL A 1 300 ? 33.750 10.551 -15.222 1.00 38.88 300 VAL A N 1
ATOM 2177 C CA . VAL A 1 300 ? 33.837 11.063 -13.840 1.00 38.88 300 VAL A CA 1
ATOM 2178 C C . VAL A 1 300 ? 32.566 11.832 -13.452 1.00 38.88 300 VAL A C 1
ATOM 2180 O O . VAL A 1 300 ? 32.027 11.626 -12.364 1.00 38.88 300 VAL A O 1
ATOM 2183 N N . SER A 1 301 ? 32.037 12.650 -14.368 1.00 39.47 301 SER A N 1
ATOM 2184 C CA . SER A 1 301 ? 30.798 13.412 -14.156 1.00 39.47 301 SER A CA 1
ATOM 2185 C C . SER A 1 301 ? 29.522 12.551 -14.176 1.00 39.47 301 SER A C 1
ATOM 2187 O O . SER A 1 301 ? 28.556 12.890 -13.498 1.00 39.47 301 SER A O 1
ATOM 2189 N N . ALA A 1 302 ? 29.501 11.441 -14.925 1.00 36.03 302 ALA A N 1
ATOM 2190 C CA . ALA A 1 302 ? 28.317 10.594 -15.111 1.00 36.03 302 ALA A CA 1
ATOM 2191 C C . ALA A 1 302 ? 28.200 9.439 -14.100 1.00 36.03 302 ALA A C 1
ATOM 2193 O O . ALA A 1 302 ? 27.090 9.075 -13.720 1.00 36.03 302 ALA A O 1
ATOM 2194 N N . PHE A 1 303 ? 29.320 8.858 -13.657 1.00 38.41 303 PHE A N 1
ATOM 2195 C CA . PHE A 1 303 ? 29.314 7.642 -12.831 1.00 38.41 303 PHE A CA 1
ATOM 2196 C C . PHE A 1 303 ? 29.555 7.897 -11.340 1.00 38.41 303 PHE A C 1
ATOM 2198 O O . PHE A 1 303 ? 29.332 7.007 -10.518 1.00 38.41 303 PHE A O 1
ATOM 2205 N N . GLY A 1 304 ? 29.967 9.110 -10.967 1.00 43.81 304 GLY A N 1
ATOM 2206 C CA . GLY A 1 304 ? 30.290 9.453 -9.589 1.00 43.81 304 GLY A CA 1
ATOM 2207 C C . GLY A 1 304 ? 31.618 8.851 -9.108 1.00 43.81 304 GLY A C 1
ATOM 2208 O O . GLY A 1 304 ? 32.103 7.825 -9.579 1.00 43.81 304 GLY A O 1
ATOM 2209 N N . VAL A 1 305 ? 32.207 9.522 -8.121 1.00 45.28 305 VAL A N 1
ATOM 2210 C CA . VAL A 1 305 ? 33.555 9.279 -7.568 1.00 45.28 305 VAL A CA 1
ATOM 2211 C C . VAL A 1 305 ? 33.785 7.844 -7.112 1.00 45.28 305 VAL A C 1
ATOM 2213 O O . VAL A 1 305 ? 34.866 7.303 -7.321 1.00 45.28 305 VAL A O 1
ATOM 2216 N N . ASN A 1 306 ? 32.770 7.227 -6.505 1.00 42.69 306 ASN A N 1
ATOM 2217 C CA . ASN A 1 306 ? 32.884 5.872 -5.970 1.00 42.69 306 ASN A CA 1
ATOM 2218 C C . ASN A 1 306 ? 33.093 4.850 -7.094 1.00 42.69 306 ASN A C 1
ATOM 2220 O O . ASN A 1 306 ? 33.959 3.991 -6.981 1.00 42.69 306 ASN A O 1
ATOM 2224 N N . THR A 1 307 ? 32.391 5.010 -8.217 1.00 46.72 307 THR A N 1
ATOM 2225 C CA . THR A 1 307 ? 32.522 4.133 -9.387 1.00 46.72 307 THR A CA 1
ATOM 2226 C C . THR A 1 307 ? 33.870 4.327 -10.087 1.00 46.72 307 THR A C 1
ATOM 2228 O O . THR A 1 307 ? 34.477 3.367 -10.549 1.00 46.72 307 THR A O 1
ATOM 2231 N N . PHE A 1 308 ? 34.386 5.561 -10.133 1.00 49.56 308 PHE A N 1
ATOM 2232 C CA . PHE A 1 308 ? 35.708 5.850 -10.701 1.00 49.56 308 PHE A CA 1
ATOM 2233 C C . PHE A 1 308 ? 36.852 5.293 -9.834 1.00 49.56 308 PHE A C 1
ATOM 2235 O O . PHE A 1 308 ? 37.815 4.737 -10.361 1.00 49.56 308 PHE A O 1
ATOM 2242 N N . ALA A 1 309 ? 36.724 5.388 -8.506 1.00 47.75 309 ALA A N 1
ATOM 2243 C CA . ALA A 1 309 ? 37.654 4.779 -7.560 1.00 47.75 309 ALA A CA 1
ATOM 2244 C C . ALA A 1 309 ? 37.654 3.245 -7.678 1.00 47.75 309 ALA A C 1
ATOM 2246 O O . ALA A 1 309 ? 38.722 2.641 -7.740 1.00 47.75 309 ALA A O 1
ATOM 2247 N N . GLU A 1 310 ? 36.483 2.613 -7.788 1.00 47.91 310 GLU A N 1
ATOM 2248 C CA . GLU A 1 310 ? 36.372 1.159 -7.965 1.00 47.91 310 GLU A CA 1
ATOM 2249 C C . GLU A 1 310 ? 36.944 0.674 -9.305 1.00 47.91 310 GLU A C 1
ATOM 2251 O O . GLU A 1 310 ? 37.602 -0.361 -9.346 1.00 47.91 310 GLU A O 1
ATOM 2256 N N . LEU A 1 311 ? 36.775 1.436 -10.390 1.00 48.91 311 LEU A N 1
ATOM 2257 C CA . LEU A 1 311 ? 37.257 1.050 -11.722 1.00 48.91 311 LEU A CA 1
ATOM 2258 C C . LEU A 1 311 ? 38.773 1.191 -11.919 1.00 48.91 311 LEU A C 1
ATOM 2260 O O . LEU A 1 311 ? 39.312 0.572 -12.834 1.00 48.91 311 LEU A O 1
ATOM 2264 N N . LEU A 1 312 ? 39.467 1.995 -11.107 1.00 52.62 312 LEU A N 1
ATOM 2265 C CA . LEU A 1 312 ? 40.902 2.259 -11.289 1.00 52.62 312 LEU A CA 1
ATOM 2266 C C . LEU A 1 312 ? 41.756 1.860 -10.085 1.00 52.62 312 LEU A C 1
ATOM 2268 O O . LEU A 1 312 ? 42.802 1.240 -10.276 1.00 52.62 312 LEU A O 1
ATOM 2272 N N . LEU A 1 313 ? 41.332 2.148 -8.850 1.00 53.06 313 LEU A N 1
ATOM 2273 C CA . LEU A 1 313 ? 42.136 1.816 -7.668 1.00 53.06 313 LEU A CA 1
ATOM 2274 C C . LEU A 1 313 ? 42.108 0.323 -7.351 1.00 53.06 313 LEU A C 1
ATOM 2276 O O . LEU A 1 313 ? 43.132 -0.208 -6.927 1.00 53.06 313 LEU A O 1
ATOM 2280 N N . VAL A 1 314 ? 40.978 -0.359 -7.571 1.00 51.28 314 VAL A N 1
ATOM 2281 C CA . VAL A 1 314 ? 40.877 -1.803 -7.306 1.00 51.28 314 VAL A CA 1
ATOM 2282 C C . VAL A 1 314 ? 41.767 -2.593 -8.273 1.00 51.28 314 VAL A C 1
ATOM 2284 O O . VAL A 1 314 ? 42.619 -3.332 -7.777 1.00 51.28 314 VAL A O 1
ATOM 2287 N N . PRO A 1 315 ? 41.728 -2.368 -9.605 1.00 49.91 315 PRO A N 1
ATOM 2288 C CA . PRO A 1 315 ? 42.629 -3.060 -10.524 1.00 49.91 315 PRO A CA 1
ATOM 2289 C C . PRO A 1 315 ? 44.105 -2.712 -10.312 1.00 49.91 315 PRO A C 1
ATOM 2291 O O . PRO A 1 315 ? 44.944 -3.604 -10.389 1.00 49.91 315 PRO A O 1
ATOM 2294 N N . LEU A 1 316 ? 44.450 -1.453 -10.002 1.00 50.91 316 LEU A N 1
ATOM 2295 C CA . LEU A 1 316 ? 45.841 -1.064 -9.719 1.00 50.91 316 LEU A CA 1
ATOM 2296 C C . LEU A 1 316 ? 46.368 -1.714 -8.430 1.00 50.91 316 LEU A C 1
ATOM 2298 O O . LEU A 1 316 ? 47.500 -2.194 -8.405 1.00 50.91 316 LEU A O 1
ATOM 2302 N N . ALA A 1 317 ? 45.540 -1.790 -7.383 1.00 54.66 317 ALA A N 1
ATOM 2303 C CA . ALA A 1 317 ? 45.891 -2.455 -6.129 1.00 54.66 317 ALA A CA 1
ATOM 2304 C C . ALA A 1 317 ? 45.925 -3.989 -6.252 1.00 54.66 317 ALA A C 1
ATOM 2306 O O . ALA A 1 317 ? 46.596 -4.650 -5.458 1.00 54.66 317 ALA A O 1
ATOM 2307 N N . GLU A 1 318 ? 45.184 -4.573 -7.196 1.00 51.72 318 GLU A N 1
ATOM 2308 C CA . GLU A 1 318 ? 45.243 -6.001 -7.525 1.00 51.72 318 GLU A CA 1
ATOM 2309 C C . GLU A 1 318 ? 46.458 -6.338 -8.401 1.00 51.72 318 GLU A C 1
ATOM 2311 O O . GLU A 1 318 ? 47.140 -7.319 -8.119 1.00 51.72 318 GLU A O 1
ATOM 2316 N N . LEU A 1 319 ? 46.810 -5.491 -9.375 1.00 52.72 319 LEU A N 1
ATOM 2317 C CA . LEU A 1 319 ? 48.046 -5.591 -10.169 1.00 52.72 319 LEU A CA 1
ATOM 2318 C C . LEU A 1 319 ? 49.308 -5.493 -9.300 1.00 52.72 319 LEU A C 1
ATOM 2320 O O . LEU A 1 319 ? 50.274 -6.218 -9.523 1.00 52.72 319 LEU A O 1
ATOM 2324 N N . GLU A 1 320 ? 49.294 -4.642 -8.273 1.00 55.91 320 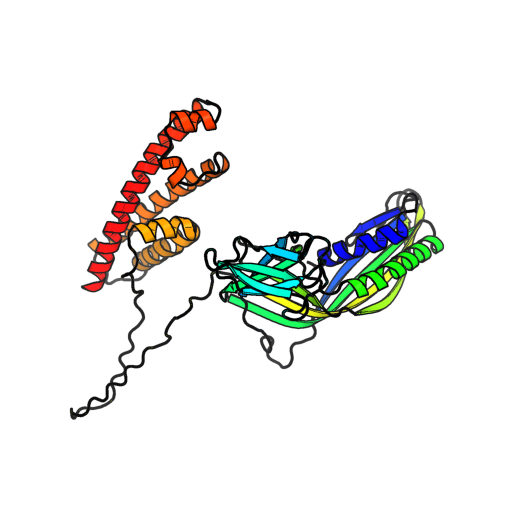GLU A N 1
ATOM 2325 C CA . GLU A 1 320 ? 50.379 -4.531 -7.291 1.00 55.91 320 GLU A CA 1
ATOM 2326 C C . GLU A 1 320 ? 50.530 -5.800 -6.432 1.00 55.91 320 GLU A C 1
ATOM 2328 O O . GLU A 1 320 ? 51.652 -6.204 -6.114 1.00 55.91 320 GLU A O 1
ATOM 2333 N N . ARG A 1 321 ? 49.409 -6.445 -6.073 1.00 55.88 321 ARG A N 1
ATOM 2334 C CA . ARG A 1 321 ? 49.368 -7.621 -5.185 1.00 55.88 321 ARG A CA 1
ATOM 2335 C C . ARG A 1 321 ? 49.508 -8.964 -5.909 1.00 55.88 321 ARG A C 1
ATOM 2337 O O . ARG A 1 321 ? 49.911 -9.934 -5.273 1.00 55.88 321 ARG A O 1
ATOM 2344 N N . GLY A 1 322 ? 49.140 -9.040 -7.186 1.00 46.50 322 GLY A N 1
ATOM 2345 C CA . GLY A 1 322 ? 48.830 -10.305 -7.856 1.00 46.50 322 GLY A CA 1
ATOM 2346 C C . GLY A 1 322 ? 49.900 -10.874 -8.783 1.00 46.50 322 GLY A C 1
ATOM 2347 O O . GLY A 1 322 ? 49.885 -12.081 -9.010 1.00 46.50 322 GLY A O 1
ATOM 2348 N N . ASP A 1 323 ? 50.828 -10.067 -9.310 1.00 53.88 323 ASP A N 1
ATOM 2349 C CA . ASP A 1 323 ? 51.729 -10.546 -10.365 1.00 53.88 323 ASP A CA 1
ATOM 2350 C C . ASP A 1 323 ? 53.218 -10.545 -9.949 1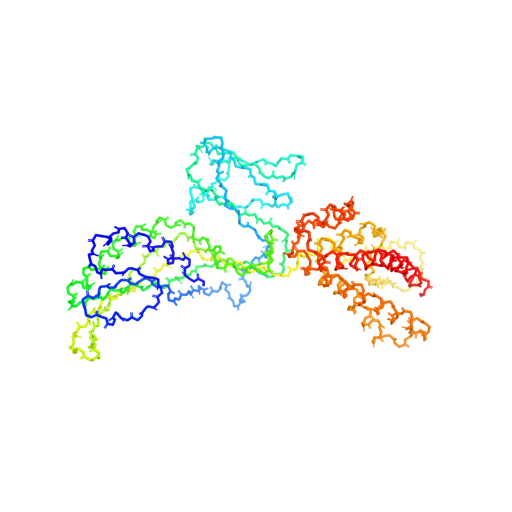.00 53.88 323 ASP A C 1
ATOM 2352 O O . ASP A 1 323 ? 53.864 -9.489 -9.846 1.00 53.88 323 ASP A O 1
ATOM 2356 N N . PRO A 1 324 ? 53.819 -11.724 -9.689 1.00 55.50 324 PRO A N 1
ATOM 2357 C CA . PRO A 1 324 ? 55.241 -11.832 -9.388 1.00 55.50 324 PRO A CA 1
ATOM 2358 C C . PRO A 1 324 ? 56.134 -11.550 -10.608 1.00 55.50 324 PRO A C 1
ATOM 2360 O O . PRO A 1 324 ? 57.317 -11.283 -10.408 1.00 55.50 324 PRO A O 1
ATOM 2363 N N . SER A 1 325 ? 55.599 -11.540 -11.836 1.00 53.38 325 SER A N 1
ATOM 2364 C CA . SER A 1 325 ? 56.367 -11.347 -13.076 1.00 53.38 325 SER A CA 1
ATOM 2365 C C . SER A 1 325 ? 56.640 -9.879 -13.443 1.00 53.38 325 SER A C 1
ATOM 2367 O O . SER A 1 325 ? 57.495 -9.601 -14.284 1.00 53.38 325 SER A O 1
ATOM 2369 N N . LEU A 1 326 ? 55.985 -8.925 -12.771 1.00 58.81 326 LEU A N 1
ATOM 2370 C CA . LEU A 1 326 ? 56.191 -7.493 -12.999 1.00 58.81 326 LEU A CA 1
ATOM 2371 C C . LEU A 1 326 ? 57.606 -7.043 -12.605 1.00 58.81 326 LEU A C 1
ATOM 2373 O O . LEU A 1 326 ? 58.073 -7.279 -11.482 1.00 58.81 326 LEU A O 1
ATOM 2377 N N . SER A 1 327 ? 58.267 -6.314 -13.506 1.00 72.00 327 SER A N 1
ATOM 2378 C CA . SER A 1 327 ? 59.566 -5.705 -13.224 1.00 72.00 327 SER A CA 1
ATOM 2379 C C . SER A 1 327 ? 59.459 -4.684 -12.080 1.00 72.00 327 SER A C 1
ATOM 2381 O O . SER A 1 327 ? 58.415 -4.062 -11.867 1.00 72.00 327 SER A O 1
ATOM 2383 N N . ALA A 1 328 ? 60.550 -4.464 -11.339 1.00 65.69 328 ALA A N 1
ATOM 2384 C CA . ALA A 1 328 ? 60.580 -3.453 -10.276 1.00 65.69 328 ALA A CA 1
ATOM 2385 C C . ALA A 1 328 ? 60.253 -2.038 -10.801 1.00 65.69 328 ALA A C 1
ATOM 2387 O O . ALA A 1 328 ? 59.643 -1.237 -10.095 1.00 65.69 328 ALA A O 1
ATOM 2388 N N . SER A 1 329 ? 60.606 -1.750 -12.061 1.00 62.41 329 SER A N 1
ATOM 2389 C CA . SER A 1 329 ? 60.287 -0.480 -12.720 1.00 62.41 329 SER A CA 1
ATOM 2390 C C . SER A 1 329 ? 58.786 -0.315 -12.960 1.00 62.41 329 SER A C 1
ATOM 2392 O O . SER A 1 329 ? 58.251 0.774 -12.761 1.00 62.41 329 SER A O 1
ATOM 2394 N N . ASP A 1 330 ? 58.089 -1.380 -13.350 1.00 58.62 330 ASP A N 1
ATOM 2395 C CA . ASP A 1 330 ? 56.659 -1.305 -13.651 1.00 58.62 330 ASP A CA 1
ATOM 2396 C C . ASP A 1 330 ? 55.811 -1.277 -12.379 1.00 58.62 330 ASP A C 1
ATOM 2398 O O . ASP A 1 330 ? 54.845 -0.518 -12.316 1.00 58.62 330 ASP A O 1
ATOM 2402 N N . ARG A 1 331 ? 56.241 -1.965 -11.310 1.00 62.84 331 ARG A N 1
ATOM 2403 C CA . ARG A 1 331 ? 55.629 -1.802 -9.978 1.00 62.84 331 ARG A CA 1
ATOM 2404 C C . ARG A 1 331 ? 55.737 -0.368 -9.468 1.00 62.84 331 ARG A C 1
ATOM 2406 O O . ARG A 1 331 ? 54.747 0.173 -8.987 1.00 62.84 331 ARG A O 1
ATOM 2413 N N . ALA A 1 332 ? 56.897 0.274 -9.622 1.00 64.75 332 ALA A N 1
ATOM 2414 C CA . ALA A 1 332 ? 57.067 1.671 -9.225 1.00 64.75 332 ALA A CA 1
ATOM 2415 C C . ALA A 1 332 ? 56.117 2.607 -9.997 1.00 64.75 332 ALA A C 1
ATOM 2417 O O . ALA A 1 332 ? 55.491 3.474 -9.393 1.00 64.75 332 ALA A O 1
ATOM 2418 N N . LYS A 1 333 ? 55.930 2.388 -11.309 1.00 62.12 333 LYS A N 1
ATOM 2419 C CA . LYS A 1 333 ? 54.972 3.162 -12.124 1.00 62.12 333 LYS A CA 1
ATOM 2420 C C . LYS A 1 333 ? 53.521 2.952 -11.682 1.00 62.12 333 LYS A C 1
ATOM 2422 O O . LYS A 1 333 ? 52.760 3.915 -11.678 1.00 62.12 333 LYS A O 1
ATOM 2427 N N . ILE A 1 334 ? 53.144 1.724 -11.313 1.00 57.41 334 ILE A N 1
ATOM 2428 C CA . ILE A 1 334 ? 51.796 1.386 -10.825 1.00 57.41 334 ILE A CA 1
ATOM 2429 C C . ILE A 1 334 ? 51.514 2.069 -9.481 1.00 57.41 334 ILE A C 1
ATOM 2431 O O . ILE A 1 334 ? 50.459 2.678 -9.327 1.00 57.41 334 ILE A O 1
ATOM 2435 N N . ILE A 1 335 ? 52.469 2.039 -8.545 1.00 64.75 335 ILE A N 1
ATOM 2436 C CA . ILE A 1 335 ? 52.342 2.705 -7.239 1.00 64.75 335 ILE A CA 1
ATOM 2437 C C . ILE A 1 335 ? 52.195 4.218 -7.426 1.00 64.75 335 ILE A C 1
ATOM 2439 O O . ILE A 1 335 ? 51.264 4.814 -6.895 1.00 64.75 335 ILE A O 1
ATOM 2443 N N . THR A 1 336 ? 53.045 4.830 -8.257 1.00 66.38 336 THR A N 1
ATOM 2444 C CA . THR A 1 336 ? 52.943 6.263 -8.572 1.00 66.38 336 THR A CA 1
ATOM 2445 C C . THR A 1 336 ? 51.595 6.617 -9.206 1.00 66.38 336 THR A C 1
ATOM 2447 O O . THR A 1 336 ? 50.991 7.610 -8.820 1.00 66.38 336 THR A O 1
ATOM 2450 N N . ALA A 1 337 ? 51.081 5.801 -10.133 1.00 56.78 337 ALA A N 1
ATOM 2451 C CA . ALA A 1 337 ? 49.766 6.030 -10.732 1.00 56.78 337 ALA A CA 1
ATOM 2452 C C . ALA A 1 337 ? 48.622 5.898 -9.708 1.00 56.78 337 ALA A C 1
ATOM 2454 O O . ALA A 1 337 ? 47.670 6.673 -9.749 1.00 56.78 337 ALA A O 1
ATOM 2455 N N . ARG A 1 338 ? 48.717 4.947 -8.771 1.00 63.41 338 ARG A N 1
ATOM 2456 C CA . ARG A 1 338 ? 47.738 4.763 -7.690 1.00 63.41 338 ARG A CA 1
ATOM 2457 C C . ARG A 1 338 ? 47.707 5.971 -6.752 1.00 63.41 338 ARG A C 1
ATOM 2459 O O . ARG A 1 338 ? 46.626 6.454 -6.423 1.00 63.41 338 ARG A O 1
ATOM 2466 N N . ASP A 1 339 ? 48.876 6.461 -6.353 1.00 63.22 339 ASP A N 1
ATOM 2467 C CA . ASP A 1 339 ? 48.993 7.598 -5.439 1.00 63.22 339 ASP A CA 1
ATOM 2468 C C . ASP A 1 339 ? 48.525 8.907 -6.115 1.00 63.22 339 ASP A C 1
ATOM 2470 O O . ASP A 1 339 ? 47.811 9.694 -5.495 1.00 63.22 339 ASP A O 1
ATOM 2474 N N . GLU A 1 340 ? 48.800 9.087 -7.415 1.00 59.53 340 GLU A N 1
ATOM 2475 C CA . GLU A 1 340 ? 48.262 10.197 -8.224 1.00 59.53 340 GLU A CA 1
ATOM 2476 C C . GLU A 1 340 ? 46.723 10.154 -8.319 1.00 59.53 340 GLU A C 1
ATOM 2478 O O . GLU A 1 340 ? 46.057 11.178 -8.165 1.00 59.53 340 GLU A O 1
ATOM 2483 N N . VAL A 1 341 ? 46.126 8.971 -8.517 1.00 54.94 341 VAL A N 1
ATOM 2484 C CA . VAL A 1 341 ? 44.659 8.805 -8.532 1.00 54.94 341 VAL A CA 1
ATOM 2485 C C . VAL A 1 341 ? 44.048 9.080 -7.152 1.00 54.94 341 VAL A C 1
ATOM 2487 O O . VAL A 1 341 ? 42.982 9.693 -7.066 1.00 54.94 341 VAL A O 1
ATOM 2490 N N . ALA A 1 342 ? 44.717 8.685 -6.066 1.00 56.84 342 ALA A N 1
ATOM 2491 C CA . ALA A 1 342 ? 44.276 8.985 -4.705 1.00 56.84 342 ALA A CA 1
ATOM 2492 C C . ALA A 1 342 ? 44.313 10.496 -4.391 1.00 56.84 342 ALA A C 1
ATOM 2494 O O . ALA A 1 342 ? 43.379 11.009 -3.769 1.00 56.84 342 ALA A O 1
ATOM 2495 N N . GLU A 1 343 ? 45.330 11.225 -4.867 1.00 59.56 343 GLU A N 1
ATOM 2496 C CA . GLU A 1 343 ? 45.420 12.691 -4.747 1.00 59.56 343 GLU A CA 1
ATOM 2497 C C . GLU A 1 343 ? 44.266 13.386 -5.495 1.00 59.56 343 GLU A C 1
ATOM 2499 O O . GLU A 1 343 ? 43.585 14.245 -4.929 1.00 59.56 343 GLU A O 1
ATOM 2504 N N . ILE A 1 344 ? 43.964 12.947 -6.725 1.00 55.22 344 ILE A N 1
ATOM 2505 C CA . ILE A 1 344 ? 42.836 13.446 -7.536 1.00 55.22 344 ILE A CA 1
ATOM 2506 C C . ILE A 1 344 ? 41.493 13.248 -6.807 1.00 55.22 344 ILE A C 1
ATOM 2508 O O . ILE A 1 344 ? 40.652 14.151 -6.779 1.00 55.22 344 ILE A O 1
ATOM 2512 N N . LEU A 1 345 ? 41.288 12.087 -6.177 1.00 53.28 345 LEU A N 1
ATOM 2513 C CA . LEU A 1 345 ? 40.070 11.794 -5.413 1.00 53.28 345 LEU A CA 1
ATOM 2514 C C . LEU A 1 345 ? 39.952 12.659 -4.148 1.00 53.28 345 LEU A C 1
ATOM 2516 O O . LEU A 1 345 ? 38.850 13.103 -3.818 1.00 53.28 345 LEU A O 1
ATOM 2520 N N . GLY A 1 346 ? 41.069 12.951 -3.474 1.00 54.03 346 GLY A N 1
ATOM 2521 C CA . GLY A 1 346 ? 41.103 13.845 -2.313 1.00 54.03 346 GLY A CA 1
ATOM 2522 C C . GLY A 1 346 ? 40.645 15.270 -2.645 1.00 54.03 346 GLY A C 1
ATOM 2523 O O . GLY A 1 346 ? 39.811 15.837 -1.935 1.00 54.03 346 GLY A O 1
ATOM 2524 N N . VAL A 1 347 ? 41.111 15.818 -3.771 1.00 55.19 347 VAL A N 1
ATOM 2525 C CA . VAL A 1 347 ? 40.697 17.148 -4.257 1.00 55.19 347 VAL A CA 1
ATOM 2526 C C . VAL A 1 347 ? 39.208 17.164 -4.635 1.00 55.19 347 VAL A C 1
ATOM 2528 O O . VAL A 1 347 ? 38.484 18.104 -4.296 1.00 55.19 347 VAL A O 1
ATOM 2531 N N . TYR A 1 348 ? 38.702 16.093 -5.252 1.00 53.09 348 TYR A N 1
ATOM 2532 C CA . TYR A 1 348 ? 37.285 15.984 -5.612 1.00 53.09 348 TYR A CA 1
ATOM 2533 C C . TYR A 1 348 ? 36.355 15.930 -4.381 1.00 53.09 348 TYR A C 1
ATOM 2535 O O . TYR A 1 348 ? 35.272 16.525 -4.378 1.00 53.09 348 TYR A O 1
ATOM 2543 N N . VAL A 1 349 ? 36.751 15.239 -3.305 1.00 53.50 349 VAL A N 1
ATOM 2544 C CA . VAL A 1 349 ? 35.962 15.172 -2.058 1.00 53.50 349 VAL A CA 1
ATOM 2545 C C . VAL A 1 349 ? 35.830 16.552 -1.407 1.00 53.50 349 VAL A C 1
ATOM 2547 O O . VAL A 1 349 ? 34.732 16.914 -0.972 1.00 53.50 349 VAL A O 1
ATOM 2550 N N . ASN A 1 350 ? 36.900 17.352 -1.412 1.00 50.97 350 ASN A N 1
ATOM 2551 C CA . ASN A 1 350 ? 36.854 18.740 -0.944 1.00 50.97 350 ASN A CA 1
ATOM 2552 C C . ASN A 1 350 ? 35.926 19.610 -1.814 1.00 50.97 350 ASN A C 1
ATOM 2554 O O . ASN A 1 350 ? 35.156 20.404 -1.280 1.00 50.97 350 ASN A O 1
ATOM 2558 N N . HIS A 1 351 ? 35.877 19.384 -3.129 1.00 54.94 351 HIS A N 1
ATOM 2559 C CA . HIS A 1 351 ? 34.953 20.081 -4.033 1.00 54.94 351 HIS A CA 1
ATOM 2560 C C . HIS A 1 351 ? 33.469 19.758 -3.760 1.00 54.94 351 HIS A C 1
ATOM 2562 O O . HIS A 1 351 ? 32.595 20.619 -3.895 1.00 54.94 351 HIS A O 1
ATOM 2568 N N . LYS A 1 352 ? 33.139 18.530 -3.333 1.00 51.16 352 LYS A N 1
ATOM 2569 C CA . LYS A 1 352 ? 31.748 18.151 -3.013 1.00 51.16 352 LYS A CA 1
ATOM 2570 C C . LYS A 1 352 ? 31.185 18.927 -1.812 1.00 51.16 352 LYS A C 1
ATOM 2572 O O . LYS A 1 352 ? 29.972 19.120 -1.740 1.00 51.16 352 LYS A O 1
ATOM 2577 N N . ARG A 1 353 ? 32.047 19.411 -0.905 1.00 49.91 353 ARG A N 1
ATOM 2578 C CA . ARG A 1 353 ? 31.653 20.338 0.171 1.00 49.91 353 ARG A CA 1
ATOM 2579 C C . ARG A 1 353 ? 31.223 21.705 -0.371 1.00 49.91 353 ARG A C 1
ATOM 2581 O O . ARG A 1 353 ? 30.257 22.251 0.147 1.00 49.91 353 ARG A O 1
ATOM 2588 N N . LEU A 1 354 ? 31.845 22.212 -1.440 1.00 42.81 354 LEU A N 1
ATOM 2589 C CA . LEU A 1 354 ? 31.421 23.467 -2.078 1.00 42.81 354 LEU A CA 1
ATOM 2590 C C . LEU A 1 354 ? 30.164 23.336 -2.933 1.00 42.81 354 LEU A C 1
ATOM 2592 O O . LEU A 1 354 ? 29.376 24.273 -2.977 1.00 42.81 354 LEU A O 1
ATOM 2596 N N . GLY A 1 355 ? 29.932 22.189 -3.576 1.00 50.88 355 GLY A N 1
ATOM 2597 C CA . GLY A 1 355 ? 28.687 21.950 -4.323 1.00 50.88 355 GLY A CA 1
ATOM 2598 C C . GLY A 1 355 ? 27.427 22.018 -3.445 1.00 50.88 355 GLY A C 1
ATOM 2599 O O . GLY A 1 355 ? 26.335 22.266 -3.949 1.00 50.88 355 GLY A O 1
ATOM 2600 N N . ALA A 1 356 ? 27.580 21.847 -2.125 1.00 49.09 356 ALA A N 1
ATOM 2601 C CA . ALA A 1 356 ? 26.521 22.091 -1.147 1.00 49.09 356 ALA A CA 1
ATOM 2602 C C . ALA A 1 356 ? 26.288 23.591 -0.855 1.00 49.09 356 ALA A C 1
ATOM 2604 O O . ALA A 1 356 ? 25.218 23.946 -0.368 1.00 49.09 356 ALA A O 1
ATOM 2605 N N . LEU A 1 357 ? 27.261 24.458 -1.155 1.00 40.69 357 LEU A N 1
ATOM 2606 C CA . LEU A 1 357 ? 27.208 25.914 -0.967 1.00 40.69 357 LEU A CA 1
ATOM 2607 C C . LEU A 1 357 ? 26.869 26.670 -2.268 1.00 40.69 357 LEU A C 1
ATOM 2609 O O . LEU A 1 357 ? 26.232 27.718 -2.209 1.00 40.69 357 LEU A O 1
ATOM 2613 N N . LEU A 1 358 ? 27.240 26.138 -3.440 1.00 45.56 358 LEU A N 1
ATOM 2614 C CA . LEU A 1 358 ? 26.948 26.706 -4.764 1.00 45.56 358 LEU A CA 1
ATOM 2615 C C . LEU A 1 358 ? 26.536 25.583 -5.744 1.00 45.56 358 LEU A C 1
ATOM 2617 O O . LEU A 1 358 ? 27.394 24.832 -6.208 1.00 45.56 358 LEU A O 1
ATOM 2621 N N . PRO A 1 359 ? 25.244 25.449 -6.100 1.00 48.41 359 PRO A N 1
ATOM 2622 C CA . PRO A 1 359 ? 24.709 24.278 -6.810 1.00 48.41 359 PRO A CA 1
ATOM 2623 C C . PRO A 1 359 ? 24.935 24.288 -8.341 1.00 48.41 359 PRO A C 1
ATOM 2625 O O . PRO A 1 359 ? 24.104 23.782 -9.094 1.00 48.41 359 PRO A O 1
ATOM 2628 N N . GLN A 1 360 ? 26.029 24.877 -8.831 1.00 50.28 360 GLN A N 1
ATOM 2629 C CA . GLN A 1 360 ? 26.333 24.974 -10.269 1.00 50.28 360 GLN A CA 1
ATOM 2630 C C . GLN A 1 360 ? 27.339 23.899 -10.728 1.00 50.28 360 GLN A C 1
ATOM 2632 O O . GLN A 1 360 ? 28.131 23.389 -9.939 1.00 50.28 360 GLN A O 1
ATOM 2637 N N . SER A 1 361 ? 27.311 23.542 -12.018 1.00 47.69 361 SER A N 1
ATOM 2638 C CA . SER A 1 361 ? 28.206 22.544 -12.629 1.00 47.69 361 SER A CA 1
ATOM 2639 C C . SER A 1 361 ? 29.650 23.042 -12.799 1.00 47.69 361 SER A C 1
ATOM 2641 O O . SER A 1 361 ? 29.880 24.236 -12.975 1.00 47.69 361 SER A O 1
ATOM 2643 N N . ILE A 1 362 ? 30.615 22.115 -12.853 1.00 39.25 362 ILE A N 1
ATOM 2644 C CA . ILE A 1 362 ? 32.063 22.387 -13.001 1.00 39.25 362 ILE A CA 1
ATOM 2645 C C . ILE A 1 362 ? 32.368 23.285 -14.216 1.00 39.25 362 ILE A C 1
ATOM 2647 O O . ILE A 1 362 ? 33.068 24.286 -14.073 1.00 39.25 362 ILE A O 1
ATOM 2651 N N . ASP A 1 363 ? 31.769 23.004 -15.378 1.00 42.41 363 ASP A N 1
ATOM 2652 C CA . ASP A 1 363 ? 31.948 23.811 -16.599 1.00 42.41 363 ASP A CA 1
ATOM 2653 C C . ASP A 1 363 ? 31.389 25.240 -16.461 1.00 42.41 363 ASP A C 1
ATOM 2655 O O . ASP A 1 363 ? 31.903 26.183 -17.062 1.00 42.41 363 ASP A O 1
ATOM 2659 N N . ALA A 1 364 ? 30.352 25.419 -15.634 1.00 47.59 364 ALA A N 1
ATOM 2660 C CA . ALA A 1 364 ? 29.729 26.719 -15.391 1.00 47.59 364 ALA A CA 1
ATOM 2661 C C . ALA A 1 364 ? 30.539 27.571 -14.402 1.00 47.59 364 ALA A C 1
ATOM 2663 O O . ALA A 1 364 ? 30.545 28.796 -14.518 1.00 47.59 364 ALA A O 1
ATOM 2664 N N . LEU A 1 365 ? 31.242 26.933 -13.459 1.00 47.41 365 LEU A N 1
ATOM 2665 C CA . LEU A 1 365 ? 32.131 27.591 -12.498 1.00 47.41 365 LEU A CA 1
ATOM 2666 C C . LEU A 1 365 ? 33.480 27.967 -13.133 1.00 47.41 365 LEU A C 1
ATOM 2668 O O . LEU A 1 365 ? 33.991 29.055 -12.878 1.00 47.41 365 LEU A O 1
ATOM 2672 N N . ALA A 1 366 ? 34.027 27.117 -14.009 1.00 45.53 366 ALA A N 1
ATOM 2673 C CA . ALA A 1 366 ? 35.308 27.351 -14.683 1.00 45.53 366 ALA A CA 1
ATOM 2674 C C . ALA A 1 366 ? 35.293 28.562 -15.641 1.00 45.53 366 ALA A C 1
ATOM 2676 O O . ALA A 1 366 ? 36.339 29.163 -15.892 1.00 45.53 366 ALA A O 1
ATOM 2677 N N . GLY A 1 367 ? 34.116 28.929 -16.162 1.00 47.06 367 GLY A N 1
ATOM 2678 C CA . GLY A 1 367 ? 33.930 30.061 -17.077 1.00 47.06 367 GLY A CA 1
ATOM 2679 C C . GLY A 1 367 ? 33.603 31.404 -16.412 1.00 47.06 367 GLY A C 1
ATOM 2680 O O . GLY A 1 367 ? 33.560 32.421 -17.104 1.00 47.06 367 GLY A O 1
ATOM 2681 N N . GLN A 1 368 ? 33.358 31.443 -15.099 1.00 51.19 368 GLN A N 1
ATOM 2682 C CA . GLN A 1 368 ? 32.982 32.672 -14.391 1.00 51.19 368 GLN A CA 1
ATOM 2683 C C . GLN A 1 368 ? 34.198 33.395 -13.801 1.00 51.19 368 GLN A C 1
ATOM 2685 O O . GLN A 1 368 ? 35.182 32.783 -13.384 1.00 51.19 368 GLN A O 1
ATOM 2690 N N . SER A 1 369 ? 34.144 34.730 -13.753 1.00 54.12 369 SER A N 1
ATOM 2691 C CA . SER A 1 369 ? 35.205 35.519 -13.119 1.00 54.12 369 SER A CA 1
ATOM 2692 C C . SER A 1 369 ? 35.105 35.432 -11.590 1.00 54.12 369 SER A C 1
ATOM 2694 O O . SER A 1 369 ? 34.007 35.328 -11.045 1.00 54.12 369 SER A O 1
ATOM 2696 N N . ALA A 1 370 ? 36.238 35.529 -10.884 1.00 47.84 370 ALA A N 1
ATOM 2697 C CA . ALA A 1 370 ? 36.281 35.465 -9.415 1.00 47.84 370 ALA A CA 1
ATOM 2698 C C . ALA A 1 370 ? 35.348 36.500 -8.759 1.00 47.84 370 ALA A C 1
ATOM 2700 O O . ALA A 1 370 ? 34.620 36.182 -7.825 1.00 47.84 370 ALA A O 1
ATOM 2701 N N . ALA A 1 371 ? 35.273 37.705 -9.331 1.00 50.94 371 ALA A N 1
ATOM 2702 C CA . ALA A 1 371 ? 34.351 38.748 -8.887 1.00 50.94 371 ALA A CA 1
ATOM 2703 C C . ALA A 1 371 ? 32.868 38.327 -8.974 1.00 50.94 371 ALA A C 1
ATOM 2705 O O . ALA A 1 371 ? 32.069 38.732 -8.136 1.00 50.94 371 ALA A O 1
ATOM 2706 N N . SER A 1 372 ? 32.508 37.485 -9.950 1.00 57.31 372 SER A N 1
ATOM 2707 C CA . SER A 1 372 ? 31.142 36.968 -10.138 1.00 57.31 3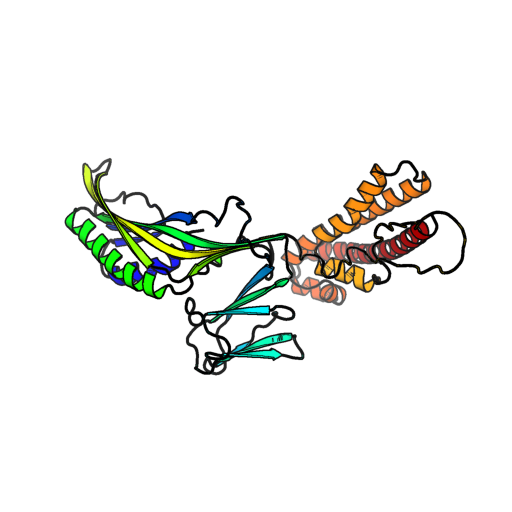72 SER A CA 1
ATOM 2708 C C . SER A 1 372 ? 30.774 35.938 -9.069 1.00 57.31 372 SER A C 1
ATOM 2710 O O . SER A 1 372 ? 29.672 35.968 -8.527 1.00 57.31 372 SER A O 1
ATOM 2712 N N . LEU A 1 373 ? 31.717 35.052 -8.734 1.00 52.72 373 LEU A N 1
ATOM 2713 C CA . LEU A 1 373 ? 31.527 33.987 -7.745 1.00 52.72 373 LEU A CA 1
ATOM 2714 C C . LEU A 1 373 ? 31.512 34.537 -6.311 1.00 52.72 373 LEU A C 1
ATOM 2716 O O . LEU A 1 373 ? 30.674 34.136 -5.508 1.00 52.72 373 LEU A O 1
ATOM 2720 N N . ILE A 1 374 ? 32.372 35.515 -6.014 1.00 54.41 374 ILE A N 1
ATOM 2721 C CA . ILE A 1 374 ? 32.405 36.211 -4.718 1.00 54.41 374 ILE A CA 1
ATOM 2722 C C . ILE A 1 374 ? 31.118 37.022 -4.505 1.00 54.41 374 ILE A C 1
ATOM 2724 O O . ILE A 1 374 ? 30.554 37.012 -3.411 1.00 54.41 374 ILE A O 1
ATOM 2728 N N . ALA A 1 375 ? 30.608 37.676 -5.555 1.00 56.81 375 ALA A N 1
ATOM 2729 C CA . ALA A 1 375 ? 29.325 38.374 -5.499 1.00 56.81 375 ALA A CA 1
ATOM 2730 C C . ALA A 1 375 ? 28.147 37.405 -5.285 1.00 56.81 375 ALA A C 1
ATOM 2732 O O . ALA A 1 375 ? 27.261 37.695 -4.482 1.00 56.81 375 ALA A O 1
ATOM 2733 N N . ALA A 1 376 ? 28.154 36.239 -5.944 1.00 55.75 376 ALA A N 1
ATOM 2734 C CA . ALA A 1 376 ? 27.130 35.204 -5.771 1.00 55.75 376 ALA A CA 1
ATOM 2735 C C . ALA A 1 376 ? 27.133 34.575 -4.365 1.00 55.75 376 ALA A C 1
ATOM 2737 O O . ALA A 1 376 ? 26.086 34.150 -3.884 1.00 55.75 376 ALA A O 1
ATOM 2738 N N . ALA A 1 377 ? 28.286 34.559 -3.693 1.00 53.12 377 ALA A N 1
ATOM 2739 C CA . ALA A 1 377 ? 28.439 34.073 -2.324 1.00 53.12 377 ALA A CA 1
ATOM 2740 C C . ALA A 1 377 ? 28.257 35.159 -1.239 1.00 53.12 377 ALA A C 1
ATOM 2742 O O . ALA A 1 377 ? 28.538 34.913 -0.069 1.00 53.12 377 ALA A O 1
ATOM 2743 N N . GLY A 1 378 ? 27.791 36.361 -1.600 1.00 60.75 378 GLY A N 1
ATOM 2744 C CA . GLY A 1 378 ? 27.471 37.420 -0.636 1.00 60.75 378 GLY A CA 1
ATOM 2745 C C . GLY A 1 378 ? 28.659 38.260 -0.151 1.00 60.75 378 GLY A C 1
ATOM 2746 O O . GLY A 1 378 ? 28.503 39.018 0.803 1.00 60.75 378 GLY A O 1
ATOM 2747 N N . GLY A 1 379 ? 29.824 38.176 -0.805 1.00 53.22 379 GLY A N 1
ATOM 2748 C CA . GLY A 1 379 ? 30.969 39.054 -0.533 1.00 53.22 379 GLY A CA 1
ATOM 2749 C C . GLY A 1 379 ? 31.781 38.719 0.722 1.00 53.22 379 GLY A C 1
ATOM 2750 O O . GLY A 1 379 ? 32.517 39.580 1.199 1.00 53.22 379 GLY A O 1
ATOM 2751 N N . ASP A 1 380 ? 31.666 37.501 1.258 1.00 57.50 380 ASP A N 1
ATOM 2752 C CA . ASP A 1 380 ? 32.438 37.075 2.429 1.00 57.50 380 ASP A CA 1
ATOM 2753 C C . ASP A 1 380 ? 33.930 36.856 2.066 1.00 57.50 380 ASP A C 1
ATOM 2755 O O . ASP A 1 380 ? 34.254 35.987 1.245 1.00 57.50 380 ASP A O 1
ATOM 2759 N N . PRO A 1 381 ? 34.865 37.622 2.662 1.00 54.31 381 PRO A N 1
ATOM 2760 C CA . PRO A 1 381 ? 36.291 37.524 2.362 1.00 54.31 381 PRO A CA 1
ATOM 2761 C C . PRO A 1 381 ? 36.928 36.185 2.772 1.00 54.31 381 PRO A C 1
ATOM 2763 O O . PRO A 1 381 ? 37.922 35.791 2.160 1.00 54.31 381 PRO A O 1
ATOM 2766 N N . ALA A 1 382 ? 36.371 35.457 3.748 1.00 55.16 382 ALA A N 1
ATOM 2767 C CA . ALA A 1 382 ? 36.859 34.119 4.102 1.00 55.16 382 ALA A CA 1
ATOM 2768 C C . ALA A 1 382 ? 36.549 33.104 2.989 1.00 55.16 382 ALA A C 1
ATOM 2770 O O . ALA A 1 382 ? 37.395 32.290 2.619 1.00 55.16 382 ALA A O 1
ATOM 2771 N N . LEU A 1 383 ? 35.367 33.236 2.390 1.00 54.28 383 LEU A N 1
ATOM 2772 C CA . LEU A 1 383 ? 34.910 32.419 1.271 1.00 54.28 383 LEU A CA 1
ATOM 2773 C C . LEU A 1 383 ? 35.660 32.764 -0.024 1.00 54.28 383 LEU A C 1
ATOM 2775 O O . LEU A 1 383 ? 35.926 31.885 -0.835 1.00 54.28 383 LEU A O 1
ATOM 2779 N N . SER A 1 384 ? 36.084 34.022 -0.189 1.00 52.66 384 SER A N 1
ATOM 2780 C CA . SER A 1 384 ? 36.946 34.443 -1.302 1.00 52.66 384 SER A CA 1
ATOM 2781 C C . SER A 1 384 ? 38.306 33.737 -1.293 1.00 52.66 384 SER A C 1
ATOM 2783 O O . SER A 1 384 ? 38.751 33.269 -2.338 1.00 52.66 384 SER A O 1
ATOM 2785 N N . ALA A 1 385 ? 38.960 33.632 -0.131 1.00 59.84 385 ALA A N 1
ATOM 2786 C CA . ALA A 1 385 ? 40.244 32.936 -0.012 1.00 59.84 385 ALA A CA 1
ATOM 2787 C C . ALA A 1 385 ? 40.104 31.423 -0.260 1.00 59.84 385 ALA A C 1
ATOM 2789 O O . ALA A 1 385 ? 40.984 30.803 -0.858 1.00 59.84 385 ALA A O 1
ATOM 2790 N N . GLU A 1 386 ? 38.980 30.839 0.160 1.00 56.62 386 GLU A N 1
ATOM 2791 C CA . GLU A 1 386 ? 38.656 29.431 -0.079 1.00 56.62 386 GLU A CA 1
ATOM 2792 C C . GLU A 1 386 ? 38.375 29.158 -1.570 1.00 56.62 386 GLU A C 1
ATOM 2794 O O . GLU A 1 386 ? 38.897 28.193 -2.128 1.00 56.62 386 GLU A O 1
ATOM 2799 N N . ILE A 1 387 ? 37.647 30.052 -2.252 1.00 54.94 387 ILE A N 1
ATOM 2800 C CA . ILE A 1 387 ? 37.401 29.991 -3.704 1.00 54.94 387 ILE A CA 1
ATOM 2801 C C . ILE A 1 387 ? 38.712 30.094 -4.501 1.00 54.94 387 ILE A C 1
ATOM 2803 O O . ILE A 1 387 ? 38.909 29.334 -5.453 1.00 54.94 387 ILE A O 1
ATOM 2807 N N . ASP A 1 388 ? 39.626 30.990 -4.119 1.00 57.25 388 ASP A N 1
ATOM 2808 C CA . ASP A 1 388 ? 40.911 31.148 -4.811 1.00 57.25 388 ASP A CA 1
ATOM 2809 C C . ASP A 1 388 ? 41.838 29.936 -4.607 1.00 57.25 388 ASP A C 1
ATOM 2811 O O . ASP A 1 388 ? 42.442 29.460 -5.573 1.00 57.25 388 ASP A O 1
ATOM 2815 N N . ALA A 1 389 ? 41.900 29.375 -3.392 1.00 60.06 389 ALA A N 1
ATOM 2816 C CA . ALA A 1 389 ? 42.639 28.139 -3.119 1.00 60.06 389 ALA A CA 1
ATOM 2817 C C . ALA A 1 389 ? 42.101 26.960 -3.951 1.00 60.06 389 ALA A C 1
ATOM 2819 O O . ALA A 1 389 ? 42.865 26.225 -4.577 1.00 60.06 389 ALA A O 1
ATOM 2820 N N . LEU A 1 390 ? 40.777 26.842 -4.063 1.00 53.53 390 LEU A N 1
ATOM 2821 C CA . LEU A 1 390 ? 40.130 25.794 -4.852 1.00 53.53 390 LEU A CA 1
ATOM 2822 C C . LEU A 1 390 ? 40.302 25.968 -6.357 1.00 53.53 390 LEU A C 1
ATOM 2824 O O . LEU A 1 390 ? 40.306 24.982 -7.089 1.00 53.53 390 LEU A O 1
ATOM 2828 N N . ARG A 1 391 ? 40.472 27.198 -6.848 1.00 54.59 391 ARG A N 1
ATOM 2829 C CA . ARG A 1 391 ? 40.780 27.442 -8.260 1.00 54.59 391 ARG A CA 1
ATOM 2830 C C . ARG A 1 391 ? 42.188 26.967 -8.612 1.00 54.59 391 ARG A C 1
ATOM 2832 O O . ARG A 1 391 ? 42.386 26.400 -9.688 1.00 54.59 391 ARG A O 1
ATOM 2839 N N . VAL A 1 392 ? 43.144 27.165 -7.704 1.00 56.62 392 VAL A N 1
ATOM 2840 C CA . VAL A 1 392 ? 44.496 26.599 -7.824 1.00 56.62 392 VAL A CA 1
ATOM 2841 C C . VAL A 1 392 ? 44.424 25.070 -7.816 1.00 56.62 392 VAL A C 1
ATOM 2843 O O . VAL A 1 392 ? 45.024 24.431 -8.684 1.00 56.62 392 VAL A O 1
ATOM 2846 N N . ASP A 1 393 ? 43.614 24.486 -6.931 1.00 51.56 393 ASP A N 1
ATOM 2847 C CA . ASP A 1 393 ? 43.420 23.035 -6.856 1.00 51.56 393 ASP A CA 1
ATOM 2848 C C . ASP A 1 393 ? 42.695 22.458 -8.083 1.00 51.56 393 ASP A C 1
ATOM 2850 O O . ASP A 1 393 ? 43.069 21.392 -8.563 1.00 51.56 393 ASP A O 1
ATOM 2854 N N . LEU A 1 394 ? 41.716 23.165 -8.657 1.00 48.59 394 LEU A N 1
ATOM 2855 C CA . LEU A 1 394 ? 41.020 22.769 -9.888 1.00 48.59 394 LEU A CA 1
ATOM 2856 C C . LEU A 1 394 ? 41.928 22.857 -11.118 1.00 48.59 394 LEU A C 1
ATOM 2858 O O . LEU A 1 394 ? 41.907 21.962 -11.962 1.00 48.59 394 LEU A O 1
ATOM 2862 N N . GLY A 1 395 ? 42.760 23.900 -11.210 1.00 51.62 395 GLY A N 1
ATOM 2863 C CA . GLY A 1 395 ? 43.787 24.001 -12.249 1.00 51.62 395 GLY A CA 1
ATOM 2864 C C . GLY A 1 395 ? 44.812 22.868 -12.148 1.00 51.62 395 GLY A C 1
ATOM 2865 O O . GLY A 1 395 ? 45.193 22.276 -13.159 1.00 51.62 395 GLY A O 1
ATOM 2866 N N . ARG A 1 396 ? 45.200 22.506 -10.919 1.00 54.16 396 ARG A N 1
ATOM 2867 C CA . ARG A 1 396 ? 46.079 21.365 -10.642 1.00 54.16 396 ARG A CA 1
ATOM 2868 C C . ARG A 1 396 ? 45.401 20.028 -10.961 1.00 54.16 396 ARG A C 1
ATOM 2870 O O . ARG A 1 396 ? 46.034 19.174 -11.572 1.00 54.16 396 ARG A O 1
ATOM 2877 N N . LEU A 1 397 ? 44.120 19.864 -10.631 1.00 47.75 397 LEU A N 1
ATOM 2878 C CA . LEU A 1 397 ? 43.327 18.669 -10.936 1.00 47.75 397 LEU A CA 1
ATOM 2879 C C . LEU A 1 397 ? 43.188 18.452 -12.449 1.00 47.75 397 LEU A C 1
ATOM 2881 O O . LEU A 1 397 ? 43.371 17.333 -12.918 1.00 47.75 397 LEU A O 1
ATOM 2885 N N . ALA A 1 398 ? 42.915 19.510 -13.217 1.00 48.84 398 ALA A N 1
ATOM 2886 C CA . ALA A 1 398 ? 42.835 19.429 -14.675 1.00 48.84 398 ALA A CA 1
ATOM 2887 C C . ALA A 1 398 ? 44.173 18.977 -15.287 1.00 48.84 398 ALA A C 1
ATOM 2889 O O . ALA A 1 398 ? 44.204 18.036 -16.079 1.00 48.84 398 ALA A O 1
ATOM 2890 N N . ALA A 1 399 ? 45.292 19.558 -14.838 1.00 52.69 399 ALA A N 1
ATOM 2891 C CA . ALA A 1 399 ? 46.628 19.159 -15.285 1.00 52.69 399 ALA A CA 1
ATOM 2892 C C . ALA A 1 399 ? 46.990 17.712 -14.886 1.00 52.69 399 ALA A C 1
ATOM 2894 O O . ALA A 1 399 ? 47.631 16.989 -15.656 1.00 52.69 399 ALA A O 1
ATOM 2895 N N . LEU A 1 400 ? 46.566 17.267 -13.698 1.00 51.56 400 LEU A N 1
ATOM 2896 C CA . LEU A 1 400 ? 46.758 15.894 -13.224 1.00 51.56 400 LEU A CA 1
ATOM 2897 C C . LEU A 1 400 ? 45.911 14.889 -14.011 1.00 51.56 400 LEU A C 1
ATOM 2899 O O . LEU A 1 400 ? 46.413 13.821 -14.350 1.00 51.56 400 LEU A O 1
ATOM 2903 N N . LEU A 1 401 ? 44.668 15.230 -14.360 1.00 47.53 401 LEU A N 1
ATOM 2904 C CA . LEU A 1 401 ? 43.791 14.385 -15.174 1.00 47.53 401 LEU A CA 1
ATOM 2905 C C . LEU A 1 401 ? 44.313 14.224 -16.606 1.00 47.53 401 LEU A C 1
ATOM 2907 O O . LEU A 1 401 ? 44.332 13.104 -17.118 1.00 47.53 401 LEU A O 1
ATOM 2911 N N . ASP A 1 402 ? 44.817 15.296 -17.219 1.00 49.88 402 ASP A N 1
ATOM 2912 C CA . ASP A 1 402 ? 45.457 15.224 -18.538 1.00 49.88 402 ASP A CA 1
ATOM 2913 C C . ASP A 1 402 ? 46.734 14.368 -18.499 1.00 49.88 402 ASP A C 1
ATOM 2915 O O . ASP A 1 402 ? 46.982 13.539 -19.383 1.00 49.88 402 ASP A O 1
ATOM 2919 N N . THR A 1 403 ? 47.521 14.496 -17.426 1.00 52.50 403 THR A N 1
ATOM 2920 C CA . THR A 1 403 ? 48.732 13.689 -17.211 1.00 52.50 403 THR A CA 1
ATOM 2921 C C . THR A 1 403 ? 48.396 12.212 -16.970 1.00 52.50 403 THR A C 1
ATOM 2923 O O . THR A 1 403 ? 49.048 11.328 -17.536 1.00 52.50 403 THR A O 1
ATOM 2926 N N . ALA A 1 404 ? 47.359 11.924 -16.180 1.00 49.56 404 ALA A N 1
ATOM 2927 C CA . ALA A 1 404 ? 46.885 10.573 -15.895 1.00 49.56 404 ALA A CA 1
ATOM 2928 C C . ALA A 1 404 ? 46.315 9.898 -17.150 1.00 49.56 404 ALA A C 1
ATOM 2930 O O . ALA A 1 404 ? 46.647 8.744 -17.428 1.00 49.56 404 ALA A O 1
ATOM 2931 N N . ALA A 1 405 ? 45.545 10.625 -17.965 1.00 47.91 405 ALA A N 1
ATOM 2932 C CA . ALA A 1 405 ? 45.049 10.134 -19.248 1.00 47.91 405 ALA A CA 1
ATOM 2933 C C . ALA A 1 405 ? 46.206 9.778 -20.199 1.00 47.91 405 ALA A C 1
ATOM 2935 O O . ALA A 1 405 ? 46.225 8.691 -20.778 1.00 47.91 405 ALA A O 1
ATOM 2936 N N . ALA A 1 406 ? 47.230 10.635 -20.296 1.00 51.12 406 ALA A N 1
ATOM 2937 C CA . ALA A 1 406 ? 48.414 10.363 -21.111 1.00 51.12 406 ALA A CA 1
ATOM 2938 C C . ALA A 1 406 ? 49.223 9.145 -20.614 1.00 51.12 406 ALA A C 1
ATOM 2940 O O . ALA A 1 406 ? 49.761 8.379 -21.422 1.00 51.12 406 ALA A O 1
ATOM 2941 N N . LYS A 1 407 ? 49.307 8.931 -19.293 1.00 50.84 407 LYS A N 1
ATOM 2942 C CA . LYS A 1 407 ? 49.973 7.757 -18.699 1.00 50.84 407 LYS A CA 1
ATOM 2943 C C . LYS A 1 407 ? 49.168 6.469 -18.874 1.00 50.84 407 LYS A C 1
ATOM 2945 O O . LYS A 1 407 ? 49.768 5.440 -19.178 1.00 50.84 407 LYS A O 1
ATOM 2950 N N . ALA A 1 408 ? 47.842 6.520 -18.747 1.00 47.19 408 ALA A N 1
ATOM 2951 C CA . ALA A 1 408 ? 46.960 5.376 -18.973 1.00 47.19 408 ALA A CA 1
ATOM 2952 C C . ALA A 1 408 ? 47.069 4.855 -20.415 1.00 47.19 408 ALA A C 1
ATOM 2954 O O . ALA A 1 408 ? 47.179 3.649 -20.630 1.00 47.19 408 ALA A O 1
ATOM 2955 N N . VAL A 1 409 ? 47.161 5.760 -21.396 1.00 48.81 409 VAL A N 1
ATOM 2956 C CA . VAL A 1 409 ? 47.417 5.401 -22.801 1.00 48.81 409 VAL A CA 1
ATOM 2957 C C . VAL A 1 409 ? 48.770 4.696 -22.959 1.00 48.81 409 VAL A C 1
ATOM 2959 O O . VAL A 1 409 ? 48.845 3.648 -23.598 1.00 48.81 409 VAL A O 1
ATOM 2962 N N . LYS A 1 410 ? 49.834 5.206 -22.321 1.00 48.47 410 LYS A N 1
ATOM 2963 C CA . LYS A 1 410 ? 51.167 4.576 -22.368 1.00 48.47 410 LYS A CA 1
ATOM 2964 C C . LYS A 1 410 ? 51.214 3.207 -21.687 1.00 48.47 410 LYS A C 1
ATOM 2966 O O . LYS A 1 410 ? 51.879 2.313 -22.200 1.00 48.47 410 LYS A O 1
ATOM 2971 N N . LEU A 1 411 ? 50.528 3.027 -20.558 1.00 46.34 411 LEU A N 1
ATOM 2972 C CA . LEU A 1 411 ? 50.427 1.735 -19.867 1.00 46.34 411 LEU A CA 1
ATOM 2973 C C . LEU A 1 411 ? 49.641 0.716 -20.700 1.00 46.34 411 LEU A C 1
ATOM 2975 O O . LEU A 1 411 ? 50.066 -0.432 -20.814 1.00 46.34 411 LEU A O 1
ATOM 2979 N N . ALA A 1 412 ? 48.562 1.149 -21.356 1.00 45.94 412 ALA A N 1
ATOM 2980 C CA . ALA A 1 412 ? 47.798 0.312 -22.276 1.00 45.94 412 ALA A CA 1
ATOM 2981 C C . ALA A 1 412 ? 48.605 -0.095 -23.524 1.00 45.94 412 ALA A C 1
ATOM 2983 O O . ALA A 1 412 ? 48.389 -1.180 -24.060 1.00 45.94 412 ALA A O 1
ATOM 2984 N N . ASP A 1 413 ? 49.534 0.744 -23.991 1.00 44.59 413 ASP A N 1
ATOM 2985 C CA . ASP A 1 413 ? 50.469 0.397 -25.071 1.00 44.59 413 ASP A CA 1
ATOM 2986 C C . ASP A 1 413 ? 51.592 -0.544 -24.606 1.00 44.59 413 ASP A C 1
ATOM 2988 O O . ASP A 1 413 ? 52.073 -1.360 -25.393 1.00 44.59 413 ASP A O 1
ATOM 2992 N N . LEU A 1 414 ? 52.017 -0.451 -23.343 1.00 43.53 414 LEU A N 1
ATOM 2993 C CA . LEU A 1 414 ? 53.070 -1.295 -22.771 1.00 43.53 414 LEU A CA 1
ATOM 2994 C C . LEU A 1 414 ? 52.558 -2.721 -22.519 1.00 43.53 414 LEU A C 1
ATOM 2996 O O . LEU A 1 414 ? 53.210 -3.675 -22.932 1.00 43.53 414 LEU A O 1
ATOM 3000 N N . ALA A 1 415 ? 51.338 -2.846 -21.987 1.00 42.75 415 ALA A N 1
ATOM 3001 C CA . ALA A 1 415 ? 50.625 -4.116 -21.826 1.00 42.75 415 ALA A CA 1
ATOM 3002 C C . ALA A 1 415 ? 50.273 -4.805 -23.161 1.00 42.75 415 ALA A C 1
ATOM 3004 O O . ALA A 1 415 ? 49.970 -5.990 -23.181 1.00 42.75 415 ALA A O 1
ATOM 3005 N N . ARG A 1 416 ? 50.301 -4.072 -24.285 1.00 42.31 416 ARG A N 1
ATOM 3006 C CA . ARG A 1 416 ? 50.117 -4.624 -25.641 1.00 42.31 416 ARG A CA 1
ATOM 3007 C C . ARG A 1 416 ? 51.391 -5.221 -26.244 1.00 42.31 416 ARG A C 1
ATOM 3009 O O . ARG A 1 416 ? 51.300 -5.890 -27.270 1.00 42.31 416 ARG A O 1
ATOM 3016 N N . ARG A 1 417 ? 52.568 -4.897 -25.696 1.00 41.41 417 ARG A N 1
ATOM 3017 C CA . ARG A 1 417 ? 53.880 -5.326 -26.223 1.00 41.41 417 ARG A CA 1
ATOM 3018 C C . ARG A 1 417 ? 54.499 -6.480 -25.437 1.00 41.41 417 ARG A C 1
ATOM 3020 O O . ARG A 1 417 ? 55.336 -7.181 -25.998 1.00 41.41 417 ARG A O 1
ATOM 3027 N N . SER A 1 418 ? 54.141 -6.610 -24.163 1.00 39.28 418 SER A N 1
ATOM 3028 C CA . SER A 1 418 ? 54.356 -7.798 -23.327 1.00 39.28 418 SER A CA 1
ATOM 3029 C C . SER A 1 418 ? 53.353 -8.881 -23.685 1.00 39.28 418 SER A C 1
ATOM 3031 O O . SER A 1 418 ? 53.761 -10.060 -23.719 1.00 39.28 418 SER A O 1
#

Sequence (418 aa):
MLRALETRLIPAVQAALGAESGLTVQHGPALPPTTAGTKLVTLWARALTLDPPEGDDPSSGRGEARLSATLTRTPSNGGKDLTLSGSAGLTMTELESPAGVLRQPGDDYLTEQHLSSGDWVVRFYQAQVGAARVTLTGAAARGFTDRRKGRIELSLTAWATSLADADRLAGRALAALLPAVDDLGVVDADELSFRTSLPPGAGTRLRLSRAVALVEGAARAVERLGGSGAALYSSQITLSLRGAIELTVAYGAPEPQGVIEGVRLESDVRGATGPGPRVIEARPLVDLRSVTPTVASRAVSAFGVNTFAELLLVPLAELERGDPSLSASDRAKIITARDEVAEILGVYVNHKRLGALLPQSIDALAGQSAASLIAAAGGDPALSAEIDALRVDLGRLAALLDTAAAKAVKLADLARRS

Secondary structure (DSSP, 8-state):
-THHHHHHHHHHHHHHHTT-TTEEEEESSPPPPSSTT-EEEEEEEEEEEEPPPSSS-TTTTPEEEEEEEEEEE--BGGGTEEEETT-TTPEEEEEESSTT-BPPBTTTEEEEE-TTT--EEEEESS---S-EEEEEEEEEEEEEEEEEEEEEEEEEEEEESSHHHHHHHHHHHHHHHHHHHHTT--EE-GGG----SSSSB-EEEEEEEEEEEEEEEEEEEEEEPTTT--EEEEEEEEEEEEEEEEEEEEEEEE--TT--S---------S---SS-----PPPPP-GGG--HHHHHHHHHHHHHHHHHHHHHHHHHHHHHH-TTS-HHHHHHHHHHHHHHHHHHHHHHHHHHHHTTS---HHHHHTS-HHHHHHHTTT-HHHHHHHHHHHHHHHHHHHHHHHHHHHHHHHHHHTTT-

Foldseek 3Di:
DCVLVVVLQQVLLCVLCVVDPLEDEEEADDDADLDAFHKYKYKYFDDKWFDQDDDPDSCPQWDFFFQKDKDKAQADPQQFKDKDQPQAQWDWDWKDFPPLRTDDDPPQWDWDQDPPRRIIMIGGPDRTDHIMMIMITHFTFPFTKHKGKIKTKMKIKIKHLDQVVQVVSSVSSVVSRQVSQVSNAKDWRPVQWPFPDDPSGFTKIKIFHPWHKDWPDKDKDWDQNPPPRRIMIMIMTMIMIIGIIMIHGGDDDHDDPDPPVDDDDDDPPPDDPDDDDDDDDDDDDDPPVPDDLVNVVVCCVPVDLVVVCCVQLVVLVCVLVPDPPDDPVVNVVSVVLNVLSVLLSVLVVVVVVCCVVPVDDPVVLLPDDLVVVCVVNPNDVVVSVVSVVNVVVVVVSVVSSVVSVVVVVVVVVVVVVD

Radius of gyration: 30.9 Å; chains: 1; bounding box: 81×73×84 Å

pLDDT: mean 70.99, std 20.59, range [27.22, 97.12]